Protein AF-0000000065919644 (afdb_homodimer)

pLDDT: mean 94.29, std 9.55, range [45.25, 98.94]

Structure (mmCIF, N/CA/C/O backbone):
data_AF-0000000065919644-model_v1
#
loop_
_entity.id
_entity.type
_entity.pdbx_description
1 polymer Glutaminase
#
loop_
_atom_site.group_PDB
_atom_site.id
_atom_site.type_symbol
_atom_site.label_atom_id
_atom_site.label_alt_id
_atom_site.label_comp_id
_atom_site.label_asym_id
_atom_site.label_entity_id
_atom_site.label_seq_id
_atom_site.pdbx_PDB_ins_code
_atom_site.Cartn_x
_atom_site.Cartn_y
_atom_site.Cartn_z
_atom_site.occupancy
_atom_site.B_iso_or_equiv
_atom_site.auth_seq_id
_atom_site.auth_comp_id
_atom_site.auth_asym_id
_atom_site.auth_atom_id
_atom_site.pdbx_PDB_model_num
ATOM 1 N N . MET A 1 1 ? -21.844 16.344 -11.102 1 92.25 1 MET A N 1
ATOM 2 C CA . MET A 1 1 ? -20.984 16.016 -9.961 1 92.25 1 MET A CA 1
ATOM 3 C C . MET A 1 1 ? -21.625 16.5 -8.656 1 92.25 1 MET A C 1
ATOM 5 O O . MET A 1 1 ? -21.734 15.734 -7.695 1 92.25 1 MET A O 1
ATOM 9 N N . GLN A 1 2 ? -22.219 17.734 -8.609 1 92.94 2 GLN A N 1
ATOM 10 C CA . GLN A 1 2 ? -22.812 18.312 -7.402 1 92.94 2 GLN A CA 1
ATOM 11 C C . GLN A 1 2 ? -23.984 17.469 -6.91 1 92.94 2 GLN A C 1
ATOM 13 O O . GLN A 1 2 ? -24.047 17.109 -5.734 1 92.94 2 GLN A O 1
ATOM 18 N N . ILE A 1 3 ? -24.875 17.141 -7.84 1 95.38 3 ILE A N 1
ATOM 19 C CA . ILE A 1 3 ? -26.047 16.344 -7.504 1 95.38 3 ILE A CA 1
ATOM 20 C C . ILE A 1 3 ? -25.641 14.953 -7.047 1 95.38 3 ILE A C 1
ATOM 22 O O . ILE A 1 3 ? -26.188 14.422 -6.082 1 95.38 3 ILE A O 1
ATOM 26 N N . GLU A 1 4 ? -24.656 14.414 -7.746 1 97.31 4 GLU A N 1
ATOM 27 C CA . GLU A 1 4 ? -24.156 13.078 -7.414 1 97.31 4 GLU A CA 1
ATOM 28 C C . GLU A 1 4 ? -23.531 13.055 -6.031 1 97.31 4 GLU A C 1
ATOM 30 O O . GLU A 1 4 ? -23.672 12.078 -5.289 1 97.31 4 GLU A O 1
ATOM 35 N N . LEU A 1 5 ? -22.812 14.086 -5.645 1 98.38 5 LEU A N 1
ATOM 36 C CA . LEU A 1 5 ? -22.172 14.156 -4.336 1 98.38 5 LEU A CA 1
ATOM 37 C C . LEU A 1 5 ? -23.219 14.195 -3.221 1 98.38 5 LEU A C 1
ATOM 39 O O . LEU A 1 5 ? -23.047 13.562 -2.18 1 98.38 5 LEU A O 1
ATOM 43 N N . GLU A 1 6 ? -24.266 14.969 -3.414 1 98.31 6 GLU A N 1
ATOM 44 C CA . GLU A 1 6 ? -25.344 15.023 -2.43 1 98.31 6 GLU A CA 1
ATOM 45 C C . GLU A 1 6 ? -25.984 13.656 -2.225 1 98.31 6 GLU A C 1
ATOM 47 O O . GLU A 1 6 ? -26.266 13.258 -1.092 1 98.31 6 GLU A O 1
ATOM 52 N N . LYS A 1 7 ? -26.234 12.992 -3.363 1 98.38 7 LYS A N 1
ATOM 53 C CA . LYS A 1 7 ? -26.797 11.648 -3.299 1 98.38 7 LYS A CA 1
ATOM 54 C C . LYS A 1 7 ? -25.891 10.695 -2.533 1 98.38 7 LYS A C 1
ATOM 56 O O . LYS A 1 7 ? -26.344 9.914 -1.703 1 98.38 7 LYS A O 1
ATOM 61 N N . ILE A 1 8 ? -24.594 10.773 -2.824 1 98.62 8 ILE A N 1
ATOM 62 C CA . ILE A 1 8 ? -23.609 9.922 -2.174 1 98.62 8 ILE A CA 1
ATOM 63 C C . ILE A 1 8 ? -23.609 10.18 -0.67 1 98.62 8 ILE A C 1
ATOM 65 O O . ILE A 1 8 ? -23.594 9.242 0.13 1 98.62 8 ILE A O 1
ATOM 69 N N . LEU A 1 9 ? -23.641 11.445 -0.233 1 98.75 9 LEU A N 1
ATOM 70 C CA . LEU A 1 9 ? -23.656 11.781 1.187 1 98.75 9 LEU A CA 1
ATOM 71 C C . LEU A 1 9 ? -24.906 11.227 1.859 1 98.75 9 LEU A C 1
ATOM 73 O O . LEU A 1 9 ? -24.828 10.641 2.939 1 98.75 9 LEU A O 1
ATOM 77 N N . ASN A 1 10 ? -26.031 11.414 1.214 1 98.38 10 ASN A N 1
ATOM 78 C CA . ASN A 1 10 ? -27.297 10.961 1.777 1 98.38 10 ASN A CA 1
ATOM 79 C C . ASN A 1 10 ? -27.328 9.453 1.973 1 98.38 10 ASN A C 1
ATOM 81 O O . ASN A 1 10 ? -27.828 8.953 2.98 1 98.38 10 ASN A O 1
ATOM 85 N N . GLN A 1 11 ? -26.75 8.75 1.082 1 98.44 11 GLN A N 1
ATOM 86 C CA . GLN A 1 11 ? -26.766 7.297 1.108 1 98.44 11 GLN A CA 1
ATOM 87 C C . GLN A 1 11 ? -25.812 6.758 2.176 1 98.44 11 GLN A C 1
ATOM 89 O O . GLN A 1 11 ? -25.922 5.602 2.586 1 98.44 11 GLN A O 1
ATOM 94 N N . ASN A 1 12 ? -24.875 7.566 2.629 1 98.69 12 ASN A N 1
ATOM 95 C CA . ASN A 1 12 ? -23.875 7.078 3.582 1 98.69 12 ASN A CA 1
ATOM 96 C C . ASN A 1 12 ? -24.109 7.648 4.977 1 98.69 12 ASN A C 1
ATOM 98 O O . ASN A 1 12 ? -23.438 7.266 5.93 1 98.69 12 ASN A O 1
ATOM 102 N N . ARG A 1 13 ? -25.094 8.508 5.188 1 98.38 13 ARG A N 1
ATOM 103 C CA . ARG A 1 13 ? -25.375 9.156 6.465 1 98.38 13 ARG A CA 1
ATOM 104 C C . ARG A 1 13 ? -25.766 8.141 7.527 1 98.38 13 ARG A C 1
ATOM 106 O O . ARG A 1 13 ? -25.469 8.32 8.711 1 98.38 13 ARG A O 1
ATOM 113 N N . GLU A 1 14 ? -26.438 7.078 7.109 1 98.06 14 GLU A N 1
ATOM 114 C CA . GLU A 1 14 ? -26.906 6.078 8.055 1 98.06 14 GLU A CA 1
ATOM 115 C C . GLU A 1 14 ? -25.75 5.414 8.789 1 98.06 14 GLU A C 1
ATOM 117 O O . GLU A 1 14 ? -25.906 4.949 9.922 1 98.06 14 GLU A O 1
ATOM 122 N N . LYS A 1 15 ? -24.578 5.383 8.172 1 98.5 15 LYS A N 1
ATOM 123 C CA . LYS A 1 15 ? -23.406 4.746 8.766 1 98.5 15 LYS A CA 1
ATOM 124 C C . LYS A 1 15 ? -22.953 5.488 10.023 1 98.5 15 LYS A C 1
ATOM 126 O O . LYS A 1 15 ? -22.281 4.914 10.883 1 98.5 15 LYS A O 1
ATOM 131 N N . ILE A 1 16 ? -23.328 6.793 10.125 1 98.56 16 ILE A N 1
ATOM 132 C CA . ILE A 1 16 ? -22.906 7.656 11.227 1 98.56 16 ILE A CA 1
ATOM 133 C C . ILE A 1 16 ? -23.344 7.043 12.555 1 98.56 16 ILE A C 1
ATOM 135 O O . ILE A 1 16 ? -22.609 7.121 13.555 1 98.56 16 ILE A O 1
ATOM 139 N N . ALA A 1 17 ? -24.469 6.367 12.57 1 98 17 ALA A N 1
ATOM 140 C CA . ALA A 1 17 ? -25.047 5.805 13.789 1 98 17 ALA A CA 1
ATOM 141 C C . ALA A 1 17 ? -24.156 4.711 14.359 1 98 17 ALA A C 1
ATOM 143 O O . ALA A 1 17 ? -24.219 4.422 15.562 1 98 17 ALA A O 1
ATOM 144 N N . PHE A 1 18 ? -23.281 4.156 13.57 1 98 18 PHE A N 1
ATOM 145 C CA . PHE A 1 18 ? -22.5 2.998 13.992 1 98 18 PHE A CA 1
ATOM 146 C C . PHE A 1 18 ? -21.109 3.418 14.469 1 98 18 PHE A C 1
ATOM 148 O O . PHE A 1 18 ? -20.328 2.584 14.922 1 98 18 PHE A O 1
ATOM 155 N N . GLY A 1 19 ? -20.781 4.684 14.375 1 97.94 19 GLY A N 1
ATOM 156 C CA . GLY A 1 19 ? -19.5 5.18 14.844 1 97.94 19 GLY A CA 1
ATOM 157 C C . GLY A 1 19 ? -19.609 5.969 16.141 1 97.94 19 GLY A C 1
ATOM 158 O O . GLY A 1 19 ? -20.672 6.062 16.734 1 97.94 19 GLY A O 1
ATOM 159 N N . ASN A 1 20 ? -18.422 6.43 16.625 1 97.06 20 ASN A N 1
ATOM 160 C CA . ASN A 1 20 ? -18.344 7.199 17.859 1 97.06 20 ASN A CA 1
ATOM 161 C C . ASN A 1 20 ? -17.312 8.32 17.75 1 97.06 20 ASN A C 1
ATOM 163 O O . ASN A 1 20 ? -16.391 8.25 16.938 1 97.06 20 ASN A O 1
ATOM 167 N N . LEU A 1 21 ? -17.531 9.352 18.5 1 96.56 21 LEU A N 1
ATOM 168 C CA . LEU A 1 21 ? -16.5 10.367 18.656 1 96.56 21 LEU A CA 1
ATOM 169 C C . LEU A 1 21 ? -15.328 9.836 19.484 1 96.56 21 LEU A C 1
ATOM 171 O O . LEU A 1 21 ? -15.531 9 20.375 1 96.56 21 LEU A O 1
ATOM 175 N N . PRO A 1 22 ? -14.07 10.25 19.109 1 92.44 22 PRO A N 1
ATOM 176 C CA . PRO A 1 22 ? -12.945 9.789 19.938 1 92.44 22 PRO A CA 1
ATOM 177 C C . PRO A 1 22 ? -12.969 10.367 21.344 1 92.44 22 PRO A C 1
ATOM 179 O O . PRO A 1 22 ? -13.273 11.555 21.516 1 92.44 22 PRO A O 1
ATOM 182 N N . THR A 1 23 ? -12.586 9.539 22.328 1 87.94 23 THR A N 1
ATOM 183 C CA . THR A 1 23 ? -12.719 9.961 23.719 1 87.94 23 THR A CA 1
ATOM 184 C C . THR A 1 23 ? -11.344 10.242 24.312 1 87.94 23 THR A C 1
ATOM 186 O O . THR A 1 23 ? -11.242 10.852 25.391 1 87.94 23 THR A O 1
ATOM 189 N N . TYR A 1 24 ? -10.32 9.844 23.672 1 81.69 24 TYR A N 1
ATOM 190 C CA . TYR A 1 24 ? -8.992 9.945 24.266 1 81.69 24 TYR A CA 1
ATOM 191 C C . TYR A 1 24 ? -8.461 11.375 24.172 1 81.69 24 TYR A C 1
ATOM 193 O O . TYR A 1 24 ? -7.508 11.734 24.859 1 81.69 24 TYR A O 1
ATOM 201 N N . ILE A 1 25 ? -9 12.234 23.344 1 86.5 25 ILE A N 1
ATOM 202 C CA . ILE A 1 25 ? -8.82 13.688 23.359 1 86.5 25 ILE A CA 1
ATOM 203 C C . ILE A 1 25 ? -10.141 14.367 23.719 1 86.5 25 ILE A C 1
ATOM 205 O O . ILE A 1 25 ? -11.008 14.547 22.875 1 86.5 25 ILE A O 1
ATOM 209 N N . PRO A 1 26 ? -10.258 14.805 24.875 1 87.5 26 PRO A N 1
ATOM 210 C CA . PRO A 1 26 ? -11.539 15.258 25.406 1 87.5 26 PRO A CA 1
ATOM 211 C C . PRO A 1 26 ? -12.211 16.328 24.547 1 87.5 26 PRO A C 1
ATOM 213 O O . PRO A 1 26 ? -13.422 16.281 24.344 1 87.5 26 PRO A O 1
ATOM 216 N N . GLU A 1 27 ? -11.461 17.25 24.016 1 87.12 27 GLU A N 1
ATOM 217 C CA . GLU A 1 27 ? -12.023 18.359 23.234 1 87.12 27 GLU A CA 1
ATOM 218 C C . GLU A 1 27 ? -12.672 17.844 21.953 1 87.12 27 GLU A C 1
ATOM 220 O O . GLU A 1 27 ? -13.57 18.484 21.406 1 87.12 27 GLU A O 1
ATOM 225 N N . LEU A 1 28 ? -12.266 16.703 21.391 1 91 28 LEU A N 1
ATOM 226 C CA . LEU A 1 28 ? -12.812 16.156 20.156 1 91 28 LEU A CA 1
ATOM 227 C C . LEU A 1 28 ? -14.188 15.54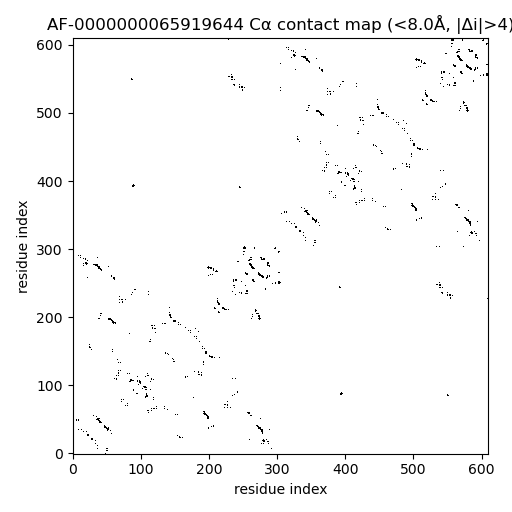7 20.406 1 91 28 LEU A C 1
ATOM 229 O O . LEU A 1 28 ? -14.945 15.297 19.453 1 91 28 LEU A O 1
ATOM 233 N N . THR A 1 29 ? -14.562 15.297 21.688 1 91.31 29 THR A N 1
ATOM 234 C CA . THR A 1 29 ? -15.867 14.758 22.031 1 91.31 29 THR A CA 1
ATOM 235 C C . THR A 1 29 ? -16.969 15.805 21.812 1 91.31 29 THR A C 1
ATOM 237 O O . THR A 1 29 ? -18.156 15.477 21.812 1 91.31 29 THR A O 1
ATOM 240 N N . ARG A 1 30 ? -16.578 17 21.641 1 92.44 30 ARG A N 1
ATOM 241 C CA . ARG A 1 30 ? -17.531 18.094 21.5 1 92.44 30 ARG A CA 1
ATOM 242 C C . ARG A 1 30 ? -17.922 18.297 20.031 1 92.44 30 ARG A C 1
ATOM 244 O O . ARG A 1 30 ? -18.797 19.109 19.719 1 92.44 30 ARG A O 1
ATOM 251 N N . ALA A 1 31 ? -17.312 17.562 19.156 1 95.44 31 ALA A N 1
ATOM 252 C CA . ALA A 1 31 ? -17.578 17.688 17.719 1 95.44 31 ALA A CA 1
ATOM 253 C C . ALA A 1 31 ? -19.016 17.297 17.391 1 95.44 31 ALA A C 1
ATOM 255 O O . ALA A 1 31 ? -19.656 16.562 18.156 1 95.44 31 ALA A O 1
ATOM 256 N N . ASN A 1 32 ? -19.641 17.859 16.359 1 97.5 32 ASN A N 1
ATOM 257 C CA . ASN A 1 32 ? -20.938 17.422 15.836 1 97.5 32 ASN A CA 1
ATOM 258 C C . ASN A 1 32 ? -20.828 16.047 15.18 1 97.5 32 ASN A C 1
ATOM 260 O O . ASN A 1 32 ? -20.422 15.938 14.023 1 97.5 32 ASN A O 1
ATOM 264 N N . LYS A 1 33 ? -21.281 15.062 15.852 1 97.62 33 LYS A N 1
ATOM 265 C CA . LYS A 1 33 ? -21.172 13.68 15.414 1 97.62 33 LYS A CA 1
ATOM 266 C C . LYS A 1 33 ? -21.859 13.477 14.062 1 97.62 33 LYS A C 1
ATOM 268 O O . LYS A 1 33 ? -21.453 12.617 13.273 1 97.62 33 LYS A O 1
ATOM 273 N N . ASP A 1 34 ? -22.875 14.25 13.727 1 98 34 ASP A N 1
ATOM 274 C CA . ASP A 1 34 ? -23.734 14.031 12.57 1 98 34 ASP A CA 1
ATOM 275 C C . ASP A 1 34 ? -23.203 14.758 11.336 1 98 34 ASP A C 1
ATOM 277 O O . ASP A 1 34 ? -23.734 14.594 10.234 1 98 34 ASP A O 1
ATOM 281 N N . ALA A 1 35 ? -22.172 15.578 11.523 1 98.62 35 ALA A N 1
ATOM 282 C CA . ALA A 1 35 ? -21.609 16.312 10.391 1 98.62 35 ALA A CA 1
ATOM 283 C C . ALA A 1 35 ? -21.094 15.344 9.32 1 98.62 35 ALA A C 1
ATOM 285 O O . ALA A 1 35 ? -20.547 14.289 9.641 1 98.62 35 ALA A O 1
ATOM 286 N N . LEU A 1 36 ? -21.359 15.586 8.055 1 98.88 36 LEU A N 1
ATOM 287 C CA . LEU A 1 36 ? -20.844 14.867 6.895 1 98.88 36 LEU A CA 1
ATOM 288 C C . LEU A 1 36 ? -20.719 15.797 5.695 1 98.88 36 LEU A C 1
ATOM 290 O O . LEU A 1 36 ? -21.688 16.453 5.305 1 98.88 36 LEU A O 1
ATOM 294 N N . GLY A 1 37 ? -19.547 15.961 5.215 1 98.88 37 GLY A N 1
ATOM 295 C CA . GLY A 1 37 ? -19.297 16.859 4.098 1 98.88 37 GLY A CA 1
ATOM 296 C C . GLY A 1 37 ? -18.156 16.391 3.199 1 98.88 37 GLY A C 1
ATOM 297 O O . GLY A 1 37 ? -17.359 15.547 3.592 1 98.88 37 GLY A O 1
ATOM 298 N N . ILE A 1 38 ? -18.141 16.891 1.959 1 98.94 38 ILE A N 1
ATOM 299 C CA . ILE A 1 38 ? -17.094 16.547 0.989 1 98.94 38 ILE A CA 1
ATOM 300 C C . ILE A 1 38 ? -16.766 17.766 0.131 1 98.94 38 ILE A C 1
ATOM 302 O O . ILE A 1 38 ? -17.641 18.594 -0.148 1 98.94 38 ILE A O 1
ATOM 306 N N . TYR A 1 39 ? -15.539 17.906 -0.189 1 98.94 39 TYR A N 1
ATOM 307 C CA . TYR A 1 39 ? -15.031 18.906 -1.121 1 98.94 39 TYR A CA 1
ATOM 308 C C . TYR A 1 39 ? -14.055 18.281 -2.111 1 98.94 39 TYR A C 1
ATOM 310 O O . TYR A 1 39 ? -13.211 17.469 -1.729 1 98.94 39 TYR A O 1
ATOM 318 N N . ILE A 1 40 ? -14.227 18.531 -3.418 1 98.88 40 ILE A N 1
ATOM 319 C CA . ILE A 1 40 ? -13.344 18.047 -4.48 1 98.88 40 ILE A CA 1
ATOM 320 C C . ILE A 1 40 ? -12.742 19.234 -5.223 1 98.88 40 ILE A C 1
ATOM 322 O O . ILE A 1 40 ? -13.469 20.141 -5.66 1 98.88 40 ILE A O 1
ATOM 326 N N . SER A 1 41 ? -11.5 19.297 -5.246 1 98.44 41 SER A N 1
ATOM 327 C CA . SER A 1 41 ? -10.781 20.281 -6.055 1 98.44 41 SER A CA 1
ATOM 328 C C . SER A 1 41 ? -10.039 19.609 -7.203 1 98.44 41 SER A C 1
ATOM 330 O O . SER A 1 41 ? -9.203 18.734 -6.98 1 98.44 41 SER A O 1
ATOM 332 N N . GLN A 1 42 ? -10.273 20 -8.414 1 98 42 GLN A N 1
ATOM 333 C CA . GLN A 1 42 ? -9.664 19.375 -9.578 1 98 42 GLN A CA 1
ATOM 334 C C . GLN A 1 42 ? -8.547 20.25 -10.141 1 98 42 GLN A C 1
ATOM 336 O O . GLN A 1 42 ? -8.523 21.453 -9.93 1 98 42 GLN A O 1
ATOM 341 N N . LEU A 1 43 ? -7.637 19.625 -10.898 1 97.12 43 LEU A N 1
ATOM 342 C CA . LEU A 1 43 ? -6.488 20.328 -11.477 1 97.12 43 LEU A CA 1
ATOM 343 C C . LEU A 1 43 ? -6.93 21.312 -12.555 1 97.12 43 LEU A C 1
ATOM 345 O O . LEU A 1 43 ? -6.223 22.281 -12.836 1 97.12 43 LEU A O 1
ATOM 349 N N . ASP A 1 44 ? -8.023 21.078 -13.109 1 95.44 44 ASP A N 1
ATOM 350 C CA . ASP A 1 44 ? -8.5 21.984 -14.148 1 95.44 44 ASP A CA 1
ATOM 351 C C . ASP A 1 44 ? -9.188 23.203 -13.539 1 95.44 44 ASP A C 1
ATOM 353 O O . ASP A 1 44 ? -9.695 24.062 -14.266 1 95.44 44 ASP A O 1
ATOM 357 N N . GLY A 1 45 ? -9.266 23.25 -12.203 1 94.94 45 GLY A N 1
ATOM 358 C CA . GLY A 1 45 ? -9.805 24.406 -11.523 1 94.94 45 GLY A CA 1
ATOM 359 C C . GLY A 1 45 ? -11.234 24.203 -11.039 1 94.94 45 GLY A C 1
ATOM 360 O O . GLY A 1 45 ? -11.734 24.984 -10.227 1 94.94 45 GLY A O 1
ATOM 361 N N . SER A 1 46 ? -11.891 23.109 -11.516 1 96.81 46 SER A N 1
ATOM 362 C CA . SER A 1 46 ? -13.258 22.828 -11.078 1 96.81 46 SER A CA 1
ATOM 363 C C . SER A 1 46 ? -13.297 22.422 -9.617 1 96.81 46 SER A C 1
ATOM 365 O O . SER A 1 46 ? -12.383 21.75 -9.133 1 96.81 46 SER A O 1
ATOM 367 N N . GLU A 1 47 ? -14.352 22.859 -8.969 1 97.62 47 GLU A N 1
ATOM 368 C CA . GLU A 1 47 ? -14.602 22.516 -7.566 1 97.62 47 GLU A CA 1
ATOM 369 C C . GLU A 1 47 ? -16.016 22.016 -7.359 1 97.62 47 GLU A C 1
ATOM 371 O O . GLU A 1 47 ? -16.953 22.5 -7.996 1 97.62 47 GLU A O 1
ATOM 376 N N . PHE A 1 48 ? -16.141 21 -6.574 1 98.56 48 PHE A N 1
ATOM 377 C CA . PHE A 1 48 ? -17.438 20.438 -6.191 1 98.56 48 PHE A CA 1
ATOM 378 C C . PHE A 1 48 ? -17.531 20.266 -4.68 1 98.56 48 PHE A C 1
ATOM 380 O O . PHE A 1 48 ? -16.516 20.016 -4.023 1 98.56 48 PHE A O 1
ATOM 387 N N . LYS A 1 49 ? -18.672 20.469 -4.109 1 98.56 49 LYS A N 1
ATOM 388 C CA . LYS A 1 49 ? -18.828 20.359 -2.66 1 98.56 49 LYS A CA 1
ATOM 389 C C . LYS A 1 49 ? -20.266 19.953 -2.299 1 98.56 49 LYS A C 1
ATOM 391 O O . LYS A 1 49 ? -21.203 20.188 -3.062 1 98.56 49 LYS A O 1
ATOM 396 N N . ALA A 1 50 ? -20.453 19.328 -1.219 1 98.75 50 ALA A N 1
ATOM 397 C CA . ALA A 1 50 ? -21.75 18.906 -0.719 1 98.75 50 ALA A CA 1
ATOM 398 C C . ALA A 1 50 ? -21.719 18.703 0.794 1 98.75 50 ALA A C 1
ATOM 400 O O . ALA A 1 50 ? -20.672 18.422 1.368 1 98.75 50 ALA A O 1
ATOM 401 N N . GLY A 1 51 ? -22.875 18.922 1.456 1 98.62 51 GLY A N 1
ATOM 402 C CA . GLY A 1 51 ? -23.031 18.672 2.881 1 98.62 51 GLY A CA 1
ATOM 403 C C . GLY A 1 51 ? -22.344 19.719 3.742 1 98.62 51 GLY A C 1
ATOM 404 O O . GLY A 1 51 ? -22.375 20.922 3.43 1 98.62 51 GLY A O 1
ATOM 405 N N . ASP A 1 52 ? -21.75 19.25 4.832 1 98.62 52 ASP A N 1
ATOM 406 C CA . ASP A 1 52 ? -21.156 20.125 5.84 1 98.62 52 ASP A CA 1
ATOM 407 C C . ASP A 1 52 ? -19.688 20.406 5.512 1 98.62 52 ASP A C 1
ATOM 409 O O . ASP A 1 52 ? -18.812 20.281 6.375 1 98.62 52 ASP A O 1
ATOM 413 N N . TYR A 1 53 ? -19.438 20.766 4.238 1 98.5 53 TYR A N 1
ATOM 414 C CA . TYR A 1 53 ? -18.062 20.922 3.754 1 98.5 53 TYR A CA 1
ATOM 415 C C . TYR A 1 53 ? -17.375 22.094 4.438 1 98.5 53 TYR A C 1
ATOM 417 O O . TYR A 1 53 ? -16.141 22.172 4.438 1 98.5 53 TYR A O 1
ATOM 425 N N . ASP A 1 54 ? -18.094 23.031 5.07 1 98.19 54 ASP A N 1
ATOM 426 C CA . ASP A 1 54 ? -17.531 24.203 5.719 1 98.19 54 ASP A CA 1
ATOM 427 C C . ASP A 1 54 ? -17.359 23.984 7.219 1 98.19 54 ASP A C 1
ATOM 429 O O . ASP A 1 54 ? -16.906 24.875 7.941 1 98.19 54 ASP A O 1
ATOM 433 N N . TYR A 1 55 ? -17.75 22.766 7.68 1 98.25 55 TYR A N 1
ATOM 434 C CA . TYR A 1 55 ? -17.562 22.391 9.078 1 98.25 55 TYR A CA 1
ATOM 435 C C . TYR A 1 55 ? -16.094 22.453 9.469 1 98.25 55 TYR A C 1
ATOM 437 O O . TYR A 1 55 ? -15.242 21.875 8.789 1 98.25 55 TYR A O 1
ATOM 445 N N . LYS A 1 56 ? -15.797 23.219 10.523 1 98.19 56 LYS A N 1
ATOM 446 C CA . LYS A 1 56 ? -14.414 23.328 10.992 1 98.19 56 LYS A CA 1
ATOM 447 C C . LYS A 1 56 ? -14.055 22.172 11.922 1 98.19 56 LYS A C 1
ATOM 449 O O . LYS A 1 56 ? -14.875 21.75 12.742 1 98.19 56 LYS A O 1
ATOM 454 N N . PHE A 1 57 ? -12.898 21.641 11.734 1 98.25 57 PHE A N 1
ATOM 455 C CA . PHE A 1 57 ? -12.344 20.562 12.555 1 98.25 57 PHE A CA 1
ATOM 456 C C . PHE A 1 57 ? -10.828 20.656 12.609 1 98.25 57 PHE A C 1
ATOM 458 O O . PHE A 1 57 ? -10.219 21.391 11.828 1 98.25 57 PHE A O 1
ATOM 465 N N . THR A 1 58 ? -10.195 20.016 13.562 1 98.38 58 THR A N 1
ATOM 466 C CA . THR A 1 58 ? -8.734 20 13.602 1 98.38 58 THR A CA 1
ATOM 467 C C . THR A 1 58 ? -8.18 18.891 12.711 1 98.38 58 THR A C 1
ATOM 469 O O . THR A 1 58 ? -8.727 17.797 12.656 1 98.38 58 THR A O 1
ATOM 472 N N . ILE A 1 59 ? -7.051 19.141 12.07 1 98.62 59 ILE A N 1
ATOM 473 C CA . ILE A 1 59 ? -6.5 18.328 10.992 1 98.62 59 ILE A CA 1
ATOM 474 C C . ILE A 1 59 ? -5.949 17.016 11.547 1 98.62 59 ILE A C 1
ATOM 476 O O . ILE A 1 59 ? -5.91 16 10.852 1 98.62 59 ILE A O 1
ATOM 480 N N . GLN A 1 60 ? -5.5 17.016 12.797 1 98.06 60 GLN A N 1
ATOM 481 C CA . GLN A 1 60 ? -4.98 15.836 13.477 1 98.06 60 GLN A CA 1
ATOM 482 C C . GLN A 1 60 ? -3.973 15.102 12.602 1 98.06 60 GLN A C 1
ATOM 484 O O . GLN A 1 60 ? -3.084 15.719 12.008 1 98.06 60 GLN A O 1
ATOM 489 N N . SER A 1 61 ? -4.062 13.828 12.43 1 98.19 61 SER A N 1
ATOM 490 C CA . SER A 1 61 ? -3.031 12.992 11.82 1 98.19 61 SER A CA 1
ATOM 491 C C . SER A 1 61 ? -2.826 13.352 10.352 1 98.19 61 SER A C 1
ATOM 493 O O . SER A 1 61 ? -1.809 12.992 9.75 1 98.19 61 SER A O 1
ATOM 495 N N . ILE A 1 62 ? -3.758 13.977 9.68 1 98.81 62 ILE A N 1
ATOM 496 C CA . ILE A 1 62 ? -3.566 14.375 8.289 1 98.81 62 ILE A CA 1
ATOM 497 C C . ILE A 1 62 ? -2.357 15.297 8.18 1 98.81 62 ILE A C 1
ATOM 499 O O . ILE A 1 62 ? -1.667 15.305 7.156 1 98.81 62 ILE A O 1
ATOM 503 N N . SER A 1 63 ? -2.027 16 9.25 1 98.81 63 SER A N 1
ATOM 504 C CA . SER A 1 63 ? -0.918 16.953 9.266 1 98.81 63 SER A CA 1
ATOM 505 C C . SER A 1 63 ? 0.417 16.25 9.047 1 98.81 63 SER A C 1
ATOM 507 O O . SER A 1 63 ? 1.393 16.859 8.625 1 98.81 63 SER A O 1
ATOM 509 N N . LYS A 1 64 ? 0.465 14.953 9.367 1 98.69 64 LYS A N 1
ATOM 510 C CA . LYS A 1 64 ? 1.701 14.18 9.289 1 98.69 64 LYS A CA 1
ATOM 511 C C . LYS A 1 64 ? 2.246 14.156 7.863 1 98.69 64 LYS A C 1
ATOM 513 O O . LYS A 1 64 ? 3.461 14.117 7.66 1 98.69 64 LYS A O 1
ATOM 518 N N . VAL A 1 65 ? 1.391 14.234 6.871 1 98.88 65 VAL A N 1
ATOM 519 C CA . VAL A 1 65 ? 1.793 14.227 5.469 1 98.88 65 VAL A CA 1
ATOM 520 C C . VAL A 1 65 ? 2.564 15.5 5.145 1 98.88 65 VAL A C 1
ATOM 522 O O . VAL A 1 65 ? 3.605 15.453 4.484 1 98.88 65 VAL A O 1
ATOM 525 N N . ILE A 1 66 ? 2.105 16.609 5.656 1 98.56 66 ILE A N 1
ATOM 526 C CA . ILE A 1 66 ? 2.689 17.906 5.359 1 98.56 66 ILE A CA 1
ATOM 527 C C . ILE A 1 66 ? 4.051 18.031 6.039 1 98.56 66 ILE A C 1
ATOM 529 O O . ILE A 1 66 ? 5.027 18.453 5.414 1 98.56 66 ILE A O 1
ATOM 533 N N . THR A 1 67 ? 4.098 17.656 7.312 1 98.69 67 THR A N 1
ATOM 534 C CA . THR A 1 67 ? 5.363 17.781 8.023 1 98.69 67 THR A CA 1
ATOM 535 C C . THR A 1 67 ? 6.395 16.812 7.449 1 98.69 67 THR A C 1
ATOM 537 O O . THR A 1 67 ? 7.59 17.109 7.426 1 98.69 67 THR A O 1
ATOM 540 N N . LEU A 1 68 ? 5.965 15.641 6.984 1 98.88 68 LEU A N 1
ATOM 541 C CA . LEU A 1 68 ? 6.883 14.742 6.297 1 98.88 68 LEU A CA 1
ATOM 542 C C . LEU A 1 68 ? 7.496 15.422 5.078 1 98.88 68 LEU A C 1
ATOM 544 O O . LEU A 1 68 ? 8.719 15.375 4.887 1 98.88 68 LEU A O 1
ATOM 548 N N . ILE A 1 69 ? 6.699 16.031 4.281 1 98.81 69 ILE A N 1
ATOM 549 C CA . ILE A 1 69 ? 7.164 16.703 3.068 1 98.81 69 ILE A CA 1
ATOM 550 C C . ILE A 1 69 ? 8.172 17.797 3.43 1 98.81 69 ILE A C 1
ATOM 552 O O . ILE A 1 69 ? 9.219 17.922 2.791 1 98.81 69 ILE A O 1
ATOM 556 N N . MET A 1 70 ? 7.84 18.547 4.473 1 98.81 70 MET A N 1
ATOM 557 C CA . MET A 1 70 ? 8.75 19.609 4.902 1 98.81 70 MET A CA 1
ATOM 558 C C . MET A 1 70 ? 10.094 19.047 5.32 1 98.81 70 MET A C 1
ATOM 560 O O . MET A 1 70 ? 11.141 19.578 4.957 1 98.81 70 MET A O 1
ATOM 564 N N . ALA A 1 71 ? 10.062 17.984 6.102 1 98.81 71 ALA A N 1
ATOM 565 C CA . ALA A 1 71 ? 11.297 17.359 6.562 1 98.81 71 ALA A CA 1
ATOM 566 C C . ALA A 1 71 ? 12.102 16.797 5.391 1 98.81 71 ALA A C 1
ATOM 568 O O . ALA A 1 71 ? 13.328 16.891 5.371 1 98.81 71 ALA A O 1
ATOM 569 N N . LEU A 1 72 ? 11.414 16.188 4.438 1 98.88 72 LEU A N 1
ATOM 570 C CA . LEU A 1 72 ? 12.07 15.68 3.24 1 98.88 72 LEU A CA 1
ATOM 571 C C . LEU A 1 72 ? 12.75 16.812 2.475 1 98.88 72 LEU A C 1
ATOM 573 O O . LEU A 1 72 ? 13.859 16.641 1.965 1 98.88 72 LEU A O 1
ATOM 577 N N . GLU A 1 73 ? 12.094 17.922 2.346 1 98.75 73 GLU A N 1
ATOM 578 C CA . GLU A 1 73 ? 12.68 19.094 1.681 1 98.75 73 GLU A CA 1
ATOM 579 C C . GLU A 1 73 ? 13.891 19.609 2.445 1 98.75 73 GLU A C 1
ATOM 581 O O . GLU A 1 73 ? 14.875 20.047 1.842 1 98.75 73 GLU A O 1
ATOM 586 N N . ASP A 1 74 ? 13.828 19.562 3.77 1 98.62 74 ASP A N 1
ATOM 587 C CA . ASP A 1 74 ? 14.883 20.094 4.625 1 98.62 74 ASP A CA 1
ATOM 588 C C . ASP A 1 74 ? 16.125 19.219 4.574 1 98.62 74 ASP A C 1
ATOM 590 O O . ASP A 1 74 ? 17.25 19.734 4.586 1 98.62 74 ASP A O 1
ATOM 594 N N . TRP A 1 75 ? 15.945 17.875 4.531 1 98.44 75 TRP A N 1
ATOM 595 C CA . TRP A 1 75 ? 17.078 17.016 4.848 1 98.44 75 TRP A CA 1
ATOM 596 C C . TRP A 1 75 ? 17.297 15.977 3.754 1 98.44 75 TRP A C 1
ATOM 598 O O . TRP A 1 75 ? 18.344 15.344 3.686 1 98.44 75 TRP A O 1
ATOM 608 N N . GLY A 1 76 ? 16.281 15.812 2.879 1 98.19 76 GLY A N 1
ATOM 609 C CA . GLY A 1 76 ? 16.344 14.75 1.893 1 98.19 76 GLY A CA 1
ATOM 610 C C . GLY A 1 76 ? 15.828 13.422 2.414 1 98.19 76 GLY A C 1
ATOM 611 O O . GLY A 1 76 ? 15.789 13.195 3.627 1 98.19 76 GLY A O 1
ATOM 612 N N . ALA A 1 77 ? 15.453 12.547 1.516 1 98.19 77 ALA A N 1
ATOM 613 C CA . ALA A 1 77 ? 14.836 11.266 1.846 1 98.19 77 ALA A CA 1
ATOM 614 C C . ALA A 1 77 ? 15.828 10.344 2.553 1 98.19 77 ALA A C 1
ATOM 616 O O . ALA A 1 77 ? 15.461 9.625 3.484 1 98.19 77 ALA A O 1
ATOM 617 N N . GLU A 1 78 ? 17.031 10.312 2.098 1 97.31 78 GLU A N 1
ATOM 618 C CA . GLU A 1 78 ? 18.047 9.43 2.676 1 97.31 78 GLU A CA 1
ATOM 619 C C . GLU A 1 78 ? 18.156 9.641 4.184 1 97.31 78 GLU A C 1
ATOM 621 O O . GLU A 1 78 ? 18.078 8.68 4.957 1 97.31 78 GLU A O 1
ATOM 626 N N . TYR A 1 79 ? 18.281 10.852 4.602 1 97.5 79 TYR A N 1
ATOM 627 C CA . TYR A 1 79 ? 18.438 11.156 6.02 1 97.5 79 TYR A CA 1
ATOM 628 C C . TYR A 1 79 ? 17.156 10.867 6.785 1 97.5 79 TYR A C 1
ATOM 630 O O . TYR A 1 79 ? 17.188 10.289 7.871 1 97.5 79 TYR A O 1
ATOM 638 N N . ILE A 1 80 ? 16.016 11.266 6.277 1 98.31 80 ILE A N 1
ATOM 639 C CA . ILE A 1 80 ? 14.742 11.117 6.977 1 98.31 80 ILE A CA 1
ATOM 640 C C . ILE A 1 80 ? 14.461 9.641 7.211 1 98.31 80 ILE A C 1
ATOM 642 O O . ILE A 1 80 ? 14.023 9.25 8.297 1 98.31 80 ILE A O 1
ATOM 646 N N . PHE A 1 81 ? 14.812 8.789 6.262 1 97.19 81 PHE A N 1
ATOM 647 C CA . PHE A 1 81 ? 14.477 7.379 6.406 1 97.19 81 PHE A CA 1
ATOM 648 C C . PHE A 1 81 ? 15.57 6.641 7.176 1 97.19 81 PHE A C 1
ATOM 650 O O . PHE A 1 81 ? 15.461 5.434 7.406 1 97.19 81 PHE A O 1
ATOM 657 N N . GLU A 1 82 ? 16.578 7.301 7.613 1 94.81 82 GLU A N 1
ATOM 658 C CA . GLU A 1 82 ? 17.453 6.809 8.672 1 94.81 82 GLU A CA 1
ATOM 659 C C . GLU A 1 82 ? 16.797 6.957 10.047 1 94.81 82 GLU A C 1
ATOM 661 O O . GLU A 1 82 ? 17.094 6.188 10.961 1 94.81 82 GLU A O 1
ATOM 666 N N . CYS A 1 83 ? 15.844 7.891 10.164 1 94.5 83 CYS A N 1
ATOM 667 C CA . CYS A 1 83 ? 15.258 8.242 11.453 1 94.5 83 CYS A CA 1
ATOM 668 C C . CYS A 1 83 ? 13.906 7.566 11.633 1 94.5 83 CYS A C 1
ATOM 670 O O . CYS A 1 83 ? 13.406 7.445 12.758 1 94.5 83 CYS A O 1
ATOM 672 N N . VAL A 1 84 ? 13.328 7.211 10.602 1 95.12 84 VAL A N 1
ATOM 673 C CA . VAL A 1 84 ? 12.008 6.598 10.633 1 95.12 84 VAL A CA 1
ATOM 674 C C . VAL A 1 84 ? 11.898 5.551 9.523 1 95.12 84 VAL A C 1
ATOM 676 O O . VAL A 1 84 ? 12.562 5.656 8.492 1 95.12 84 VAL A O 1
ATOM 679 N N . GLY A 1 85 ? 11.156 4.496 9.742 1 93.88 85 GLY A N 1
ATOM 680 C CA . GLY A 1 85 ? 11.016 3.43 8.766 1 93.88 85 GLY A CA 1
ATOM 681 C C . GLY A 1 85 ? 10.008 3.756 7.672 1 93.88 85 GLY A C 1
ATOM 682 O O . GLY A 1 85 ? 9.656 4.922 7.477 1 93.88 85 GLY A O 1
ATOM 683 N N . LYS A 1 86 ? 9.625 2.725 6.852 1 95.94 86 LYS A N 1
ATOM 684 C CA . LYS A 1 86 ? 8.758 2.896 5.691 1 95.94 86 LYS A CA 1
ATOM 685 C C . LYS A 1 86 ? 7.586 1.921 5.727 1 95.94 86 LYS A C 1
ATOM 687 O O . LYS A 1 86 ? 6.711 1.959 4.859 1 95.94 86 LYS A O 1
ATOM 692 N N . GLU A 1 87 ? 7.547 0.998 6.754 1 91.94 87 GLU A N 1
ATOM 693 C CA . GLU A 1 87 ? 6.652 -0.154 6.715 1 91.94 87 GLU A CA 1
ATOM 694 C C . GLU A 1 87 ? 5.449 0.051 7.633 1 91.94 87 GLU A C 1
ATOM 696 O O . GLU A 1 87 ? 5.559 0.7 8.672 1 91.94 87 GLU A O 1
ATOM 701 N N . PRO A 1 88 ? 4.305 -0.583 7.266 1 88.81 88 PRO A N 1
ATOM 702 C CA . PRO A 1 88 ? 3.148 -0.55 8.164 1 88.81 88 PRO A CA 1
ATOM 703 C C . PRO A 1 88 ? 3.383 -1.327 9.461 1 88.81 88 PRO A C 1
ATOM 705 O O . PRO A 1 88 ? 4.273 -2.18 9.516 1 88.81 88 PRO A O 1
ATOM 708 N N . THR A 1 89 ? 2.693 -1.037 10.516 1 77.69 89 THR A N 1
ATOM 709 C CA . THR A 1 89 ? 2.895 -1.635 11.836 1 77.69 89 THR A CA 1
ATOM 710 C C . THR A 1 89 ? 2.133 -2.951 11.953 1 77.69 89 THR A C 1
ATOM 712 O O . THR A 1 89 ? 2.482 -3.807 12.766 1 77.69 89 THR A O 1
ATOM 715 N N . GLY A 1 90 ? 1.262 -3.369 11.18 1 65.38 90 GLY A N 1
ATOM 716 C CA . GLY A 1 90 ? 0.425 -4.555 11.273 1 65.38 90 GLY A CA 1
ATOM 717 C C . GLY A 1 90 ? -0.485 -4.547 12.484 1 65.38 90 GLY A C 1
ATOM 718 O O . GLY A 1 90 ? -1.595 -5.082 12.438 1 65.38 90 GLY A O 1
ATOM 719 N N . ASP A 1 91 ? 0.102 -4.219 13.719 1 61.22 91 ASP A N 1
ATOM 720 C CA . ASP A 1 91 ? -0.715 -4.191 14.93 1 61.22 91 ASP A CA 1
ATOM 721 C C . ASP A 1 91 ? -0.385 -2.971 15.781 1 61.22 91 ASP A C 1
ATOM 723 O O . ASP A 1 91 ? 0.781 -2.59 15.906 1 61.22 91 ASP A O 1
ATOM 727 N N . ALA A 1 92 ? -1.401 -2.424 16.203 1 52.97 92 ALA A N 1
ATOM 728 C CA . ALA A 1 92 ? -1.294 -1.235 17.047 1 52.97 92 ALA A CA 1
ATOM 729 C C . ALA A 1 92 ? -0.414 -1.503 18.266 1 52.97 92 ALA A C 1
ATOM 731 O O . ALA A 1 92 ? 0.309 -0.615 18.719 1 52.97 92 ALA A O 1
ATOM 732 N N . PHE A 1 93 ? -0.603 -2.656 18.906 1 45.25 93 PHE A N 1
ATOM 733 C CA . PHE A 1 93 ? 0.116 -2.998 20.125 1 45.25 93 PHE A CA 1
ATOM 734 C C . PHE A 1 93 ? 1.621 -2.883 19.922 1 45.25 93 PHE A C 1
ATOM 736 O O . PHE A 1 93 ? 2.371 -2.686 20.875 1 45.25 93 PHE A O 1
ATOM 743 N N . ASN A 1 94 ? 2.066 -2.809 18.703 1 51.38 94 ASN A N 1
ATOM 744 C CA . ASN A 1 94 ? 3.428 -3.129 18.281 1 51.38 94 ASN A CA 1
ATOM 745 C C . ASN A 1 94 ? 4.293 -1.876 18.188 1 51.38 94 ASN A C 1
ATOM 747 O O . ASN A 1 94 ? 5.52 -1.968 18.109 1 51.38 94 ASN A O 1
ATOM 751 N N . SER A 1 95 ? 3.787 -0.673 18.344 1 53.94 95 SER A N 1
ATOM 752 C CA . SER A 1 95 ? 4.641 0.456 18 1 53.94 95 SER A CA 1
ATOM 753 C C . SER A 1 95 ? 5.777 0.627 19 1 53.94 95 SER A C 1
ATOM 755 O O . SER A 1 95 ? 6.93 0.821 18.609 1 53.94 95 SER A O 1
ATOM 757 N N . MET A 1 96 ? 5.445 0.542 20.25 1 53.16 96 MET A N 1
ATOM 758 C CA . MET A 1 96 ? 6.488 0.681 21.266 1 53.16 96 MET A CA 1
ATOM 759 C C . MET A 1 96 ? 7.422 -0.526 21.25 1 53.16 96 MET A C 1
ATOM 761 O O . MET A 1 96 ? 8.633 -0.381 21.422 1 53.16 96 MET A O 1
ATOM 765 N N . MET A 1 97 ? 6.738 -1.571 21.016 1 52 97 MET A N 1
ATOM 766 C CA . MET A 1 97 ? 7.504 -2.812 21.047 1 52 97 MET A CA 1
ATOM 767 C C . MET A 1 97 ? 8.555 -2.828 19.953 1 52 97 MET A C 1
ATOM 769 O O . MET A 1 97 ? 9.703 -3.217 20.172 1 52 97 MET A O 1
ATOM 773 N N . LYS A 1 98 ? 8.227 -2.41 18.828 1 59.59 98 LYS A N 1
ATOM 774 C CA . LYS A 1 98 ? 9.172 -2.367 17.719 1 59.59 98 LYS A CA 1
ATOM 775 C C . LYS A 1 98 ? 10.375 -1.487 18.062 1 59.59 98 LYS A C 1
ATOM 777 O O . LYS A 1 98 ? 11.516 -1.832 17.734 1 59.59 98 LYS A O 1
ATOM 782 N N . LEU A 1 99 ? 10.031 -0.409 18.688 1 56.97 99 LEU A N 1
ATOM 783 C CA . LEU A 1 99 ? 11.117 0.497 19.047 1 56.97 99 LEU A CA 1
ATOM 784 C C . LEU A 1 99 ? 12.109 -0.187 19.969 1 56.97 99 LEU A C 1
ATOM 786 O O . LEU A 1 99 ? 13.312 0.089 19.906 1 56.97 99 LEU A O 1
ATOM 790 N N . GLU A 1 100 ? 11.594 -0.995 20.625 1 47.56 100 GLU A N 1
ATOM 791 C CA . GLU A 1 100 ? 12.43 -1.615 21.656 1 47.56 100 GLU A CA 1
ATOM 792 C C . GLU A 1 100 ? 13.148 -2.848 21.109 1 47.56 100 GLU A C 1
ATOM 794 O O . GLU A 1 100 ? 14.305 -3.107 21.453 1 47.56 100 GLU A O 1
ATOM 799 N N . ILE A 1 101 ? 12.492 -3.502 20.203 1 49.81 101 ILE A N 1
ATOM 800 C CA . ILE A 1 101 ? 12.984 -4.855 19.969 1 49.81 101 ILE A CA 1
ATOM 801 C C . ILE A 1 101 ? 13.664 -4.918 18.594 1 49.81 101 ILE A C 1
ATOM 803 O O . ILE A 1 101 ? 14.625 -5.664 18.406 1 49.81 101 ILE A O 1
ATOM 807 N N . VAL A 1 102 ? 13.227 -4.18 17.828 1 58.91 102 VAL A N 1
ATOM 808 C CA . VAL A 1 102 ? 13.734 -4.344 16.469 1 58.91 102 VAL A CA 1
ATOM 809 C C . VAL A 1 102 ? 14.852 -3.336 16.203 1 58.91 102 VAL A C 1
ATOM 811 O O . VAL A 1 102 ? 14.672 -2.133 16.422 1 58.91 102 VAL A O 1
ATOM 814 N N . ARG A 1 103 ? 16.047 -3.869 15.945 1 61.03 103 ARG A N 1
ATOM 815 C CA . ARG A 1 103 ? 17.172 -3.008 15.602 1 61.03 103 ARG A CA 1
ATOM 816 C C . ARG A 1 103 ? 17.219 -2.734 14.102 1 61.03 103 ARG A C 1
ATOM 818 O O . ARG A 1 103 ? 16.984 -3.631 13.297 1 61.03 103 ARG A O 1
ATOM 825 N N . PRO A 1 104 ? 17.469 -1.433 13.766 1 65.38 104 PRO A N 1
ATOM 826 C CA . PRO A 1 104 ? 17.609 -0.2 14.539 1 65.38 104 PRO A CA 1
ATOM 827 C C . PRO A 1 104 ? 16.281 0.274 15.133 1 65.38 104 PRO A C 1
ATOM 829 O O . PRO A 1 104 ? 15.234 0.116 14.508 1 65.38 104 PRO A O 1
ATOM 832 N N . SER A 1 105 ? 16.438 0.856 16.25 1 81.69 105 SER A N 1
ATOM 833 C CA . SER A 1 105 ? 15.266 1.308 17 1 81.69 105 SER A CA 1
ATOM 834 C C . SER A 1 105 ? 14.688 2.584 16.391 1 81.69 105 SER A C 1
ATOM 836 O O . SER A 1 105 ? 15.102 3.689 16.75 1 81.69 105 SER A O 1
ATOM 838 N N . LYS A 1 106 ? 13.969 2.477 15.383 1 88.12 106 LYS A N 1
ATOM 839 C CA . LYS A 1 106 ? 13.25 3.613 14.805 1 88.12 106 LYS A CA 1
ATOM 840 C C . LYS A 1 106 ? 11.781 3.277 14.562 1 88.12 106 LYS A C 1
ATOM 842 O O . LYS A 1 106 ? 11.422 2.105 14.438 1 88.12 106 LYS A O 1
ATOM 847 N N . PRO A 1 107 ? 10.984 4.332 14.602 1 90.81 107 PRO A N 1
ATOM 848 C CA . PRO A 1 107 ? 9.562 4.074 14.367 1 90.81 107 PRO A CA 1
ATOM 849 C C . PRO A 1 107 ? 9.297 3.418 13.016 1 90.81 107 PRO A C 1
ATOM 851 O O . PRO A 1 107 ? 10.078 3.574 12.086 1 90.81 107 PRO A O 1
ATOM 854 N N . PHE A 1 108 ? 8.18 2.775 12.805 1 89.38 108 PHE A N 1
ATOM 855 C CA . PHE A 1 108 ? 7.832 1.979 11.633 1 89.38 108 PHE A CA 1
ATOM 856 C C . PHE A 1 108 ? 7.684 2.865 10.406 1 89.38 108 PHE A C 1
ATOM 858 O O . PHE A 1 108 ? 8.102 2.488 9.305 1 89.38 108 PHE A O 1
ATOM 865 N N . ASN A 1 109 ? 7.027 3.975 10.609 1 93.81 109 ASN A N 1
ATOM 866 C CA . ASN A 1 109 ? 6.746 4.852 9.477 1 93.81 109 ASN A CA 1
ATOM 867 C C . ASN A 1 109 ? 6.305 6.238 9.938 1 93.81 109 ASN A C 1
ATOM 869 O O . ASN A 1 109 ? 5.992 6.438 11.109 1 93.81 109 ASN A O 1
ATOM 873 N N . PRO A 1 110 ? 6.254 7.234 9.109 1 96.94 110 PRO A N 1
ATOM 874 C CA . PRO A 1 110 ? 5.98 8.617 9.5 1 96.94 110 PRO A CA 1
ATOM 875 C C . PRO A 1 110 ? 4.488 8.898 9.672 1 96.94 110 PRO A C 1
ATOM 877 O O . PRO A 1 110 ? 4.102 10.023 10 1 96.94 110 PRO A O 1
ATOM 880 N N . MET A 1 111 ? 3.609 7.891 9.492 1 96.56 111 MET A N 1
ATOM 881 C CA . MET A 1 111 ? 2.17 8.125 9.562 1 96.56 111 MET A CA 1
ATOM 882 C C . MET A 1 111 ? 1.618 7.684 10.914 1 96.56 111 MET A C 1
ATOM 884 O O . MET A 1 111 ? 0.434 7.871 11.203 1 96.56 111 MET A O 1
ATOM 888 N N . ILE A 1 112 ? 2.492 7.137 11.734 1 93.25 112 ILE A N 1
ATOM 889 C CA . ILE A 1 112 ? 2.107 6.844 13.109 1 93.25 112 ILE A CA 1
ATOM 890 C C . ILE A 1 112 ? 2.689 7.898 14.039 1 93.25 112 ILE A C 1
ATOM 892 O O . ILE A 1 112 ? 3.59 8.648 13.656 1 93.25 112 ILE A O 1
ATOM 896 N N . ASN A 1 113 ? 2.207 7.926 15.266 1 92.44 113 ASN A N 1
ATOM 897 C CA . ASN A 1 113 ? 2.578 8.992 16.188 1 92.44 113 ASN A CA 1
ATOM 898 C C . ASN A 1 113 ? 4.086 9.047 16.406 1 92.44 113 ASN A C 1
ATOM 900 O O . ASN A 1 113 ? 4.707 10.102 16.234 1 92.44 113 ASN A O 1
ATOM 904 N N . ALA A 1 114 ? 4.664 7.914 16.703 1 91.69 114 ALA A N 1
ATOM 905 C CA . ALA A 1 114 ? 6.098 7.875 16.984 1 91.69 114 ALA A CA 1
ATOM 906 C C . ALA A 1 114 ? 6.895 8.398 15.789 1 91.69 114 ALA A C 1
ATOM 908 O O . ALA A 1 114 ? 7.816 9.203 15.953 1 91.69 114 ALA A O 1
ATOM 909 N N . GLY A 1 115 ? 6.543 7.957 14.594 1 95.31 115 GLY A N 1
ATOM 910 C CA . GLY A 1 115 ? 7.227 8.398 13.391 1 95.31 115 GLY A CA 1
ATOM 911 C C . GLY A 1 115 ? 7.02 9.875 13.094 1 95.31 115 GLY A C 1
ATOM 912 O O . GLY A 1 115 ? 7.953 10.57 12.688 1 95.31 115 GLY A O 1
ATOM 913 N N . ALA A 1 116 ? 5.805 10.344 13.32 1 96.69 116 ALA A N 1
ATOM 914 C CA . ALA A 1 116 ? 5.48 11.742 13.062 1 96.69 116 ALA A CA 1
ATOM 915 C C . ALA A 1 116 ? 6.219 12.664 14.031 1 96.69 116 ALA A C 1
ATOM 917 O O . ALA A 1 116 ? 6.664 13.75 13.641 1 96.69 116 ALA A O 1
ATOM 918 N N . ILE A 1 117 ? 6.301 12.234 15.258 1 96.12 117 ILE A N 1
ATOM 919 C CA . ILE A 1 117 ? 7.043 13.008 16.25 1 96.12 117 ILE A CA 1
ATOM 920 C C . ILE A 1 117 ? 8.516 13.078 15.844 1 96.12 117 ILE A C 1
ATOM 922 O O . ILE A 1 117 ? 9.125 14.156 15.883 1 96.12 117 ILE A O 1
ATOM 926 N N . ALA A 1 118 ? 9.102 11.961 15.438 1 96.38 118 ALA A N 1
ATOM 927 C CA . ALA A 1 118 ? 10.484 11.922 14.969 1 96.38 118 ALA A CA 1
ATOM 928 C C . ALA A 1 118 ? 10.68 12.859 13.781 1 96.38 118 ALA A C 1
ATOM 930 O O . ALA A 1 118 ? 11.625 13.656 13.766 1 96.38 118 ALA A O 1
ATOM 931 N N . VAL A 1 119 ? 9.789 12.836 12.812 1 98.31 119 VAL A N 1
ATOM 932 C CA . VAL A 1 119 ? 9.875 13.633 11.594 1 98.31 119 VAL A CA 1
ATOM 933 C C . VAL A 1 119 ? 9.734 15.109 11.93 1 98.31 119 VAL A C 1
ATOM 935 O O . VAL A 1 119 ? 10.516 15.945 11.453 1 98.31 119 VAL A O 1
ATOM 938 N N . THR A 1 120 ? 8.734 15.414 12.75 1 98 120 THR A N 1
ATOM 939 C CA . THR A 1 120 ? 8.5 16.797 13.156 1 98 120 THR A CA 1
ATOM 940 C C . THR A 1 120 ? 9.719 17.375 13.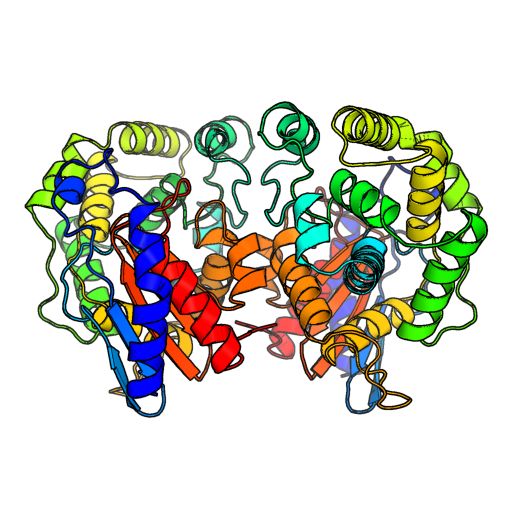867 1 98 120 THR A C 1
ATOM 942 O O . THR A 1 120 ? 10.039 18.547 13.711 1 98 120 THR A O 1
ATOM 945 N N . SER A 1 121 ? 10.398 16.562 14.633 1 97.5 121 SER A N 1
ATOM 946 C CA . SER A 1 121 ? 11.578 17 15.367 1 97.5 121 SER A CA 1
ATOM 947 C C . SER A 1 121 ? 12.703 17.406 14.422 1 97.5 121 SER A C 1
ATOM 949 O O . SER A 1 121 ? 13.664 18.062 14.836 1 97.5 121 SER A O 1
ATOM 951 N N . LYS A 1 122 ? 12.602 17.031 13.125 1 97.81 122 LYS A N 1
ATOM 952 C CA . LYS A 1 122 ? 13.664 17.297 12.164 1 97.81 122 LYS A CA 1
ATOM 953 C C . LYS A 1 122 ? 13.391 18.578 11.375 1 97.81 122 LYS A C 1
ATOM 955 O O . LYS A 1 122 ? 14.242 19.047 10.617 1 97.81 122 LYS A O 1
ATOM 960 N N . ILE A 1 123 ? 12.219 19.188 11.531 1 97.94 123 ILE A N 1
ATOM 961 C CA . ILE A 1 123 ? 11.906 20.406 10.805 1 97.94 123 ILE A CA 1
ATOM 962 C C . ILE A 1 123 ? 12.875 21.516 11.219 1 97.94 123 ILE A C 1
ATOM 964 O O . ILE A 1 123 ? 13.062 21.781 12.406 1 97.94 123 ILE A O 1
ATOM 968 N N . LYS A 1 124 ? 13.492 22.141 10.266 1 97.62 124 LYS A N 1
ATOM 969 C CA . LYS A 1 124 ? 14.516 23.141 10.523 1 97.62 124 LYS A CA 1
ATOM 970 C C . LYS A 1 124 ? 13.898 24.438 11.062 1 97.62 124 LYS A C 1
ATOM 972 O O . LYS A 1 124 ? 12.734 24.734 10.781 1 97.62 124 LYS A O 1
ATOM 977 N N . GLY A 1 125 ? 14.672 25.188 11.773 1 96.44 125 GLY A N 1
ATOM 978 C CA . GLY A 1 125 ? 14.344 26.469 12.367 1 96.44 125 GLY A CA 1
ATOM 979 C C . GLY A 1 125 ? 15.25 26.828 13.531 1 96.44 125 GLY A C 1
ATOM 980 O O . GLY A 1 125 ? 15.695 25.953 14.281 1 96.44 125 GLY A O 1
ATOM 981 N N . LYS A 1 126 ? 15.477 28.062 13.719 1 94.94 126 LYS A N 1
ATOM 982 C CA . LYS A 1 126 ? 16.438 28.547 14.711 1 94.94 126 LYS A CA 1
ATOM 983 C C . LYS A 1 126 ? 15.812 28.562 16.109 1 94.94 126 LYS A C 1
ATOM 985 O O . LYS A 1 126 ? 16.516 28.672 17.109 1 94.94 126 LYS A O 1
ATOM 990 N N . SER A 1 127 ? 14.5 28.484 16.203 1 94.75 127 SER A N 1
ATOM 991 C CA . SER A 1 127 ? 13.742 28.5 17.453 1 94.75 127 SER A CA 1
ATOM 992 C C . SER A 1 127 ? 12.414 27.781 17.312 1 94.75 127 SER A C 1
ATOM 994 O O . SER A 1 127 ? 11.961 27.516 16.188 1 94.75 127 SER A O 1
ATOM 996 N N . PRO A 1 128 ? 11.859 27.344 18.391 1 92.94 128 PRO A N 1
ATOM 997 C CA . PRO A 1 128 ? 10.523 26.734 18.328 1 92.94 128 PRO A CA 1
ATOM 998 C C . PRO A 1 128 ? 9.516 27.625 17.609 1 92.94 128 PRO A C 1
ATOM 1000 O O . PRO A 1 128 ? 8.672 27.109 16.859 1 92.94 128 PRO A O 1
ATOM 1003 N N . GLU A 1 129 ? 9.602 28.938 17.844 1 95.56 129 GLU A N 1
ATOM 1004 C CA . GLU A 1 129 ? 8.688 29.891 17.203 1 95.56 129 GLU A CA 1
ATOM 1005 C C . GLU A 1 129 ? 8.867 29.891 15.688 1 95.56 129 GLU A C 1
ATOM 1007 O O . GLU A 1 129 ? 7.879 29.906 14.945 1 95.56 129 GLU A O 1
ATOM 1012 N N . GLU A 1 130 ? 10.094 29.875 15.281 1 97.81 130 GLU A N 1
ATOM 1013 C CA . GLU A 1 130 ? 10.352 29.859 13.844 1 97.81 130 GLU A CA 1
ATOM 1014 C C . GLU A 1 130 ? 9.867 28.547 13.219 1 97.81 130 GLU A C 1
ATOM 1016 O O . GLU A 1 130 ? 9.359 28.547 12.094 1 97.81 130 GLU A O 1
ATOM 1021 N N . ARG A 1 131 ? 10.07 27.469 13.898 1 97.62 131 ARG A N 1
ATOM 1022 C CA . ARG A 1 131 ? 9.656 26.156 13.383 1 97.62 131 ARG A CA 1
ATOM 1023 C C . ARG A 1 131 ? 8.141 26.094 13.219 1 97.62 131 ARG A C 1
ATOM 1025 O O . ARG A 1 131 ? 7.641 25.641 12.188 1 97.62 131 ARG A O 1
ATOM 1032 N N . ILE A 1 132 ? 7.391 26.516 14.203 1 96.88 132 ILE A N 1
ATOM 1033 C CA . ILE A 1 132 ? 5.934 26.516 14.109 1 96.88 132 ILE A CA 1
ATOM 1034 C C . ILE A 1 132 ? 5.492 27.453 12.992 1 96.88 132 ILE A C 1
ATOM 1036 O O . ILE A 1 132 ? 4.539 27.172 12.266 1 96.88 132 ILE A O 1
ATOM 1040 N N . GLN A 1 133 ? 6.137 28.609 12.898 1 98.12 133 GLN A N 1
ATOM 1041 C CA . GLN A 1 133 ? 5.805 29.547 11.828 1 98.12 133 GLN A CA 1
ATOM 1042 C C . GLN A 1 133 ? 6.02 28.922 10.453 1 98.12 133 GLN A C 1
ATOM 1044 O O . GLN A 1 133 ? 5.207 29.109 9.547 1 98.12 133 GLN A O 1
ATOM 1049 N N . ARG A 1 134 ? 7.102 28.219 10.273 1 98.5 134 ARG A N 1
ATOM 1050 C CA . ARG A 1 134 ? 7.379 27.547 9.016 1 98.5 134 ARG A CA 1
ATOM 1051 C C . ARG A 1 134 ? 6.281 26.531 8.68 1 98.5 134 ARG A C 1
ATOM 1053 O O . ARG A 1 134 ? 5.84 26.453 7.531 1 98.5 134 ARG A O 1
ATOM 1060 N N . ILE A 1 135 ? 5.875 25.781 9.703 1 98.56 135 ILE A N 1
ATOM 1061 C CA . ILE A 1 135 ? 4.816 24.797 9.508 1 98.56 135 ILE A CA 1
ATOM 1062 C C . ILE A 1 135 ? 3.523 25.5 9.102 1 98.56 135 ILE A C 1
ATOM 1064 O O . ILE A 1 135 ? 2.898 25.141 8.102 1 98.56 135 ILE A O 1
ATOM 1068 N N . MET A 1 136 ? 3.16 26.531 9.82 1 98.69 136 MET A N 1
ATOM 1069 C CA . MET A 1 136 ? 1.932 27.266 9.539 1 98.69 136 MET A CA 1
ATOM 1070 C C . MET A 1 136 ? 1.985 27.906 8.148 1 98.69 136 MET A C 1
ATOM 1072 O O . MET A 1 136 ? 1 27.875 7.41 1 98.69 136 MET A O 1
ATOM 1076 N N . ASP A 1 137 ? 3.125 28.484 7.855 1 98.62 137 ASP A N 1
ATOM 1077 C CA . ASP A 1 137 ? 3.281 29.109 6.551 1 98.62 137 ASP A CA 1
ATOM 1078 C C . ASP A 1 137 ? 3.117 28.094 5.422 1 98.62 137 ASP A C 1
ATOM 1080 O O . ASP A 1 137 ? 2.51 28.406 4.391 1 98.62 137 ASP A O 1
ATOM 1084 N N . PHE A 1 138 ? 3.67 26.984 5.57 1 98.62 138 PHE A N 1
ATOM 1085 C CA . PHE A 1 138 ? 3.564 25.969 4.539 1 98.62 138 PHE A CA 1
ATOM 1086 C C . PHE A 1 138 ? 2.125 25.484 4.402 1 98.62 138 PHE A C 1
ATOM 1088 O O . PHE A 1 138 ? 1.63 25.297 3.289 1 98.62 138 PHE A O 1
ATOM 1095 N N . PHE A 1 139 ? 1.448 25.25 5.539 1 98.56 139 PHE A N 1
ATOM 1096 C CA . PHE A 1 139 ? 0.038 24.875 5.508 1 98.56 139 PHE A CA 1
ATOM 1097 C C . PHE A 1 139 ? -0.778 25.922 4.758 1 98.56 139 PHE A C 1
ATOM 1099 O O . PHE A 1 139 ? -1.601 25.578 3.904 1 98.56 139 PHE A O 1
ATOM 1106 N N . LYS A 1 140 ? -0.575 27.188 5.102 1 98.56 140 LYS A N 1
ATOM 1107 C CA . LYS A 1 140 ? -1.302 28.266 4.449 1 98.56 140 LYS A CA 1
ATOM 1108 C C . LYS A 1 140 ? -1.007 28.312 2.951 1 98.56 140 LYS A C 1
ATOM 1110 O O . LYS A 1 140 ? -1.905 28.547 2.141 1 98.56 140 LYS A O 1
ATOM 1115 N N . LEU A 1 141 ? 0.194 28.062 2.619 1 98.31 141 LEU A N 1
ATOM 1116 C CA . LEU A 1 141 ? 0.611 28.062 1.222 1 98.31 141 LEU A CA 1
ATOM 1117 C C . LEU A 1 141 ? -0.11 26.969 0.439 1 98.31 141 LEU A C 1
ATOM 1119 O O . LEU A 1 141 ? -0.712 27.25 -0.603 1 98.31 141 LEU A O 1
ATOM 1123 N N . VAL A 1 142 ? -0.118 25.719 0.917 1 97.88 142 VAL A N 1
ATOM 1124 C CA . VAL A 1 142 ? -0.587 24.578 0.136 1 97.88 142 VAL A CA 1
ATOM 1125 C C . VAL A 1 142 ? -2.113 24.547 0.139 1 97.88 142 VAL A C 1
ATOM 1127 O O . VAL A 1 142 ? -2.73 24.047 -0.807 1 97.88 142 VAL A O 1
ATOM 1130 N N . THR A 1 143 ? -2.73 25.109 1.143 1 98.06 143 THR A N 1
ATOM 1131 C CA . THR A 1 143 ? -4.188 25.141 1.207 1 98.06 143 THR A CA 1
ATOM 1132 C C . THR A 1 143 ? -4.734 26.359 0.474 1 98.06 143 THR A C 1
ATOM 1134 O O . THR A 1 143 ? -5.91 26.391 0.113 1 98.06 143 THR A O 1
ATOM 1137 N N . GLY A 1 144 ? -3.877 27.391 0.393 1 97.19 144 GLY A N 1
ATOM 1138 C CA . GLY A 1 144 ? -4.344 28.672 -0.122 1 97.19 144 GLY A CA 1
ATOM 1139 C C . GLY A 1 144 ? -5.215 29.422 0.862 1 97.19 144 GLY A C 1
ATOM 1140 O O . GLY A 1 144 ? -5.973 30.312 0.47 1 97.19 144 GLY A O 1
ATOM 1141 N N . ASN A 1 145 ? -5.223 29.062 2.115 1 98.06 145 ASN A N 1
ATOM 1142 C CA . ASN A 1 145 ? -6.027 29.688 3.164 1 98.06 145 ASN A CA 1
ATOM 1143 C C . ASN A 1 145 ? -5.16 30.453 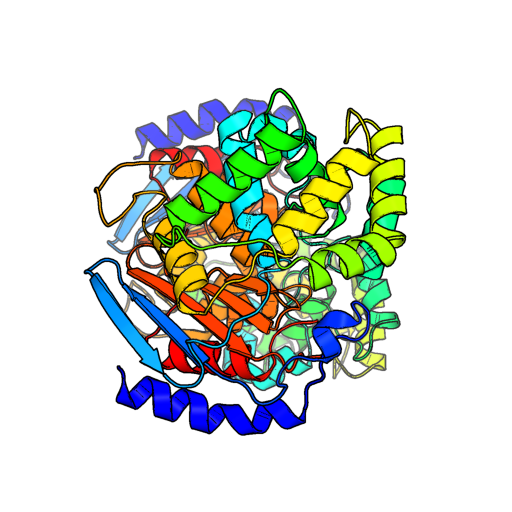4.16 1 98.06 145 ASN A C 1
ATOM 1145 O O . ASN A 1 145 ? -4.633 29.859 5.105 1 98.06 145 ASN A O 1
ATOM 1149 N N . PRO A 1 146 ? -5.043 31.766 4.062 1 97.75 146 PRO A N 1
ATOM 1150 C CA . PRO A 1 146 ? -4.172 32.562 4.941 1 97.75 146 PRO A CA 1
ATOM 1151 C C . PRO A 1 146 ? -4.703 32.656 6.371 1 97.75 146 PRO A C 1
ATOM 1153 O O . PRO A 1 146 ? -3.984 33.094 7.273 1 97.75 146 PRO A O 1
ATOM 1156 N N . ASP A 1 147 ? -5.895 32.156 6.602 1 98 147 ASP A N 1
ATOM 1157 C CA . ASP A 1 147 ? -6.539 32.375 7.898 1 98 147 ASP A CA 1
ATOM 1158 C C . ASP A 1 147 ? -6.418 31.125 8.773 1 98 147 ASP A C 1
ATOM 1160 O O . ASP A 1 147 ? -7.016 31.062 9.852 1 98 147 ASP A O 1
ATOM 1164 N N . LEU A 1 148 ? -5.691 30.109 8.336 1 98.5 148 LEU A N 1
ATOM 1165 C CA . LEU A 1 148 ? -5.512 28.922 9.156 1 98.5 148 LEU A CA 1
ATOM 1166 C C . LEU A 1 148 ? -4.941 29.281 10.523 1 98.5 148 LEU A C 1
ATOM 1168 O O . LEU A 1 148 ? -4.074 30.156 10.625 1 98.5 148 LEU A O 1
ATOM 1172 N N . LYS A 1 149 ? -5.41 28.641 11.562 1 98.31 149 LYS A N 1
ATOM 1173 C CA . LYS A 1 149 ? -4.934 28.875 12.922 1 98.31 149 LYS A CA 1
ATOM 1174 C C . LYS A 1 149 ? -4.945 27.578 13.734 1 98.31 149 LYS A C 1
ATOM 1176 O O . LYS A 1 149 ? -5.633 26.625 13.383 1 98.31 149 LYS A O 1
ATOM 1181 N N . VAL A 1 150 ? -4.172 27.578 14.742 1 98.25 150 VAL A N 1
ATOM 1182 C CA . VAL A 1 150 ? -4.176 26.5 15.711 1 98.25 150 VAL A CA 1
ATOM 1183 C C . VAL A 1 150 ? -5.359 26.656 16.656 1 98.25 150 VAL A C 1
ATOM 1185 O O . VAL A 1 150 ? -5.621 27.75 17.156 1 98.25 150 VAL A O 1
ATOM 1188 N N . ASN A 1 151 ? -6.148 25.656 16.766 1 97.81 151 ASN A N 1
ATOM 1189 C CA . ASN A 1 151 ? -7.16 25.625 17.812 1 97.81 151 ASN A CA 1
ATOM 1190 C C . ASN A 1 151 ? -6.531 25.484 19.203 1 97.81 151 ASN A C 1
ATOM 1192 O O . ASN A 1 151 ? -6.125 24.375 19.594 1 97.81 151 ASN A O 1
ATOM 1196 N N . GLU A 1 152 ? -6.527 26.531 19.953 1 97 152 GLU A N 1
ATOM 1197 C CA . GLU A 1 152 ? -5.805 26.578 21.219 1 97 152 GLU A CA 1
ATOM 1198 C C . GLU A 1 152 ? -6.391 25.594 22.234 1 97 152 GLU A C 1
ATOM 1200 O O . GLU A 1 152 ? -5.66 25 23.016 1 97 152 GLU A O 1
ATOM 1205 N N . SER A 1 153 ? -7.676 25.484 22.281 1 96 153 SER A N 1
ATOM 1206 C CA . SER A 1 153 ? -8.328 24.562 23.203 1 96 153 SER A CA 1
ATOM 1207 C C . SER A 1 153 ? -7.91 23.125 22.938 1 96 153 SER A C 1
ATOM 1209 O O . SER A 1 153 ? -7.562 22.391 23.875 1 96 153 SER A O 1
ATOM 1211 N N . ILE A 1 154 ? -7.914 22.75 21.688 1 95.75 154 ILE A N 1
ATOM 1212 C CA . ILE A 1 154 ? -7.539 21.391 21.312 1 95.75 154 ILE A CA 1
ATOM 1213 C C . ILE A 1 154 ? -6.047 21.188 21.562 1 95.75 154 ILE A C 1
ATOM 1215 O O . ILE A 1 154 ? -5.629 20.141 22.047 1 95.75 154 ILE A O 1
ATOM 1219 N N . TYR A 1 155 ? -5.25 22.203 21.25 1 96.88 155 TYR A N 1
ATOM 1220 C CA . TYR A 1 155 ? -3.814 22.125 21.484 1 96.88 155 TYR A CA 1
ATOM 1221 C C . TYR A 1 155 ? -3.525 21.859 22.953 1 96.88 155 TYR A C 1
ATOM 1223 O O . TYR A 1 155 ? -2.752 20.953 23.297 1 96.88 155 TYR A O 1
ATOM 1231 N N . MET A 1 156 ? -4.152 22.562 23.75 1 95.44 156 MET A N 1
ATOM 1232 C CA . MET A 1 156 ? -3.941 22.406 25.188 1 95.44 156 MET A CA 1
ATOM 1233 C C . MET A 1 156 ? -4.402 21.031 25.656 1 95.44 156 MET A C 1
ATOM 1235 O O . MET A 1 156 ? -3.775 20.422 26.531 1 95.44 156 MET A O 1
ATOM 1239 N N . SER A 1 157 ? -5.473 20.547 25.109 1 92.75 157 SER A N 1
ATOM 1240 C CA . SER A 1 157 ? -5.984 19.219 25.438 1 92.75 157 SER A CA 1
ATOM 1241 C C . SER A 1 157 ? -5.008 18.141 25.016 1 92.75 157 SER A C 1
ATOM 1243 O O . SER A 1 157 ? -4.73 17.203 25.781 1 92.75 157 SER A O 1
ATOM 1245 N N . GLU A 1 158 ? -4.488 18.25 23.75 1 92.56 158 GLU A N 1
ATOM 1246 C CA . GLU A 1 158 ? -3.48 17.328 23.25 1 92.56 158 GLU A CA 1
ATOM 1247 C C . GLU A 1 158 ? -2.248 17.312 24.156 1 92.56 158 GLU A C 1
ATOM 1249 O O . GLU A 1 158 ? -1.726 16.25 24.5 1 92.56 158 GLU A O 1
ATOM 1254 N N . LYS A 1 159 ? -1.832 18.438 24.516 1 93.12 159 LYS A N 1
ATOM 1255 C CA . LYS A 1 159 ? -0.635 18.609 25.328 1 93.12 159 LYS A CA 1
ATOM 1256 C C . LYS A 1 159 ? -0.825 17.984 26.719 1 93.12 159 LYS A C 1
ATOM 1258 O O . LYS A 1 159 ? 0.072 17.312 27.234 1 93.12 159 LYS A O 1
ATOM 1263 N N . SER A 1 160 ? -1.955 18.156 27.281 1 91.62 160 SER A N 1
ATOM 1264 C CA . SER A 1 160 ? -2.207 17.703 28.641 1 91.62 160 SER A CA 1
ATOM 1265 C C . SER A 1 160 ? -2.426 16.188 28.688 1 91.62 160 SER A C 1
ATOM 1267 O O . SER A 1 160 ? -2.18 15.555 29.719 1 91.62 160 SER A O 1
ATOM 1269 N N . THR A 1 161 ? -2.814 15.578 27.578 1 87.38 161 THR A N 1
ATOM 1270 C CA . THR A 1 161 ? -3.121 14.148 27.562 1 87.38 161 THR A CA 1
ATOM 1271 C C . THR A 1 161 ? -2.076 13.383 26.75 1 87.38 161 THR A C 1
ATOM 1273 O O . THR A 1 161 ? -2.287 12.219 26.406 1 87.38 161 THR A O 1
ATOM 1276 N N . GLY A 1 162 ? -1.004 14.008 26.484 1 90.56 162 GLY A N 1
ATOM 1277 C CA . GLY A 1 162 ? -0.04 13.438 25.547 1 90.56 162 GLY A CA 1
ATOM 1278 C C . GLY A 1 162 ? 1.01 12.578 26.234 1 90.56 162 GLY A C 1
ATOM 1279 O O . GLY A 1 162 ? 2.174 12.578 25.828 1 90.56 162 GLY A O 1
ATOM 1280 N N . ASP A 1 163 ? 0.638 11.773 27.312 1 87.19 163 ASP A N 1
ATOM 1281 C CA . ASP A 1 163 ? 1.618 11.008 28.078 1 87.19 163 ASP A CA 1
ATOM 1282 C C . ASP A 1 163 ? 2.24 9.898 27.234 1 87.19 163 ASP A C 1
ATOM 1284 O O . ASP A 1 163 ? 3.436 9.625 27.344 1 87.19 163 ASP A O 1
ATOM 1288 N N . ARG A 1 164 ? 1.457 9.195 26.453 1 85.19 164 ARG A N 1
ATOM 1289 C CA . ARG A 1 164 ? 1.997 8.156 25.578 1 85.19 164 ARG A CA 1
ATOM 1290 C C . ARG A 1 164 ? 2.988 8.742 24.578 1 85.19 164 ARG A C 1
ATOM 1292 O O . ARG A 1 164 ? 4.047 8.164 24.328 1 85.19 164 ARG A O 1
ATOM 1299 N N . ASN A 1 165 ? 2.6 9.867 24.016 1 90.31 165 ASN A N 1
ATOM 1300 C CA . ASN A 1 165 ? 3.496 10.562 23.094 1 90.31 165 ASN A CA 1
ATOM 1301 C C . ASN A 1 165 ? 4.797 10.969 23.781 1 90.31 165 ASN A C 1
ATOM 1303 O O . ASN A 1 165 ? 5.875 10.867 23.188 1 90.31 165 ASN A O 1
ATOM 1307 N N . ARG A 1 166 ? 4.688 11.43 25.016 1 90.62 166 ARG A N 1
ATOM 1308 C CA . ARG A 1 166 ? 5.871 11.781 25.781 1 90.62 166 ARG A CA 1
ATOM 1309 C C . ARG A 1 166 ? 6.77 10.57 26 1 90.62 166 ARG A C 1
ATOM 1311 O O . ARG A 1 166 ? 7.984 10.648 25.828 1 90.62 166 ARG A O 1
ATOM 1318 N N . ALA A 1 167 ? 6.156 9.469 26.422 1 87.12 167 ALA A N 1
ATOM 1319 C CA . ALA A 1 167 ? 6.918 8.242 26.625 1 87.12 167 ALA A CA 1
ATOM 1320 C C . ALA A 1 167 ? 7.695 7.863 25.359 1 87.12 167 ALA A C 1
ATOM 1322 O O . ALA A 1 167 ? 8.891 7.555 25.438 1 87.12 167 ALA A O 1
ATOM 1323 N N . MET A 1 168 ? 7.086 7.895 24.219 1 87.69 168 MET A N 1
ATOM 1324 C CA . MET A 1 168 ? 7.719 7.539 22.953 1 87.69 168 MET A CA 1
ATOM 1325 C C . MET A 1 168 ? 8.836 8.523 22.609 1 87.69 168 MET A C 1
ATOM 1327 O O . MET A 1 168 ? 9.898 8.117 22.141 1 87.69 168 MET A O 1
ATOM 1331 N N . ALA A 1 169 ? 8.547 9.805 22.844 1 91.81 169 ALA A N 1
ATOM 1332 C CA . ALA A 1 169 ? 9.516 10.844 22.5 1 91.81 169 ALA A CA 1
ATOM 1333 C C . ALA A 1 169 ? 10.781 10.711 23.344 1 91.81 169 ALA A C 1
ATOM 1335 O O . ALA A 1 169 ? 11.891 10.844 22.828 1 91.81 169 ALA A O 1
ATOM 1336 N N . TYR A 1 170 ? 10.648 10.461 24.625 1 89.06 170 TYR A N 1
ATOM 1337 C CA . TYR A 1 170 ? 11.812 10.305 25.5 1 89.06 170 TYR A CA 1
ATOM 1338 C C . TYR A 1 170 ? 12.594 9.047 25.125 1 89.06 170 TYR A C 1
ATOM 1340 O O . TYR A 1 170 ? 13.828 9.047 25.172 1 89.06 170 TYR A O 1
ATOM 1348 N N . PHE A 1 171 ? 11.875 7.996 24.859 1 85.38 171 PHE A N 1
ATOM 1349 C CA . PHE A 1 171 ? 12.555 6.789 24.391 1 85.38 171 PHE A CA 1
ATOM 1350 C C . PHE A 1 171 ? 13.367 7.078 23.125 1 85.38 171 PHE A C 1
ATOM 1352 O O . PHE A 1 171 ? 14.523 6.664 23.031 1 85.38 171 PHE A O 1
ATOM 1359 N N . MET A 1 172 ? 12.789 7.727 22.141 1 91.25 172 MET A N 1
ATOM 1360 C CA . MET A 1 172 ? 13.438 8.031 20.875 1 91.25 172 MET A CA 1
ATOM 1361 C C . MET A 1 172 ? 14.641 8.953 21.094 1 91.25 172 MET A C 1
ATOM 1363 O O . MET A 1 172 ? 15.617 8.891 20.344 1 91.25 172 MET A O 1
ATOM 1367 N N . LYS A 1 173 ? 14.539 9.836 22.094 1 90.5 173 LYS A N 1
ATOM 1368 C CA . LYS A 1 173 ? 15.711 10.633 22.453 1 90.5 173 LYS A CA 1
ATOM 1369 C C . LYS A 1 173 ? 16.844 9.742 22.969 1 90.5 173 LYS A C 1
ATOM 1371 O O . LYS A 1 173 ? 18 9.938 22.594 1 90.5 173 LYS A O 1
ATOM 1376 N N . ASP A 1 174 ? 16.484 8.805 23.797 1 85.81 174 ASP A N 1
ATOM 1377 C CA . ASP A 1 174 ? 17.453 7.887 24.391 1 85.81 174 ASP A CA 1
ATOM 1378 C C . ASP A 1 174 ? 18.203 7.121 23.312 1 85.81 174 ASP A C 1
ATOM 1380 O O . ASP A 1 174 ? 19.422 6.91 23.422 1 85.81 174 ASP A O 1
ATOM 1384 N N . VAL A 1 175 ? 17.484 6.734 22.312 1 86.69 175 VAL A N 1
ATOM 1385 C CA . VAL A 1 175 ? 18.109 5.898 21.297 1 86.69 175 VAL A CA 1
ATOM 1386 C C . VAL A 1 175 ? 18.688 6.773 20.188 1 86.69 175 VAL A C 1
ATOM 1388 O O . VAL A 1 175 ? 19.172 6.266 19.172 1 86.69 175 VAL A O 1
ATOM 1391 N N . GLY A 1 176 ? 18.484 8.07 20.188 1 90.12 176 GLY A N 1
ATOM 1392 C CA . GLY A 1 176 ? 19.203 8.977 19.312 1 90.12 176 GLY A CA 1
ATOM 1393 C C . GLY A 1 176 ? 18.391 9.383 18.094 1 90.12 176 GLY A C 1
ATOM 1394 O O . GLY A 1 176 ? 18.891 10.078 17.203 1 90.12 176 GLY A O 1
ATOM 1395 N N . VAL A 1 177 ? 17.156 8.992 18 1 92.19 177 VAL A N 1
ATOM 1396 C CA . VAL A 1 177 ? 16.281 9.32 16.875 1 92.19 177 VAL A CA 1
ATOM 1397 C C . VAL A 1 177 ? 15.867 10.789 16.953 1 92.19 177 VAL A C 1
ATOM 1399 O O . VAL A 1 177 ? 15.797 11.477 15.938 1 92.19 177 VAL A O 1
ATOM 1402 N N . ILE A 1 178 ? 15.57 11.273 18.141 1 92.94 178 ILE A N 1
ATOM 1403 C CA . ILE A 1 178 ? 15.211 12.664 18.391 1 92.94 178 ILE A CA 1
ATOM 1404 C C . ILE A 1 178 ? 16.359 13.375 19.109 1 92.94 178 ILE A C 1
ATOM 1406 O O . ILE A 1 178 ? 16.969 12.812 20.016 1 92.94 178 ILE A O 1
ATOM 1410 N N . THR A 1 179 ? 16.609 14.523 18.562 1 90.5 179 THR A N 1
ATOM 1411 C CA . THR A 1 179 ? 17.609 15.359 19.203 1 90.5 179 THR A CA 1
ATOM 1412 C C . THR A 1 179 ? 16.984 16.641 19.75 1 90.5 179 THR A C 1
ATOM 1414 O O . THR A 1 179 ? 15.867 17.016 19.359 1 90.5 179 THR A O 1
ATOM 1417 N N . GLY A 1 180 ? 17.578 17.281 20.672 1 90.5 180 GLY A N 1
ATOM 1418 C CA . GLY A 1 180 ? 17.062 18.531 21.234 1 90.5 180 GLY A CA 1
ATOM 1419 C C . GLY A 1 180 ? 16.062 18.312 22.359 1 90.5 180 GLY A C 1
ATOM 1420 O O . GLY A 1 180 ? 16.031 17.25 22.969 1 90.5 180 GLY A O 1
ATOM 1421 N N . ASP A 1 181 ? 15.266 19.328 22.656 1 94.44 181 ASP A N 1
ATOM 1422 C CA . ASP A 1 181 ? 14.32 19.312 23.766 1 94.44 181 ASP A CA 1
ATOM 1423 C C . ASP A 1 181 ? 13.055 18.547 23.391 1 94.44 181 ASP A C 1
ATOM 1425 O O . ASP A 1 181 ? 12.367 18.891 22.438 1 94.44 181 ASP A O 1
ATOM 1429 N N . VAL A 1 182 ? 12.727 17.531 24.156 1 94.81 182 VAL A N 1
ATOM 1430 C CA . VAL A 1 182 ? 11.609 16.625 23.891 1 94.81 182 VAL A CA 1
ATOM 1431 C C . VAL A 1 182 ? 10.297 17.406 23.969 1 94.81 182 VAL A C 1
ATOM 1433 O O . VAL A 1 182 ? 9.438 17.266 23.094 1 94.81 182 VAL A O 1
ATOM 1436 N N . GLU A 1 183 ? 10.156 18.219 24.984 1 94.88 183 GLU A N 1
ATOM 1437 C CA . GLU A 1 183 ? 8.906 18.938 25.188 1 94.88 183 GLU A CA 1
ATOM 1438 C C . GLU A 1 183 ? 8.672 19.953 24.062 1 94.88 183 GLU A C 1
ATOM 1440 O O . GLU A 1 183 ? 7.531 20.156 23.641 1 94.88 183 GLU A O 1
ATOM 1445 N N . GLU A 1 184 ? 9.734 20.594 23.641 1 95.62 184 GLU A N 1
ATOM 1446 C CA . GLU A 1 184 ? 9.625 21.531 22.531 1 95.62 184 GLU A CA 1
ATOM 1447 C C . GLU A 1 184 ? 9.156 20.828 21.266 1 95.62 184 GLU A C 1
ATOM 1449 O O . GLU A 1 184 ? 8.281 21.328 20.547 1 95.62 184 GLU A O 1
ATOM 1454 N N . ASN A 1 185 ? 9.75 19.719 20.953 1 96.25 185 ASN A N 1
ATOM 1455 C CA . ASN A 1 185 ? 9.367 18.938 19.781 1 96.25 185 ASN A CA 1
ATOM 1456 C C . ASN A 1 185 ? 7.918 18.453 19.875 1 96.25 185 ASN A C 1
ATOM 1458 O O . ASN A 1 185 ? 7.188 18.469 18.891 1 96.25 185 ASN A O 1
ATOM 1462 N N . LEU A 1 186 ? 7.535 18 21.047 1 96.81 186 LEU A N 1
ATOM 1463 C CA . LEU A 1 186 ? 6.164 17.547 21.266 1 96.81 186 LEU A CA 1
ATOM 1464 C C . LEU A 1 186 ? 5.18 18.688 21.094 1 96.81 186 LEU A C 1
ATOM 1466 O O . LEU A 1 186 ? 4.09 18.516 20.547 1 96.81 186 LEU A O 1
ATOM 1470 N N . ASP A 1 187 ? 5.562 19.828 21.609 1 96.94 187 ASP A N 1
ATOM 1471 C CA . ASP A 1 187 ? 4.715 21.016 21.469 1 96.94 187 ASP A CA 1
ATOM 1472 C C . ASP A 1 187 ? 4.453 21.328 20 1 96.94 187 ASP A C 1
ATOM 1474 O O . ASP A 1 187 ? 3.324 21.641 19.625 1 96.94 187 ASP A O 1
ATOM 1478 N N . LEU A 1 188 ? 5.492 21.297 19.25 1 97.38 188 LEU A N 1
ATOM 1479 C CA . LEU A 1 188 ? 5.379 21.516 17.812 1 97.38 188 LEU A CA 1
ATOM 1480 C C . LEU A 1 188 ? 4.418 20.516 17.188 1 97.38 188 LEU A C 1
ATOM 1482 O O . LEU A 1 188 ? 3.555 20.891 16.391 1 97.38 188 LEU A O 1
ATOM 1486 N N . TYR A 1 189 ? 4.559 19.25 17.562 1 97.81 189 TYR A N 1
ATOM 1487 C CA . TYR A 1 189 ? 3.715 18.172 17.062 1 97.81 189 TYR A CA 1
ATOM 1488 C C . TYR A 1 189 ? 2.258 18.375 17.453 1 97.81 189 TYR A C 1
ATOM 1490 O O . TYR A 1 189 ? 1.359 18.25 16.625 1 97.81 189 TYR A O 1
ATOM 1498 N N . PHE A 1 190 ? 2.012 18.75 18.703 1 97.75 190 PHE A N 1
ATOM 1499 C CA . PHE A 1 190 ? 0.648 18.969 19.172 1 97.75 190 PHE A CA 1
ATOM 1500 C C . PHE A 1 190 ? 0.01 20.141 18.453 1 97.75 190 PHE A C 1
ATOM 1502 O O . PHE A 1 190 ? -1.182 20.109 18.125 1 97.75 190 PHE A O 1
ATOM 1509 N N . LYS A 1 191 ? 0.76 21.141 18.188 1 98.06 191 LYS A N 1
ATOM 1510 C CA . LYS A 1 191 ? 0.249 22.328 17.5 1 98.06 191 LYS A CA 1
ATOM 1511 C C . LYS A 1 191 ? -0.124 22 16.047 1 98.06 191 LYS A C 1
ATOM 1513 O O . LYS A 1 191 ? -1.19 22.391 15.57 1 98.06 191 LYS A O 1
ATOM 1518 N N . GLN A 1 192 ? 0.774 21.281 15.352 1 97.94 192 GLN A N 1
ATOM 1519 C CA . GLN A 1 192 ? 0.447 20.969 13.969 1 97.94 192 GLN A CA 1
ATOM 1520 C C . GLN A 1 192 ? -0.831 20.141 13.883 1 97.94 192 GLN A C 1
ATOM 1522 O O . GLN A 1 192 ? -1.613 20.281 12.938 1 97.94 192 GLN A O 1
ATOM 1527 N N . CYS A 1 193 ? -1.049 19.234 14.836 1 97.88 193 CYS A N 1
ATOM 1528 C CA . CYS A 1 193 ? -2.24 18.391 14.859 1 97.88 193 CYS A CA 1
ATOM 1529 C C . CYS A 1 193 ? -3.49 19.219 15.133 1 97.88 193 CYS A C 1
ATOM 1531 O O . CYS A 1 193 ? -4.594 18.844 14.742 1 97.88 193 CYS A O 1
ATOM 1533 N N . SER A 1 194 ? -3.328 20.375 15.734 1 98.25 194 SER A N 1
ATOM 1534 C CA . SER A 1 194 ? -4.445 21.172 16.25 1 98.25 194 SER A CA 1
ATOM 1535 C C . SER A 1 194 ? -4.828 22.281 15.273 1 98.25 194 SER A C 1
ATOM 1537 O O . SER A 1 194 ? -5.648 23.141 15.594 1 98.25 194 SER A O 1
ATOM 1539 N N . ILE A 1 195 ? -4.262 22.297 14.102 1 98.62 195 ILE A N 1
ATOM 1540 C CA . ILE A 1 195 ? -4.617 23.297 13.094 1 98.62 195 ILE A CA 1
ATOM 1541 C C . ILE A 1 195 ? -6.059 23.062 12.641 1 98.62 195 ILE A C 1
ATOM 1543 O O . ILE A 1 195 ? -6.449 21.938 12.32 1 98.62 195 ILE A O 1
ATOM 1547 N N . GLU A 1 196 ? -6.875 24.109 12.617 1 98.62 196 GLU A N 1
ATOM 1548 C CA . GLU A 1 196 ? -8.273 24.031 12.203 1 98.62 196 GLU A CA 1
ATOM 1549 C C . GLU A 1 196 ? -8.414 24.156 10.688 1 98.62 196 GLU A C 1
ATOM 1551 O O . GLU A 1 196 ? -7.871 25.078 10.086 1 98.62 196 GLU A O 1
ATOM 1556 N N . VAL A 1 197 ? -9.133 23.219 10.102 1 98.81 197 VAL A N 1
ATOM 1557 C CA . VAL A 1 197 ? -9.273 23.156 8.648 1 98.81 197 VAL A CA 1
ATOM 1558 C C . VAL A 1 197 ? -10.727 22.875 8.289 1 98.81 197 VAL A C 1
ATOM 1560 O O . VAL A 1 197 ? -11.57 22.672 9.172 1 98.81 197 VAL A O 1
ATOM 1563 N N . THR A 1 198 ? -11.055 22.969 7.043 1 98.81 198 THR A N 1
ATOM 1564 C CA . THR A 1 198 ? -12.297 22.5 6.434 1 98.81 198 THR A CA 1
ATOM 1565 C C . THR A 1 198 ? -12.008 21.438 5.367 1 98.81 198 THR A C 1
ATOM 1567 O O . THR A 1 198 ? -10.852 21.156 5.074 1 98.81 198 THR A O 1
ATOM 1570 N N . CYS A 1 199 ? -13.086 20.906 4.812 1 98.81 199 CYS A N 1
ATOM 1571 C CA . CYS A 1 199 ? -12.93 19.969 3.707 1 98.81 199 CYS A CA 1
ATOM 1572 C C . CYS A 1 199 ? -12.141 20.594 2.564 1 98.81 199 CYS A C 1
ATOM 1574 O O . CYS A 1 199 ? -11.32 19.938 1.934 1 98.81 199 CYS A O 1
ATOM 1576 N N . LYS A 1 200 ? -12.438 21.844 2.361 1 98.75 200 LYS A N 1
ATOM 1577 C CA . LYS A 1 200 ? -11.742 22.531 1.279 1 98.75 200 LYS A CA 1
ATOM 1578 C C . LYS A 1 200 ? -10.242 22.578 1.532 1 98.75 200 LYS A C 1
ATOM 1580 O O . LYS A 1 200 ? -9.445 22.312 0.625 1 98.75 200 LYS A O 1
ATOM 1585 N N . ASP A 1 201 ? -9.867 22.938 2.717 1 98.81 201 ASP A N 1
ATOM 1586 C CA . ASP A 1 201 ? -8.453 23.031 3.055 1 98.81 201 ASP A CA 1
ATOM 1587 C C . ASP A 1 201 ? -7.73 21.703 2.795 1 98.81 201 ASP A C 1
ATOM 1589 O O . ASP A 1 201 ? -6.664 21.688 2.174 1 98.81 201 ASP A O 1
ATOM 1593 N N . ILE A 1 202 ? -8.289 20.531 3.242 1 98.69 202 ILE A N 1
ATOM 1594 C CA . ILE A 1 202 ? -7.574 19.266 3.088 1 98.69 202 ILE A CA 1
ATOM 1595 C C . ILE A 1 202 ? -7.668 18.797 1.64 1 98.69 202 ILE A C 1
ATOM 1597 O O . ILE A 1 202 ? -6.742 18.156 1.129 1 98.69 202 ILE A O 1
ATOM 1601 N N . ALA A 1 203 ? -8.789 19.172 0.935 1 98.88 203 ALA A N 1
ATOM 1602 C CA . ALA A 1 203 ? -8.852 18.891 -0.497 1 98.88 203 ALA A CA 1
ATOM 1603 C C . ALA A 1 203 ? -7.73 19.609 -1.249 1 98.88 203 ALA A C 1
ATOM 1605 O O . ALA A 1 203 ? -7.156 19.047 -2.189 1 98.88 203 ALA A O 1
ATOM 1606 N N . ARG A 1 204 ? -7.434 20.781 -0.833 1 98.75 204 ARG A N 1
ATOM 1607 C CA . ARG A 1 204 ? -6.387 21.562 -1.474 1 98.75 204 ARG A CA 1
ATOM 1608 C C . ARG A 1 204 ? -5.012 20.969 -1.215 1 98.75 204 ARG A C 1
ATOM 1610 O O . ARG A 1 204 ? -4.145 20.984 -2.092 1 98.75 204 ARG A O 1
ATOM 1617 N N . ILE A 1 205 ? -4.805 20.5 -0.018 1 98.81 205 ILE A N 1
ATOM 1618 C CA . ILE A 1 205 ? -3.57 19.781 0.242 1 98.81 205 ILE A CA 1
ATOM 1619 C C . ILE A 1 205 ? -3.473 18.578 -0.698 1 98.81 205 ILE A C 1
ATOM 1621 O O . ILE A 1 205 ? -2.43 18.344 -1.312 1 98.81 205 ILE A O 1
ATOM 1625 N N . GLY A 1 206 ? -4.578 17.797 -0.81 1 98.88 206 GLY A N 1
ATOM 1626 C CA . GLY A 1 206 ? -4.613 16.672 -1.744 1 98.88 206 GLY A CA 1
ATOM 1627 C C . GLY A 1 206 ? -4.312 17.094 -3.174 1 98.88 206 GLY A C 1
ATOM 1628 O O . GLY A 1 206 ? -3.594 16.391 -3.889 1 98.88 206 GLY A O 1
ATOM 1629 N N . LEU A 1 207 ? -4.883 18.234 -3.566 1 98.81 207 LEU A N 1
ATOM 1630 C CA . LEU A 1 207 ? -4.664 18.734 -4.914 1 98.81 207 LEU A CA 1
ATOM 1631 C C . LEU A 1 207 ? -3.195 19.078 -5.137 1 98.81 207 LEU A C 1
ATOM 1633 O O . LEU A 1 207 ? -2.646 18.812 -6.211 1 98.81 207 LEU A O 1
ATOM 1637 N N . PHE A 1 208 ? -2.598 19.703 -4.141 1 98.69 208 PHE A N 1
ATOM 1638 C CA . PHE A 1 208 ? -1.178 20.031 -4.176 1 98.69 208 PHE A CA 1
ATOM 1639 C C . PHE A 1 208 ? -0.337 18.781 -4.414 1 98.69 208 PHE A C 1
ATOM 1641 O O . PHE A 1 208 ? 0.583 18.797 -5.234 1 98.69 208 PHE A O 1
ATOM 1648 N N . LEU A 1 209 ? -0.671 17.656 -3.764 1 98.75 209 LEU A N 1
ATOM 1649 C CA . LEU A 1 209 ? 0.017 16.391 -3.953 1 98.75 209 LEU A CA 1
ATOM 1650 C C . LEU A 1 209 ? -0.32 15.781 -5.312 1 98.75 209 LEU A C 1
ATOM 1652 O O . LEU A 1 209 ? 0.529 15.148 -5.945 1 98.75 209 LEU A O 1
ATOM 1656 N N . SER A 1 210 ? -1.558 15.969 -5.742 1 98.5 210 SER A N 1
ATOM 1657 C CA . SER A 1 210 ? -1.999 15.461 -7.039 1 98.5 210 SER A CA 1
ATOM 1658 C C . SER A 1 210 ? -1.178 16.062 -8.18 1 98.5 210 SER A C 1
ATOM 1660 O O . SER A 1 210 ? -0.95 15.406 -9.195 1 98.5 210 SER A O 1
ATOM 1662 N N . SER A 1 211 ? -0.693 17.266 -7.992 1 98.19 211 SER A N 1
ATOM 1663 C CA . SER A 1 211 ? 0.088 17.969 -9 1 98.19 211 SER A CA 1
ATOM 1664 C C . SER A 1 211 ? 1.584 17.781 -8.781 1 98.19 211 SER A C 1
ATOM 1666 O O . SER A 1 211 ? 2.402 18.5 -9.359 1 98.19 211 SER A O 1
ATOM 1668 N N . ASP A 1 212 ? 1.955 16.922 -7.883 1 97.75 212 ASP A N 1
ATOM 1669 C CA . ASP A 1 212 ? 3.344 16.625 -7.547 1 97.75 212 ASP A CA 1
ATOM 1670 C C . ASP A 1 212 ? 4.055 17.875 -7.008 1 97.75 212 ASP A C 1
ATOM 1672 O O . ASP A 1 212 ? 5.223 18.109 -7.316 1 97.75 212 ASP A O 1
ATOM 1676 N N . GLY A 1 213 ? 3.332 18.703 -6.277 1 98.25 213 GLY A N 1
ATOM 1677 C CA . GLY A 1 213 ? 3.945 19.797 -5.543 1 98.25 213 GLY A CA 1
ATOM 1678 C C . GLY A 1 213 ? 3.914 21.109 -6.301 1 98.25 213 GLY A C 1
ATOM 1679 O O . GLY A 1 213 ? 4.621 22.062 -5.941 1 98.25 213 GLY A O 1
ATOM 1680 N N . VAL A 1 214 ? 3.143 21.141 -7.387 1 97.88 214 VAL A N 1
ATOM 1681 C CA . VAL A 1 214 ? 2.953 22.391 -8.117 1 97.88 214 VAL A CA 1
ATOM 1682 C C . VAL A 1 214 ? 1.744 23.141 -7.559 1 97.88 214 VAL A C 1
ATOM 1684 O O . VAL A 1 214 ? 0.679 22.547 -7.367 1 97.88 214 VAL A O 1
ATOM 1687 N N . LEU A 1 215 ? 1.941 24.375 -7.238 1 96.44 215 LEU A N 1
ATOM 1688 C CA . LEU A 1 215 ? 0.811 25.203 -6.84 1 96.44 215 LEU A CA 1
ATOM 1689 C C . LEU A 1 215 ? -0.012 25.625 -8.055 1 96.44 215 LEU A C 1
ATOM 1691 O O . LEU A 1 215 ? 0.502 26.281 -8.961 1 96.44 215 LEU A O 1
ATOM 1695 N N . LEU A 1 216 ? -1.201 25.25 -8.078 1 91.5 216 LEU A N 1
ATOM 1696 C CA . LEU A 1 216 ? -2.051 25.453 -9.242 1 91.5 216 LEU A CA 1
ATOM 1697 C C . LEU A 1 216 ? -2.209 26.938 -9.547 1 91.5 216 LEU A C 1
ATOM 1699 O O . LEU A 1 216 ? -2.254 27.344 -10.711 1 91.5 216 LEU A O 1
ATOM 1703 N N . GLU A 1 217 ? -2.338 27.781 -8.539 1 91.81 217 GLU A N 1
ATOM 1704 C CA . GLU A 1 217 ? -2.59 29.203 -8.688 1 91.81 217 GLU A CA 1
ATOM 1705 C C . GLU A 1 217 ? -1.429 29.906 -9.398 1 91.81 217 GLU A C 1
ATOM 1707 O O . GLU A 1 217 ? -1.637 30.828 -10.18 1 91.81 217 GLU A O 1
ATOM 1712 N N . THR A 1 218 ? -0.232 29.422 -9.195 1 94.5 218 THR A N 1
ATOM 1713 C CA . THR A 1 218 ? 0.94 30.141 -9.688 1 94.5 218 THR A CA 1
ATOM 1714 C C . THR A 1 218 ? 1.68 29.297 -10.727 1 94.5 218 THR A C 1
ATOM 1716 O O . THR A 1 218 ? 2.508 29.812 -11.477 1 94.5 218 THR A O 1
ATOM 1719 N N . GLY A 1 219 ? 1.417 27.984 -10.688 1 95.56 219 GLY A N 1
ATOM 1720 C CA . GLY A 1 219 ? 2.146 27.062 -11.555 1 95.56 219 GLY A CA 1
ATOM 1721 C C . GLY A 1 219 ? 3.555 26.781 -11.07 1 95.56 219 GLY A C 1
ATOM 1722 O O . GLY A 1 219 ? 4.32 26.094 -11.742 1 95.56 219 GLY A O 1
ATOM 1723 N N . LYS A 1 220 ? 3.869 27.234 -9.898 1 97.56 220 LYS A N 1
ATOM 1724 C CA . LYS A 1 220 ? 5.227 27.094 -9.391 1 97.56 220 LYS A CA 1
ATOM 1725 C C . LYS A 1 220 ? 5.43 25.719 -8.734 1 97.56 220 LYS A C 1
ATOM 1727 O O . LYS A 1 220 ? 4.555 25.234 -8.023 1 97.56 220 LYS A O 1
ATOM 1732 N N . GLN A 1 221 ? 6.598 25.125 -9.016 1 98.25 221 GLN A N 1
ATOM 1733 C CA . GLN A 1 221 ? 7.027 23.906 -8.344 1 98.25 221 GLN A CA 1
ATOM 1734 C C . GLN A 1 221 ? 7.547 24.203 -6.938 1 98.25 221 GLN A C 1
ATOM 1736 O O . GLN A 1 221 ? 8.633 24.766 -6.777 1 98.25 221 GLN A O 1
ATOM 1741 N N . ILE A 1 222 ? 6.848 23.828 -5.926 1 98.31 222 ILE A N 1
ATOM 1742 C CA . ILE A 1 222 ? 7.129 24.219 -4.551 1 98.31 222 ILE A CA 1
ATOM 1743 C C . ILE A 1 222 ? 8.008 23.172 -3.879 1 98.31 222 ILE A C 1
ATOM 1745 O O . ILE A 1 222 ? 8.836 23.484 -3.027 1 98.31 222 ILE A O 1
ATOM 1749 N N . ILE A 1 223 ? 7.766 21.875 -4.223 1 98.62 223 ILE A N 1
ATOM 1750 C CA . ILE A 1 223 ? 8.531 20.797 -3.613 1 98.62 223 ILE A CA 1
ATOM 1751 C C . ILE A 1 223 ? 9.07 19.875 -4.699 1 98.62 223 ILE A C 1
ATOM 1753 O O . ILE A 1 223 ? 8.594 19.891 -5.836 1 98.62 223 ILE A O 1
ATOM 1757 N N . ASN A 1 224 ? 10.141 19.109 -4.336 1 98.31 224 ASN A N 1
ATOM 1758 C CA . ASN A 1 224 ? 10.609 18.031 -5.203 1 98.31 224 ASN A CA 1
ATOM 1759 C C . ASN A 1 224 ? 9.508 17.016 -5.492 1 98.31 224 ASN A C 1
ATOM 1761 O O . ASN A 1 224 ? 8.906 16.469 -4.57 1 98.31 224 ASN A O 1
ATOM 1765 N N . PRO A 1 225 ? 9.203 16.828 -6.781 1 97.69 225 PRO A N 1
ATOM 1766 C CA . PRO A 1 225 ? 8.141 15.867 -7.121 1 97.69 225 PRO A CA 1
ATOM 1767 C C . PRO A 1 225 ? 8.344 14.5 -6.469 1 97.69 225 PRO A C 1
ATOM 1769 O O . PRO A 1 225 ? 7.371 13.82 -6.148 1 97.69 225 PRO A O 1
ATOM 1772 N N . LYS A 1 226 ? 9.586 14.125 -6.242 1 97.38 226 LYS A N 1
ATOM 1773 C CA . LYS A 1 226 ? 9.883 12.844 -5.605 1 97.38 226 LYS A CA 1
ATOM 1774 C C . LYS A 1 226 ? 9.32 12.797 -4.188 1 97.38 226 LYS A C 1
ATOM 1776 O O . LYS A 1 226 ? 8.914 11.734 -3.707 1 97.38 226 LYS A O 1
ATOM 1781 N N . HIS A 1 227 ? 9.32 13.93 -3.506 1 98.69 227 HIS A N 1
ATOM 1782 C CA . HIS A 1 227 ? 8.797 13.977 -2.145 1 98.69 227 HIS A CA 1
ATOM 1783 C C . HIS A 1 227 ? 7.281 13.805 -2.127 1 98.69 227 HIS A C 1
ATOM 1785 O O . HIS A 1 227 ? 6.734 13.203 -1.2 1 98.69 227 HIS A O 1
ATOM 1791 N N . SER A 1 228 ? 6.602 14.352 -3.184 1 98.44 228 SER A N 1
ATOM 1792 C CA . SER A 1 228 ? 5.172 14.109 -3.334 1 98.44 228 SER A CA 1
ATOM 1793 C C . SER A 1 228 ? 4.883 12.633 -3.57 1 98.44 228 SER A C 1
ATOM 1795 O O . SER A 1 228 ? 3.938 12.078 -3.002 1 98.44 228 SER A O 1
ATOM 1797 N N . LYS A 1 229 ? 5.688 12.008 -4.375 1 98.12 229 LYS A N 1
ATOM 1798 C CA . LYS A 1 229 ? 5.52 10.586 -4.664 1 98.12 229 LYS A CA 1
ATOM 1799 C C . LYS A 1 229 ? 5.707 9.742 -3.404 1 98.12 229 LYS A C 1
ATOM 1801 O O . LYS A 1 229 ? 4.945 8.805 -3.162 1 98.12 229 LYS A O 1
ATOM 1806 N N . ILE A 1 230 ? 6.742 10.094 -2.615 1 98.69 230 ILE A N 1
ATOM 1807 C CA . ILE A 1 230 ? 6.996 9.414 -1.354 1 98.69 230 ILE A CA 1
ATOM 1808 C C . ILE A 1 230 ? 5.777 9.539 -0.443 1 98.69 230 ILE A C 1
ATOM 1810 O O . ILE A 1 230 ? 5.316 8.547 0.13 1 98.69 230 ILE A O 1
ATOM 1814 N N . ALA A 1 231 ? 5.246 10.727 -0.324 1 98.81 231 ALA A N 1
ATOM 1815 C CA . ALA A 1 231 ? 4.09 10.977 0.533 1 98.81 231 ALA A CA 1
ATOM 1816 C C . ALA A 1 231 ? 2.887 10.148 0.085 1 98.81 231 ALA A C 1
ATOM 1818 O O . ALA A 1 231 ? 2.221 9.516 0.908 1 98.81 231 ALA A O 1
ATOM 1819 N N . LYS A 1 232 ? 2.611 10.102 -1.211 1 98.81 232 LYS A N 1
ATOM 1820 C CA . LYS A 1 232 ? 1.466 9.367 -1.732 1 98.81 232 LYS A CA 1
ATOM 1821 C C . LYS A 1 232 ? 1.636 7.863 -1.518 1 98.81 232 LYS A C 1
ATOM 1823 O O . LYS A 1 232 ? 0.67 7.16 -1.207 1 98.81 232 LYS A O 1
ATOM 1828 N N . ALA A 1 233 ? 2.859 7.367 -1.703 1 98.69 233 ALA A N 1
ATOM 1829 C CA . ALA A 1 233 ? 3.125 5.957 -1.435 1 98.69 233 ALA A CA 1
ATOM 1830 C C . ALA A 1 233 ? 2.824 5.609 0.021 1 98.69 233 ALA A C 1
ATOM 1832 O O . ALA A 1 233 ? 2.166 4.605 0.304 1 98.69 233 ALA A O 1
ATOM 1833 N N . LEU A 1 234 ? 3.248 6.48 0.937 1 98.69 234 LEU A N 1
ATOM 1834 C CA . LEU A 1 234 ? 3.035 6.25 2.361 1 98.69 234 LEU A CA 1
ATOM 1835 C C . LEU A 1 234 ? 1.56 6.398 2.721 1 98.69 234 LEU A C 1
ATOM 1837 O O . LEU A 1 234 ? 1.05 5.672 3.576 1 98.69 234 LEU A O 1
ATOM 1841 N N . MET A 1 235 ? 0.888 7.367 2.07 1 98.75 235 MET A N 1
ATOM 1842 C CA . MET A 1 235 ? -0.55 7.516 2.271 1 98.75 235 MET A CA 1
ATOM 1843 C C . MET A 1 235 ? -1.291 6.246 1.86 1 98.75 235 MET A C 1
ATOM 1845 O O . MET A 1 235 ? -2.303 5.891 2.467 1 98.75 235 MET A O 1
ATOM 1849 N N . THR A 1 236 ? -0.832 5.543 0.888 1 98.5 236 THR A N 1
ATOM 1850 C CA . THR A 1 236 ? -1.459 4.332 0.368 1 98.5 236 THR A CA 1
ATOM 1851 C C . THR A 1 236 ? -1.21 3.152 1.301 1 98.5 236 THR A C 1
ATOM 1853 O O . THR A 1 236 ? -2.115 2.355 1.559 1 98.5 236 THR A O 1
ATOM 1856 N N . THR A 1 237 ? -0.021 3.051 1.839 1 97 237 THR A N 1
ATOM 1857 C CA . THR A 1 237 ? 0.374 1.852 2.57 1 97 237 THR A CA 1
ATOM 1858 C C . THR A 1 237 ? 0.142 2.031 4.066 1 97 237 THR A C 1
ATOM 1860 O O . THR A 1 237 ? 0.004 1.051 4.801 1 97 237 THR A O 1
ATOM 1863 N N . CYS A 1 238 ? 0.078 3.314 4.512 1 96.25 238 CYS A N 1
ATOM 1864 C CA . CYS A 1 238 ? 0.095 3.555 5.949 1 96.25 238 CYS A CA 1
ATOM 1865 C C . CYS A 1 238 ? -0.892 4.648 6.332 1 96.25 238 CYS A C 1
ATOM 1867 O O . CYS A 1 238 ? -0.915 5.098 7.48 1 96.25 238 CYS A O 1
ATOM 1869 N N . GLY A 1 239 ? -1.754 5.105 5.5 1 97.44 239 GLY A N 1
ATOM 1870 C CA . GLY A 1 239 ? -2.441 6.367 5.719 1 97.44 239 GLY A CA 1
ATOM 1871 C C . GLY A 1 239 ? -3.77 6.211 6.434 1 97.44 239 GLY A C 1
ATOM 1872 O O . GLY A 1 239 ? -4.355 7.191 6.891 1 97.44 239 GLY A O 1
ATOM 1873 N N . MET A 1 240 ? -4.281 4.977 6.508 1 96.81 240 MET A N 1
ATOM 1874 C CA . MET A 1 240 ? -5.629 4.77 7.031 1 96.81 240 MET A CA 1
ATOM 1875 C C . MET A 1 240 ? -5.602 3.871 8.266 1 96.81 240 MET A C 1
ATOM 1877 O O . MET A 1 240 ? -6.371 2.916 8.359 1 96.81 240 MET A O 1
ATOM 1881 N N . TYR A 1 241 ? -4.703 4.156 9.133 1 90.06 241 TYR A N 1
ATOM 1882 C CA . TYR A 1 241 ? -4.531 3.373 10.352 1 90.06 241 TYR A CA 1
ATOM 1883 C C . TYR A 1 241 ? -4.516 1.882 10.047 1 90.06 241 TYR A C 1
ATOM 1885 O O . TYR A 1 241 ? -3.76 1.428 9.18 1 90.06 241 TYR A O 1
ATOM 1893 N N . ASN A 1 242 ? -5.117 1.036 10.734 1 86.31 242 ASN A N 1
ATOM 1894 C CA . ASN A 1 242 ? -5.121 -0.404 10.5 1 86.31 242 ASN A CA 1
ATOM 1895 C C . ASN A 1 242 ? -6.125 -0.796 9.422 1 86.31 242 ASN A C 1
ATOM 1897 O O . ASN A 1 242 ? -6.75 -1.855 9.5 1 86.31 242 ASN A O 1
ATOM 1901 N N . ALA A 1 243 ? -6.305 0.126 8.43 1 93.06 243 ALA A N 1
ATOM 1902 C CA . ALA A 1 243 ? -7.262 -0.154 7.359 1 93.06 243 ALA A CA 1
ATOM 1903 C C . ALA A 1 243 ? -6.707 0.27 6.004 1 93.06 243 ALA A C 1
ATOM 1905 O O . ALA A 1 243 ? -7.465 0.455 5.047 1 93.06 243 ALA A O 1
ATOM 1906 N N . SER A 1 244 ? -5.402 0.469 5.91 1 95.31 244 SER A N 1
ATOM 1907 C CA . SER A 1 244 ? -4.832 0.947 4.656 1 95.31 244 SER A CA 1
ATOM 1908 C C . SER A 1 244 ? -4.988 -0.088 3.545 1 95.31 244 SER A C 1
ATOM 1910 O O . SER A 1 244 ? -5.273 0.262 2.398 1 95.31 244 SER A O 1
ATOM 1912 N N . GLY A 1 245 ? -4.746 -1.377 3.869 1 95.31 245 GLY A N 1
ATOM 1913 C CA . GLY A 1 245 ? -4.965 -2.422 2.881 1 95.31 245 GLY A CA 1
ATOM 1914 C C . GLY A 1 245 ? -6.391 -2.469 2.365 1 95.31 245 GLY A C 1
ATOM 1915 O O . GLY A 1 245 ? -6.617 -2.529 1.155 1 95.31 245 GLY A O 1
ATOM 1916 N N . GLU A 1 246 ? -7.328 -2.461 3.314 1 96.38 246 GLU A N 1
ATOM 1917 C CA . GLU A 1 246 ? -8.742 -2.459 2.961 1 96.38 246 GLU A CA 1
ATOM 1918 C C . GLU A 1 246 ? -9.102 -1.243 2.113 1 96.38 246 GLU A C 1
ATOM 1920 O O . GLU A 1 246 ? -9.836 -1.358 1.133 1 96.38 246 GLU A O 1
ATOM 1925 N N . PHE A 1 247 ? -8.633 -0.078 2.48 1 98.12 247 PHE A N 1
ATOM 1926 C CA . PHE A 1 247 ? -8.898 1.152 1.747 1 98.12 247 PHE A CA 1
ATOM 1927 C C . PHE A 1 247 ? -8.305 1.089 0.345 1 98.12 247 PHE A C 1
ATOM 1929 O O . PHE A 1 247 ? -8.93 1.541 -0.619 1 98.12 247 PHE A O 1
ATOM 1936 N N . ALA A 1 248 ? -7.062 0.543 0.227 1 98 248 ALA A N 1
ATOM 1937 C CA . ALA A 1 248 ? -6.414 0.39 -1.073 1 98 248 ALA A CA 1
ATOM 1938 C C . ALA A 1 248 ? -7.246 -0.49 -2.002 1 98 248 ALA A C 1
ATOM 1940 O O . ALA A 1 248 ? -7.316 -0.24 -3.207 1 98 248 ALA A O 1
ATOM 1941 N N . ILE A 1 249 ? -7.875 -1.488 -1.485 1 97.88 249 ILE A N 1
ATOM 1942 C CA . ILE A 1 249 ? -8.672 -2.43 -2.268 1 97.88 249 ILE A CA 1
ATOM 1943 C C . ILE A 1 249 ? -10.016 -1.804 -2.619 1 97.88 249 ILE A C 1
ATOM 1945 O O . ILE A 1 249 ? -10.43 -1.825 -3.781 1 97.88 249 ILE A O 1
ATOM 1949 N N . ASN A 1 250 ? -10.688 -1.184 -1.67 1 97.5 250 ASN A N 1
ATOM 1950 C CA . ASN A 1 250 ? -12.07 -0.755 -1.821 1 97.5 250 ASN A CA 1
ATOM 1951 C C . ASN A 1 250 ? -12.164 0.595 -2.525 1 97.5 250 ASN A C 1
ATOM 1953 O O . ASN A 1 250 ? -13.141 0.864 -3.232 1 97.5 250 ASN A O 1
ATOM 1957 N N . VAL A 1 251 ? -11.203 1.519 -2.227 1 98.19 251 VAL A N 1
ATOM 1958 C CA . VAL A 1 251 ? -11.25 2.863 -2.793 1 98.19 251 VAL A CA 1
ATOM 1959 C C . VAL A 1 251 ? -10.188 3 -3.881 1 98.19 251 VAL A C 1
ATOM 1961 O O . VAL A 1 251 ? -10.484 3.428 -5 1 98.19 251 VAL A O 1
ATOM 1964 N N . GLY A 1 252 ? -8.914 2.631 -3.568 1 98.25 252 GLY A N 1
ATOM 1965 C CA . GLY A 1 252 ? -7.91 2.48 -4.609 1 98.25 252 GLY A CA 1
ATOM 1966 C C . GLY A 1 252 ? -7.137 3.756 -4.879 1 98.25 252 GLY A C 1
ATOM 1967 O O . GLY A 1 252 ? -6.57 3.928 -5.961 1 98.25 252 GLY A O 1
ATOM 1968 N N . ILE A 1 253 ? -7.141 4.746 -3.916 1 98.62 253 ILE A N 1
ATOM 1969 C CA . ILE A 1 253 ? -6.352 5.965 -4.074 1 98.62 253 ILE A CA 1
ATOM 1970 C C . ILE A 1 253 ? -5.633 6.285 -2.768 1 98.62 253 ILE A C 1
ATOM 1972 O O . ILE A 1 253 ? -6.078 5.883 -1.689 1 98.62 253 ILE A O 1
ATOM 1976 N N . PRO A 1 254 ? -4.449 7.027 -2.809 1 98.88 254 PRO A N 1
ATOM 1977 C CA . PRO A 1 254 ? -3.771 7.453 -1.583 1 98.88 254 PRO A CA 1
ATOM 1978 C C . PRO A 1 254 ? -4.664 8.312 -0.686 1 98.88 254 PRO A C 1
ATOM 1980 O O . PRO A 1 254 ? -5.387 9.18 -1.178 1 98.88 254 PRO A O 1
ATOM 1983 N N . ALA A 1 255 ? -4.605 8.039 0.617 1 98.88 255 ALA A N 1
ATOM 1984 C CA . ALA A 1 255 ? -5.395 8.828 1.557 1 98.88 255 ALA A CA 1
ATOM 1985 C C . ALA A 1 255 ? -4.75 8.844 2.939 1 98.88 255 ALA A C 1
ATOM 1987 O O . ALA A 1 255 ? -3.928 7.98 3.256 1 98.88 255 ALA A O 1
ATOM 1988 N N . LYS A 1 256 ? -4.984 9.812 3.662 1 98.88 256 LYS A N 1
ATOM 1989 C CA . LYS A 1 256 ? -4.633 9.938 5.074 1 98.88 256 LYS A CA 1
ATOM 1990 C C . LYS A 1 256 ? -5.828 10.406 5.898 1 98.88 256 LYS A C 1
ATOM 1992 O O . LYS A 1 256 ? -6.48 11.391 5.555 1 98.88 256 LYS A O 1
ATOM 1997 N N . SER A 1 257 ? -6.148 9.664 6.969 1 98.62 257 SER A N 1
ATOM 1998 C CA . SER A 1 257 ? -7.254 10.016 7.848 1 98.62 257 SER A CA 1
ATOM 1999 C C . SER A 1 257 ? -6.75 10.602 9.164 1 98.62 257 SER A C 1
ATOM 2001 O O . SER A 1 257 ? -5.566 10.484 9.484 1 98.62 257 SER A O 1
ATOM 2003 N N . GLY A 1 258 ? -7.574 11.367 9.844 1 97.69 258 GLY A N 1
ATOM 2004 C CA . GLY A 1 258 ? -7.348 11.875 11.188 1 97.69 258 GLY A CA 1
ATOM 2005 C C . GLY A 1 258 ? -8.523 11.648 12.125 1 97.69 258 GLY A C 1
ATOM 2006 O O . GLY A 1 258 ? -9.672 11.625 11.68 1 97.69 258 GLY A O 1
ATOM 2007 N N . VAL A 1 259 ? -8.211 11.562 13.367 1 97.06 259 VAL A N 1
ATOM 2008 C CA . VAL A 1 259 ? -9.219 11.219 14.367 1 97.06 259 VAL A CA 1
ATOM 2009 C C . VAL A 1 259 ? -10.18 12.383 14.562 1 97.06 259 VAL A C 1
ATOM 2011 O O . VAL A 1 259 ? -11.195 12.25 15.25 1 97.06 259 VAL A O 1
ATOM 2014 N N . GLY A 1 260 ? -9.875 13.531 13.945 1 97.19 260 GLY A N 1
ATOM 2015 C CA . GLY A 1 260 ? -10.82 14.633 13.914 1 97.19 260 GLY A CA 1
ATOM 2016 C C . GLY A 1 260 ? -11.977 14.398 12.961 1 97.19 260 GLY A C 1
ATOM 2017 O O . GLY A 1 260 ? -12.914 15.195 12.906 1 97.19 260 GLY A O 1
ATOM 2018 N N . GLY A 1 261 ? -11.898 13.336 12.195 1 98.38 261 GLY A N 1
ATOM 2019 C CA . GLY A 1 261 ? -12.977 12.945 11.297 1 98.38 261 GLY A CA 1
ATOM 2020 C C . GLY A 1 261 ? -12.68 13.258 9.844 1 98.38 261 GLY A C 1
ATOM 2021 O O . GLY A 1 261 ? -13.492 12.953 8.961 1 98.38 261 GLY A O 1
ATOM 2022 N N . GLY A 1 262 ? -11.578 13.859 9.594 1 98.81 262 GLY A N 1
ATOM 2023 C CA . GLY A 1 262 ? -11.211 14.195 8.227 1 98.81 262 GLY A CA 1
ATOM 2024 C C . GLY A 1 262 ? -10.555 13.047 7.484 1 98.81 262 GLY A C 1
ATOM 2025 O O . GLY A 1 262 ? -9.859 12.227 8.086 1 98.81 262 GLY A O 1
ATOM 2026 N N . ILE A 1 263 ? -10.781 12.961 6.172 1 98.94 263 ILE A N 1
ATOM 2027 C CA . ILE A 1 263 ? -10.023 12.117 5.258 1 98.94 263 ILE A CA 1
ATOM 2028 C C . ILE A 1 263 ? -9.555 12.938 4.059 1 98.94 263 ILE A C 1
ATOM 2030 O O . ILE A 1 263 ? -10.367 13.547 3.357 1 98.94 263 ILE A O 1
ATOM 2034 N N . MET A 1 264 ? -8.258 13.047 3.918 1 98.94 264 MET A N 1
ATOM 2035 C CA . MET A 1 264 ? -7.641 13.656 2.742 1 98.94 264 MET A CA 1
ATOM 2036 C C . MET A 1 264 ? -7.273 12.602 1.709 1 98.94 264 MET A C 1
ATOM 2038 O O . MET A 1 264 ? -6.559 11.648 2.018 1 98.94 264 MET A O 1
ATOM 2042 N N . ALA A 1 265 ? -7.754 12.727 0.481 1 98.94 265 ALA A N 1
ATOM 2043 C CA . ALA A 1 265 ? -7.469 11.758 -0.578 1 98.94 265 ALA A CA 1
ATOM 2044 C C . ALA A 1 265 ? -6.887 12.453 -1.808 1 98.94 265 ALA A C 1
ATOM 2046 O O . ALA A 1 265 ? -7.141 13.633 -2.041 1 98.94 265 ALA A O 1
ATOM 2047 N N . VAL A 1 266 ? -6.09 11.703 -2.525 1 98.88 266 VAL A N 1
ATOM 2048 C CA . VAL A 1 266 ? -5.379 12.234 -3.686 1 98.88 266 VAL A CA 1
ATOM 2049 C C . VAL A 1 266 ? -5.625 11.336 -4.895 1 98.88 266 VAL A C 1
ATOM 2051 O O . VAL A 1 266 ? -5.434 10.117 -4.82 1 98.88 266 VAL A O 1
ATOM 2054 N N . VAL A 1 267 ? -6.145 11.859 -5.945 1 98.69 267 VAL A N 1
ATOM 2055 C CA . VAL A 1 267 ? -6.121 11.211 -7.254 1 98.69 267 VAL A CA 1
ATOM 2056 C C . VAL A 1 267 ? -5.012 11.82 -8.109 1 98.69 267 VAL A C 1
ATOM 2058 O O . VAL A 1 267 ? -5.184 12.906 -8.68 1 98.69 267 VAL A O 1
ATOM 2061 N N . PRO A 1 268 ? -3.848 11.141 -8.203 1 98.12 268 PRO A N 1
ATOM 2062 C CA . PRO A 1 268 ? -2.689 11.727 -8.875 1 98.12 268 PRO A CA 1
ATOM 2063 C C . PRO A 1 2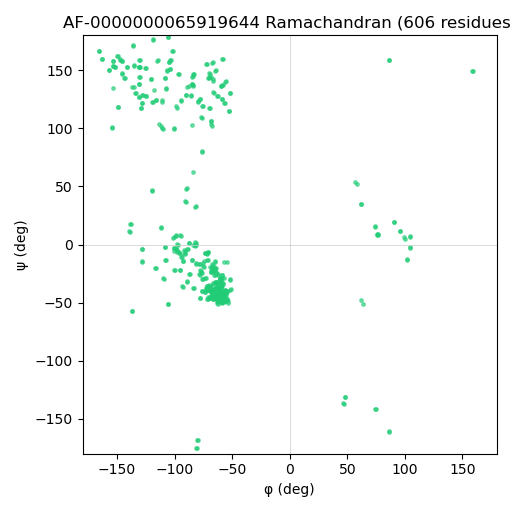68 ? -3.02 12.234 -10.281 1 98.12 268 PRO A C 1
ATOM 2065 O O . PRO A 1 268 ? -3.639 11.516 -11.07 1 98.12 268 PRO A O 1
ATOM 2068 N N . GLY A 1 269 ? -2.623 13.484 -10.555 1 97.44 269 GLY A N 1
ATOM 2069 C CA . GLY A 1 269 ? -2.789 14.086 -11.867 1 97.44 269 GLY A CA 1
ATOM 2070 C C . GLY A 1 269 ? -4.219 14.516 -12.148 1 97.44 269 GLY A C 1
ATOM 2071 O O . GLY A 1 269 ? -4.547 14.883 -13.273 1 97.44 269 GLY A O 1
ATOM 2072 N N . LYS A 1 270 ? -5.09 14.453 -11.094 1 97.94 270 LYS A N 1
ATOM 2073 C CA . LYS A 1 270 ? -6.488 14.734 -11.414 1 97.94 270 LYS A CA 1
ATOM 2074 C C . LYS A 1 270 ? -7.117 15.641 -10.352 1 97.94 270 LYS A C 1
ATOM 2076 O O . LYS A 1 270 ? -7.637 16.703 -10.672 1 97.94 270 LYS A O 1
ATOM 2081 N N . MET A 1 271 ? -7.102 15.234 -9.062 1 98.56 271 MET A N 1
ATOM 2082 C CA . MET A 1 271 ? -7.879 16.016 -8.102 1 98.56 271 MET A CA 1
ATOM 2083 C C . MET A 1 271 ? -7.445 15.695 -6.672 1 98.56 271 MET A C 1
ATOM 2085 O O . MET A 1 271 ? -6.75 14.711 -6.43 1 98.56 271 MET A O 1
ATOM 2089 N N . GLY A 1 272 ? -7.746 16.578 -5.77 1 98.81 272 GLY A N 1
ATOM 2090 C CA . GLY A 1 272 ? -7.75 16.375 -4.328 1 98.81 272 GLY A CA 1
ATOM 2091 C C . GLY A 1 272 ? -9.148 16.328 -3.738 1 98.81 272 GLY A C 1
ATOM 2092 O O . GLY A 1 272 ? -10.047 17.031 -4.195 1 98.81 272 GLY A O 1
ATOM 2093 N N . ILE A 1 273 ? -9.32 15.453 -2.711 1 98.94 273 ILE A N 1
ATOM 2094 C CA . ILE A 1 273 ? -10.633 15.258 -2.092 1 98.94 273 ILE A CA 1
ATOM 2095 C C . ILE A 1 273 ? -10.508 15.414 -0.577 1 98.94 273 ILE A C 1
ATOM 2097 O O . ILE A 1 273 ? -9.602 14.859 0.043 1 98.94 273 ILE A O 1
ATOM 2101 N N . GLY A 1 274 ? -11.32 16.219 0.038 1 98.94 274 GLY A N 1
ATOM 2102 C CA . GLY A 1 274 ? -11.469 16.344 1.479 1 98.94 274 GLY A CA 1
ATOM 2103 C C . GLY A 1 274 ? -12.844 15.938 1.973 1 98.94 274 GLY A C 1
ATOM 2104 O O . GLY A 1 274 ? -13.859 16.438 1.479 1 98.94 274 GLY A O 1
ATOM 2105 N N . VAL A 1 275 ? -12.914 14.984 2.91 1 98.94 275 VAL A N 1
ATOM 2106 C CA . VAL A 1 275 ? -14.164 14.531 3.516 1 98.94 275 VAL A CA 1
ATOM 2107 C C . VAL A 1 275 ? -14.117 14.758 5.023 1 98.94 275 VAL A C 1
ATOM 2109 O O . VAL A 1 275 ? -13.055 14.641 5.645 1 98.94 275 VAL A O 1
ATOM 2112 N N . ILE A 1 276 ? -15.266 15.156 5.586 1 98.94 276 ILE A N 1
ATOM 2113 C CA . ILE A 1 276 ? -15.367 15.266 7.035 1 98.94 276 ILE A CA 1
ATOM 2114 C C . ILE A 1 276 ? -16.547 14.422 7.535 1 98.94 276 ILE A C 1
ATOM 2116 O O . ILE A 1 276 ? -17.625 14.43 6.941 1 98.94 276 ILE A O 1
ATOM 2120 N N . GLY A 1 277 ? -16.344 13.609 8.438 1 98.88 277 GLY A N 1
ATOM 2121 C CA . GLY A 1 277 ? -17.297 12.844 9.234 1 98.88 277 GLY A CA 1
ATOM 2122 C C . GLY A 1 277 ? -16.75 12.445 10.594 1 98.88 277 GLY A C 1
ATOM 2123 O O . GLY A 1 277 ? -16.047 11.438 10.719 1 98.88 277 GLY A O 1
ATOM 2124 N N . PRO A 1 278 ? -17.141 13.172 11.648 1 98.56 278 PRO A N 1
ATOM 2125 C CA . PRO A 1 278 ? -16.5 13.008 12.961 1 98.56 278 PRO A CA 1
ATOM 2126 C C . PRO A 1 278 ? -16.828 11.656 13.602 1 98.56 278 PRO A C 1
ATOM 2128 O O . PRO A 1 278 ? -16.141 11.227 14.531 1 98.56 278 PRO A O 1
ATOM 2131 N N . SER A 1 279 ? -17.922 10.977 13.148 1 98.5 279 SER A N 1
ATOM 2132 C CA . SER A 1 279 ? -18.219 9.641 13.648 1 98.5 279 SER A CA 1
ATOM 2133 C C . SER A 1 279 ? -17.203 8.617 13.156 1 98.5 279 SER A C 1
ATOM 2135 O O . SER A 1 279 ? -17.078 8.391 11.953 1 98.5 279 SER A O 1
ATOM 2137 N N . LEU A 1 280 ? -16.484 8.008 14.109 1 98.31 280 LEU A N 1
ATOM 2138 C CA . LEU A 1 280 ? -15.344 7.172 13.75 1 98.31 280 LEU A CA 1
ATOM 2139 C C . LEU A 1 280 ? -15.672 5.695 13.945 1 98.31 280 LEU A C 1
ATOM 2141 O O . LEU A 1 280 ? -16.453 5.34 14.836 1 98.31 280 LEU A O 1
ATOM 2145 N N . ASP A 1 281 ? -15.055 4.836 13.141 1 97.12 281 ASP A N 1
ATOM 2146 C CA . ASP A 1 281 ? -15.102 3.393 13.359 1 97.12 281 ASP A CA 1
ATOM 2147 C C . ASP A 1 281 ? -14.086 2.965 14.422 1 97.12 281 ASP A C 1
ATOM 2149 O O . ASP A 1 281 ? -13.461 3.809 15.062 1 97.12 281 ASP A O 1
ATOM 2153 N N . GLU A 1 282 ? -13.977 1.662 14.625 1 92.31 282 GLU A N 1
ATOM 2154 C CA . GLU A 1 282 ? -13.141 1.127 15.695 1 92.31 282 GLU A CA 1
ATOM 2155 C C . GLU A 1 282 ? -11.656 1.389 15.414 1 92.31 282 GLU A C 1
ATOM 2157 O O . GLU A 1 282 ? -10.836 1.382 16.328 1 92.31 282 GLU A O 1
ATOM 2162 N N . LYS A 1 283 ? -11.328 1.648 14.164 1 92.19 283 LYS A N 1
ATOM 2163 C CA . LYS A 1 283 ? -9.938 1.859 13.789 1 92.19 283 LYS A CA 1
ATOM 2164 C C . LYS A 1 283 ? -9.578 3.344 13.805 1 92.19 283 LYS A C 1
ATOM 2166 O O . LYS A 1 283 ? -8.422 3.711 13.602 1 92.19 283 LYS A O 1
ATOM 2171 N N . GLY A 1 284 ? -10.57 4.227 13.93 1 95.12 284 GLY A N 1
ATOM 2172 C CA . GLY A 1 284 ? -10.312 5.652 14.07 1 95.12 284 GLY A CA 1
ATOM 2173 C C . GLY A 1 284 ? -10.594 6.434 12.797 1 95.12 284 GLY A C 1
ATOM 2174 O O . GLY A 1 284 ? -10.281 7.621 12.711 1 95.12 284 GLY A O 1
ATOM 2175 N N . ASN A 1 285 ? -11.172 5.73 11.805 1 98 285 ASN A N 1
ATOM 2176 C CA . ASN A 1 285 ? -11.5 6.41 10.555 1 98 285 ASN A CA 1
ATOM 2177 C C . ASN A 1 285 ? -12.961 6.852 10.531 1 98 285 ASN A C 1
ATOM 2179 O O . ASN A 1 285 ? -13.82 6.203 11.125 1 98 285 ASN A O 1
ATOM 2183 N N . SER A 1 286 ? -13.227 7.992 9.883 1 98.69 286 SER A N 1
ATOM 2184 C CA . SER A 1 286 ? -14.609 8.406 9.656 1 98.69 286 SER A CA 1
ATOM 2185 C C . SER A 1 286 ? -15.422 7.301 9 1 98.69 286 SER A C 1
ATOM 2187 O O . SER A 1 286 ? -15.164 6.941 7.844 1 98.69 286 SER A O 1
ATOM 2189 N N . ILE A 1 287 ? -16.406 6.77 9.672 1 98.56 287 ILE A N 1
ATOM 2190 C CA . ILE A 1 287 ? -17.141 5.602 9.188 1 98.56 287 ILE A CA 1
ATOM 2191 C C . ILE A 1 287 ? -17.969 5.984 7.965 1 98.56 287 ILE A C 1
ATOM 2193 O O . ILE A 1 287 ? -17.953 5.273 6.957 1 98.56 287 ILE A O 1
ATOM 2197 N N . ALA A 1 288 ? -18.672 7.09 8.008 1 98.88 288 ALA A N 1
ATOM 2198 C CA . ALA A 1 288 ? -19.438 7.535 6.852 1 98.88 288 ALA A CA 1
ATOM 2199 C C . ALA A 1 288 ? -18.516 8.07 5.758 1 98.88 288 ALA A C 1
ATOM 2201 O O . ALA A 1 288 ? -18.781 7.895 4.57 1 98.88 288 ALA A O 1
ATOM 2202 N N . GLY A 1 289 ? -17.453 8.781 6.152 1 98.88 289 GLY A N 1
ATOM 2203 C CA . GLY A 1 289 ? -16.5 9.312 5.195 1 98.88 289 GLY A CA 1
ATOM 2204 C C . GLY A 1 289 ? -15.883 8.25 4.305 1 98.88 289 GLY A C 1
ATOM 2205 O O . GLY A 1 289 ? -15.742 8.453 3.096 1 98.88 289 GLY A O 1
ATOM 2206 N N . VAL A 1 290 ? -15.5 7.098 4.887 1 98.81 290 VAL A N 1
ATOM 2207 C CA . VAL A 1 290 ? -14.953 5.988 4.113 1 98.81 290 VAL A CA 1
ATOM 2208 C C . VAL A 1 290 ? -15.992 5.5 3.104 1 98.81 290 VAL A C 1
ATOM 2210 O O . VAL A 1 290 ? -15.664 5.25 1.94 1 98.81 290 VAL A O 1
ATOM 2213 N N . GLY A 1 291 ? -17.234 5.359 3.547 1 98.81 291 GLY A N 1
ATOM 2214 C CA . GLY A 1 291 ? -18.312 4.973 2.641 1 98.81 291 GLY A CA 1
ATOM 2215 C C . GLY A 1 291 ? -18.484 5.922 1.473 1 98.81 291 GLY A C 1
ATOM 2216 O O . GLY A 1 291 ? -18.688 5.492 0.336 1 98.81 291 GLY A O 1
ATOM 2217 N N . VAL A 1 292 ? -18.391 7.203 1.741 1 98.88 292 VAL A N 1
ATOM 2218 C CA . VAL A 1 292 ? -18.516 8.242 0.72 1 98.88 292 VAL A CA 1
ATOM 2219 C C . VAL A 1 292 ? -17.422 8.062 -0.33 1 98.88 292 VAL A C 1
ATOM 2221 O O . VAL A 1 292 ? -17.703 8.078 -1.532 1 98.88 292 VAL A O 1
ATOM 2224 N N . LEU A 1 293 ? -16.219 7.852 0.108 1 98.88 293 LEU A N 1
ATOM 2225 C CA . LEU A 1 293 ? -15.086 7.723 -0.809 1 98.88 293 LEU A CA 1
ATOM 2226 C C . LEU A 1 293 ? -15.172 6.426 -1.602 1 98.88 293 LEU A C 1
ATOM 2228 O O . LEU A 1 293 ? -14.789 6.379 -2.771 1 98.88 293 LEU A O 1
ATOM 2232 N N . GLU A 1 294 ? -15.648 5.336 -0.983 1 98.69 294 GLU A N 1
ATOM 2233 C CA . GLU A 1 294 ? -15.852 4.078 -1.696 1 98.69 294 GLU A CA 1
ATOM 2234 C C . GLU A 1 294 ? -16.844 4.246 -2.842 1 98.69 294 GLU A C 1
ATOM 2236 O O . GLU A 1 294 ? -16.578 3.812 -3.967 1 98.69 294 GLU A O 1
ATOM 2241 N N . GLN A 1 295 ? -17.953 4.84 -2.557 1 98.56 295 GLN A N 1
ATOM 2242 C CA . GLN A 1 295 ? -18.984 5.039 -3.566 1 98.56 295 GLN A CA 1
ATOM 2243 C C . GLN A 1 295 ? -18.516 5.996 -4.66 1 98.56 295 GLN A C 1
ATOM 2245 O O . GLN A 1 295 ? -18.781 5.777 -5.84 1 98.56 295 GLN A O 1
ATOM 2250 N N . LEU A 1 296 ? -17.875 7.062 -4.258 1 98.56 296 LEU A N 1
ATOM 2251 C CA . LEU A 1 296 ? -17.344 8.023 -5.223 1 98.56 296 LEU A CA 1
ATOM 2252 C C . LEU A 1 296 ? -16.344 7.355 -6.156 1 98.56 296 LEU A C 1
ATOM 2254 O O . LEU A 1 296 ? -16.359 7.598 -7.367 1 98.56 296 LEU A O 1
ATOM 2258 N N . SER A 1 297 ? -15.414 6.594 -5.566 1 98.25 297 SER A N 1
ATOM 2259 C CA . SER A 1 297 ? -14.406 5.895 -6.352 1 98.25 297 SER A CA 1
ATOM 2260 C C . SER A 1 297 ? -15.039 4.973 -7.383 1 98.25 297 SER A C 1
ATOM 2262 O O . SER A 1 297 ? -14.586 4.902 -8.531 1 98.25 297 SER A O 1
ATOM 2264 N N . LYS A 1 298 ? -16.047 4.242 -6.965 1 96.69 298 LYS A N 1
ATOM 2265 C CA . LYS A 1 298 ? -16.766 3.363 -7.887 1 96.69 298 LYS A CA 1
ATOM 2266 C C . LYS A 1 298 ? -17.422 4.164 -9.008 1 96.69 298 LYS A C 1
ATOM 2268 O O . LYS A 1 298 ? -17.312 3.793 -10.18 1 96.69 298 LYS A O 1
ATOM 2273 N N . MET A 1 299 ? -18.047 5.254 -8.656 1 96.75 299 MET A N 1
ATOM 2274 C CA . MET A 1 299 ? -18.766 6.07 -9.625 1 96.75 299 MET A CA 1
ATOM 2275 C C . MET A 1 299 ? -17.812 6.695 -10.641 1 96.75 299 MET A C 1
ATOM 2277 O O . MET A 1 299 ? -18.109 6.711 -11.836 1 96.75 299 MET A O 1
ATOM 2281 N N . LEU A 1 300 ? -16.656 7.168 -10.109 1 96.62 300 LEU A N 1
ATOM 2282 C CA . LEU A 1 300 ? -15.734 7.91 -10.969 1 96.62 300 LEU A CA 1
ATOM 2283 C C . LEU A 1 300 ? -14.602 7.012 -11.453 1 96.62 300 LEU A C 1
ATOM 2285 O O . LEU A 1 300 ? -13.711 7.465 -12.18 1 96.62 300 LEU A O 1
ATOM 2289 N N . GLU A 1 301 ? -14.555 5.695 -10.969 1 94.81 301 GLU A N 1
ATOM 2290 C CA . GLU A 1 301 ? -13.508 4.738 -11.32 1 94.81 301 GLU A CA 1
ATOM 2291 C C . GLU A 1 301 ? -12.125 5.281 -10.969 1 94.81 301 GLU A C 1
ATOM 2293 O O . GLU A 1 301 ? -11.234 5.32 -11.812 1 94.81 301 GLU A O 1
ATOM 2298 N N . LEU A 1 302 ? -12.172 5.648 -9.625 1 94.19 302 LEU A N 1
ATOM 2299 C CA . LEU A 1 302 ? -10.93 6.219 -9.125 1 94.19 302 LEU A CA 1
ATOM 2300 C C . LEU A 1 302 ? -9.969 5.121 -8.68 1 94.19 302 LEU A C 1
ATOM 2302 O O . LEU A 1 302 ? -10.375 4.168 -8.008 1 94.19 302 LEU A O 1
ATOM 2306 N N . SER A 1 303 ? -8.875 4.719 -9.438 1 95.38 303 SER A N 1
ATOM 2307 C CA . SER A 1 303 ? -7.906 3.746 -8.938 1 95.38 303 SER A CA 1
ATOM 2308 C C . SER A 1 303 ? -6.543 3.939 -9.586 1 95.38 303 SER A C 1
ATOM 2310 O O . SER A 1 303 ? -6.453 4.168 -10.797 1 95.38 303 SER A O 1
ATOM 2312 N N . ILE A 1 304 ? -5.637 3.893 -8.672 1 96.6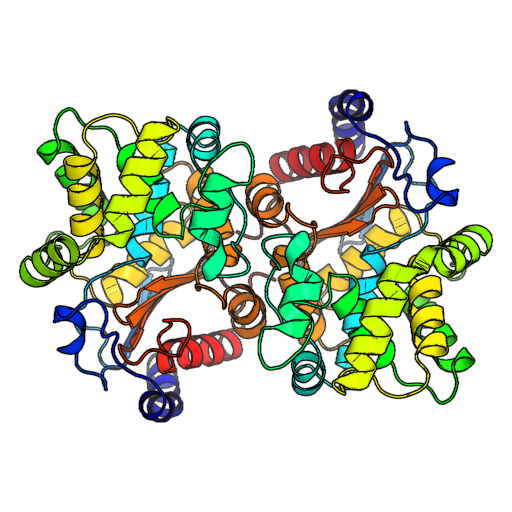2 304 ILE A N 1
ATOM 2313 C CA . ILE A 1 304 ? -4.285 3.959 -9.211 1 96.62 304 ILE A CA 1
ATOM 2314 C C . ILE A 1 304 ? -3.836 2.566 -9.648 1 96.62 304 ILE A C 1
ATOM 2316 O O . ILE A 1 304 ? -2.752 2.404 -10.219 1 96.62 304 ILE A O 1
ATOM 2320 N N . PHE A 1 305 ? -4.723 1.616 -9.453 1 97 305 PHE A N 1
ATOM 2321 C CA . PHE A 1 305 ? -4.379 0.232 -9.758 1 97 305 PHE A CA 1
ATOM 2322 C C . PHE A 1 305 ? -5.043 -0.218 -11.055 1 97 305 PHE A C 1
ATOM 2324 O O . PHE A 1 305 ? -4.434 -0.936 -11.852 1 97 305 PHE A O 1
ATOM 2331 N N . MET B 1 1 ? 15.852 0.43 -25.234 1 92.25 1 MET B N 1
ATOM 2332 C CA . MET B 1 1 ? 15.414 -0.325 -24.062 1 92.25 1 MET B CA 1
ATOM 2333 C C . MET B 1 1 ? 16.328 -1.521 -23.812 1 92.25 1 MET B C 1
ATOM 2335 O O . MET B 1 1 ? 16.812 -1.723 -22.703 1 92.25 1 MET B O 1
ATOM 2339 N N . GLN B 1 2 ? 16.75 -2.289 -24.891 1 92.88 2 GLN B N 1
ATOM 2340 C CA . GLN B 1 2 ? 17.578 -3.48 -24.75 1 92.88 2 GLN B CA 1
ATOM 2341 C C . GLN B 1 2 ? 18.953 -3.139 -24.156 1 92.88 2 GLN B C 1
ATOM 2343 O O . GLN B 1 2 ? 19.391 -3.766 -23.203 1 92.88 2 GLN B O 1
ATOM 2348 N N . ILE B 1 3 ? 19.562 -2.115 -24.734 1 95.31 3 ILE B N 1
ATOM 2349 C CA . ILE B 1 3 ? 20.891 -1.693 -24.281 1 95.31 3 ILE B CA 1
ATOM 2350 C C . ILE B 1 3 ? 20.812 -1.177 -22.844 1 95.31 3 ILE B C 1
ATOM 2352 O O . ILE B 1 3 ? 21.688 -1.475 -22.016 1 95.31 3 ILE B O 1
ATOM 2356 N N . GLU B 1 4 ? 19.75 -0.431 -22.594 1 97.25 4 GLU B N 1
ATOM 2357 C CA . GLU B 1 4 ? 19.547 0.13 -21.25 1 97.25 4 GLU B CA 1
ATOM 2358 C C . GLU B 1 4 ? 19.344 -0.971 -20.219 1 97.25 4 GLU B C 1
ATOM 2360 O O . GLU B 1 4 ? 19.844 -0.867 -19.094 1 97.25 4 GLU B O 1
ATOM 2365 N N . LEU B 1 5 ? 18.672 -2.023 -20.547 1 98.31 5 LEU B N 1
ATOM 2366 C CA . LEU B 1 5 ? 18.422 -3.127 -19.625 1 98.31 5 LEU B CA 1
ATOM 2367 C C . LEU B 1 5 ? 19.734 -3.842 -19.281 1 98.31 5 LEU B C 1
ATOM 2369 O O . LEU B 1 5 ? 19.953 -4.223 -18.141 1 98.31 5 LEU B O 1
ATOM 2373 N N . GLU B 1 6 ? 20.562 -4.07 -20.281 1 98.31 6 GLU B N 1
ATOM 2374 C CA . GLU B 1 6 ? 21.859 -4.695 -20.047 1 98.31 6 GLU B CA 1
ATOM 2375 C C . GLU B 1 6 ? 22.703 -3.865 -19.078 1 98.31 6 GLU B C 1
ATOM 2377 O O . GLU B 1 6 ? 23.359 -4.414 -18.188 1 98.31 6 GLU B O 1
ATOM 2382 N N . LYS B 1 7 ? 22.703 -2.551 -19.344 1 98.38 7 LYS B N 1
ATOM 2383 C CA . LYS B 1 7 ? 23.438 -1.644 -18.469 1 98.38 7 LYS B CA 1
ATOM 2384 C C . LYS B 1 7 ? 22.922 -1.713 -17.047 1 98.38 7 LYS B C 1
ATOM 2386 O O . LYS B 1 7 ? 23.703 -1.756 -16.094 1 98.38 7 LYS B O 1
ATOM 2391 N N . ILE B 1 8 ? 21.609 -1.72 -16.906 1 98.62 8 ILE B N 1
ATOM 2392 C CA . ILE B 1 8 ? 20.984 -1.774 -15.586 1 98.62 8 ILE B CA 1
ATOM 2393 C C . ILE B 1 8 ? 21.375 -3.066 -14.875 1 98.62 8 ILE B C 1
ATOM 2395 O O . ILE B 1 8 ? 21.719 -3.051 -13.688 1 98.62 8 ILE B O 1
ATOM 2399 N N . LEU B 1 9 ? 21.359 -4.211 -15.555 1 98.75 9 LEU B N 1
ATOM 2400 C CA . LEU B 1 9 ? 21.734 -5.484 -14.961 1 98.75 9 LEU B CA 1
ATOM 2401 C C . LEU B 1 9 ? 23.188 -5.457 -14.5 1 98.75 9 LEU B C 1
ATOM 2403 O O . LEU B 1 9 ? 23.5 -5.887 -13.391 1 98.75 9 LEU B O 1
ATOM 2407 N N . ASN B 1 10 ? 24.047 -4.953 -15.359 1 98.38 10 ASN B N 1
ATOM 2408 C CA . ASN B 1 10 ? 25.469 -4.91 -15.055 1 98.38 10 ASN B CA 1
ATOM 2409 C C . ASN B 1 10 ? 25.75 -4.062 -13.812 1 98.38 10 ASN B C 1
ATOM 2411 O O . ASN B 1 10 ? 26.594 -4.418 -12.992 1 98.38 10 ASN B O 1
ATOM 2415 N N . GLN B 1 11 ? 25.047 -3.018 -13.664 1 98.44 11 GLN B N 1
ATOM 2416 C CA . GLN B 1 11 ? 25.266 -2.08 -12.57 1 98.44 11 GLN B CA 1
ATOM 2417 C C . GLN B 1 11 ? 24.75 -2.646 -11.25 1 98.44 11 GLN B C 1
ATOM 2419 O O . GLN B 1 11 ? 25.125 -2.174 -10.18 1 98.44 11 GLN B O 1
ATOM 2424 N N . ASN B 1 12 ? 23.875 -3.641 -11.305 1 98.69 12 ASN B N 1
ATOM 2425 C CA . ASN B 1 12 ? 23.266 -4.16 -10.086 1 98.69 12 ASN B CA 1
ATOM 2426 C C . ASN B 1 12 ? 23.812 -5.543 -9.734 1 98.69 12 ASN B C 1
ATOM 2428 O O . ASN B 1 12 ? 23.5 -6.09 -8.672 1 98.69 12 ASN B O 1
ATOM 2432 N N . ARG B 1 13 ? 24.703 -6.129 -10.531 1 98.38 13 ARG B N 1
ATOM 2433 C CA . ARG B 1 13 ? 25.234 -7.469 -10.32 1 98.38 13 ARG B CA 1
ATOM 2434 C C . ARG B 1 13 ? 26.047 -7.539 -9.039 1 98.38 13 ARG B C 1
ATOM 2436 O O . ARG B 1 13 ? 26.078 -8.578 -8.375 1 98.38 13 ARG B O 1
ATOM 2443 N N . GLU B 1 14 ? 26.703 -6.445 -8.688 1 98.06 14 GLU B N 1
ATOM 2444 C CA . GLU B 1 14 ? 27.562 -6.434 -7.512 1 98.06 14 GLU B CA 1
ATOM 2445 C C . GLU B 1 14 ? 26.766 -6.699 -6.242 1 98.06 14 GLU B C 1
ATOM 2447 O O . GLU B 1 14 ? 27.297 -7.215 -5.258 1 98.06 14 GLU B O 1
ATOM 2452 N N . LYS B 1 15 ? 25.484 -6.387 -6.254 1 98.5 15 LYS B N 1
ATOM 2453 C CA . LYS B 1 15 ? 24.625 -6.566 -5.086 1 98.5 15 LYS B CA 1
ATOM 2454 C C . LYS B 1 15 ? 24.453 -8.047 -4.75 1 98.5 15 LYS B C 1
ATOM 2456 O O . LYS B 1 15 ? 24.156 -8.398 -3.611 1 98.5 15 LYS B O 1
ATOM 2461 N N . ILE B 1 16 ? 24.672 -8.922 -5.766 1 98.56 16 ILE B N 1
ATOM 2462 C CA . ILE B 1 16 ? 24.469 -10.359 -5.621 1 98.56 16 ILE B CA 1
ATOM 2463 C C . ILE B 1 16 ? 25.344 -10.883 -4.488 1 98.56 16 ILE B C 1
ATOM 2465 O O . ILE B 1 16 ? 24.938 -11.773 -3.734 1 98.56 16 ILE B O 1
ATOM 2469 N N . ALA B 1 17 ? 26.516 -10.312 -4.316 1 98 17 ALA B N 1
ATOM 2470 C CA . ALA B 1 17 ? 27.5 -10.773 -3.328 1 98 17 ALA B CA 1
ATOM 2471 C C . ALA B 1 17 ? 26.953 -10.602 -1.909 1 98 17 ALA B C 1
ATOM 2473 O O . ALA B 1 17 ? 27.391 -11.297 -0.987 1 98 17 ALA B O 1
ATOM 2474 N N . PHE B 1 18 ? 25.969 -9.766 -1.714 1 98 18 PHE B N 1
ATOM 2475 C CA . PHE B 1 18 ? 25.5 -9.422 -0.376 1 98 18 PHE B CA 1
ATOM 2476 C C . PHE B 1 18 ? 24.281 -10.242 -0.003 1 98 18 PHE B C 1
ATOM 2478 O O . PHE B 1 18 ? 23.766 -10.133 1.117 1 98 18 PHE B O 1
ATOM 2485 N N . GLY B 1 19 ? 23.766 -11.039 -0.908 1 97.94 19 GLY B N 1
ATOM 2486 C CA . GLY B 1 19 ? 22.625 -11.883 -0.629 1 97.94 19 GLY B CA 1
ATOM 2487 C C . GLY B 1 19 ? 22.984 -13.344 -0.461 1 97.94 19 GLY B C 1
ATOM 2488 O O . GLY B 1 19 ? 24.156 -13.711 -0.483 1 97.94 19 GLY B O 1
ATOM 2489 N N . ASN B 1 20 ? 21.938 -14.18 -0.166 1 97.06 20 ASN B N 1
ATOM 2490 C CA . ASN B 1 20 ? 22.109 -15.609 0.033 1 97.06 20 ASN B CA 1
ATOM 2491 C C . ASN B 1 20 ? 20.953 -16.406 -0.571 1 97.06 20 ASN B C 1
ATOM 2493 O O . ASN B 1 20 ? 19.859 -15.875 -0.757 1 97.06 20 ASN B O 1
ATOM 2497 N N . LEU B 1 21 ? 21.25 -17.609 -0.939 1 96.56 21 LEU B N 1
ATOM 2498 C CA . LEU B 1 21 ? 20.172 -18.531 -1.3 1 96.56 21 LEU 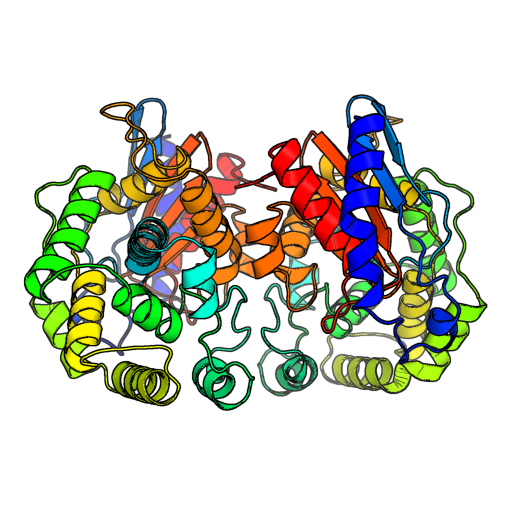B CA 1
ATOM 2499 C C . LEU B 1 21 ? 19.375 -18.953 -0.065 1 96.56 21 LEU B C 1
ATOM 2501 O O . LEU B 1 21 ? 19.938 -19.031 1.033 1 96.56 21 LEU B O 1
ATOM 2505 N N . PRO B 1 22 ? 18.016 -19.109 -0.255 1 92.38 22 PRO B N 1
ATOM 2506 C CA . PRO B 1 22 ? 17.25 -19.578 0.906 1 92.38 22 PRO B CA 1
ATOM 2507 C C . PRO B 1 22 ? 17.594 -21 1.322 1 92.38 22 PRO B C 1
ATOM 2509 O O . PRO B 1 22 ? 17.781 -21.875 0.466 1 92.38 22 PRO B O 1
ATOM 2512 N N . THR B 1 23 ? 17.641 -21.234 2.648 1 87.81 23 THR B N 1
ATOM 2513 C CA . THR B 1 23 ? 18.094 -22.531 3.141 1 87.81 23 THR B CA 1
ATOM 2514 C C . THR B 1 23 ? 16.922 -23.344 3.691 1 87.81 23 THR B C 1
ATOM 2516 O O . THR B 1 23 ? 17.062 -24.547 3.92 1 87.81 23 THR B O 1
ATOM 2519 N N . TYR B 1 24 ? 15.82 -22.734 3.891 1 81.81 24 TYR B N 1
ATOM 2520 C CA . TYR B 1 24 ? 14.719 -23.422 4.555 1 81.81 24 TYR B CA 1
ATOM 2521 C C . TYR B 1 24 ? 13.992 -24.359 3.586 1 81.81 24 TYR B C 1
ATOM 2523 O O . TYR B 1 24 ? 13.227 -25.219 4.008 1 81.81 24 TYR B O 1
ATOM 2531 N N . ILE B 1 25 ? 14.148 -24.234 2.297 1 86.44 25 ILE B N 1
ATOM 2532 C CA . ILE B 1 25 ? 13.781 -25.203 1.271 1 86.44 25 ILE B CA 1
ATOM 2533 C C . ILE B 1 25 ? 15.047 -25.766 0.611 1 86.44 25 ILE B C 1
ATOM 2535 O O . ILE B 1 25 ? 15.609 -25.125 -0.285 1 86.44 25 ILE B O 1
ATOM 2539 N N . PRO B 1 26 ? 15.43 -26.875 0.941 1 87.38 26 PRO B N 1
ATOM 2540 C CA . PRO B 1 26 ? 16.75 -27.406 0.565 1 87.38 26 PRO B CA 1
ATOM 2541 C C . PRO B 1 26 ? 16.984 -27.359 -0.942 1 87.38 26 PRO B C 1
ATOM 2543 O O . PRO B 1 26 ? 18.094 -27.031 -1.384 1 87.38 26 PRO B O 1
ATOM 2546 N N . GLU B 1 27 ? 16 -27.672 -1.732 1 87 27 GLU B N 1
ATOM 2547 C CA . GLU B 1 27 ? 16.172 -27.75 -3.182 1 87 27 GLU B CA 1
ATOM 2548 C C . GLU B 1 27 ? 16.484 -26.375 -3.77 1 87 27 GLU B C 1
ATOM 2550 O O . GLU B 1 27 ? 17.094 -26.281 -4.832 1 87 27 GLU B O 1
ATOM 2555 N N . LEU B 1 28 ? 16.078 -25.266 -3.143 1 91.12 28 LEU B N 1
ATOM 2556 C CA . LEU B 1 28 ? 16.328 -23.922 -3.641 1 91.12 28 LEU B CA 1
ATOM 2557 C C . LEU B 1 28 ? 17.781 -23.516 -3.434 1 91.12 28 LEU B C 1
ATOM 2559 O O . LEU B 1 28 ? 18.266 -22.547 -4.039 1 91.12 28 LEU B O 1
ATOM 2563 N N . THR B 1 29 ? 18.547 -24.266 -2.582 1 91.12 29 THR B N 1
ATOM 2564 C CA . THR B 1 29 ? 19.953 -23.984 -2.35 1 91.12 29 THR B CA 1
ATOM 2565 C C . THR B 1 29 ? 20.781 -24.359 -3.57 1 91.12 29 THR B C 1
ATOM 2567 O O . THR B 1 29 ? 21.953 -23.984 -3.676 1 91.12 29 THR B O 1
ATOM 2570 N N . ARG B 1 30 ? 20.219 -25.078 -4.465 1 92.44 30 ARG B N 1
ATOM 2571 C CA . ARG B 1 30 ? 20.938 -25.547 -5.641 1 92.44 30 ARG B CA 1
ATOM 2572 C C . ARG B 1 30 ? 20.859 -24.547 -6.781 1 92.44 30 ARG B C 1
ATOM 2574 O O . ARG B 1 30 ? 21.5 -24.719 -7.824 1 92.44 30 ARG B O 1
ATOM 2581 N N . ALA B 1 31 ? 20.125 -23.484 -6.594 1 95.38 31 ALA B N 1
ATOM 2582 C CA . ALA B 1 31 ? 19.953 -22.469 -7.625 1 95.38 31 ALA B CA 1
ATOM 2583 C C . ALA B 1 31 ? 21.266 -21.766 -7.941 1 95.38 31 ALA B C 1
ATOM 2585 O O . ALA B 1 31 ? 22.188 -21.781 -7.125 1 95.38 31 ALA B O 1
ATOM 2586 N N . ASN B 1 32 ? 21.484 -21.297 -9.172 1 97.5 32 ASN B N 1
ATOM 2587 C CA . ASN B 1 32 ? 22.609 -20.438 -9.539 1 97.5 32 ASN B CA 1
ATOM 2588 C C . ASN B 1 32 ? 22.516 -19.062 -8.891 1 97.5 32 ASN B C 1
ATOM 2590 O O . ASN B 1 32 ? 21.797 -18.188 -9.383 1 97.5 32 ASN B O 1
ATOM 2594 N N . LYS B 1 33 ? 23.25 -18.875 -7.879 1 97.62 33 LYS B N 1
ATOM 2595 C CA . LYS B 1 33 ? 23.219 -17.656 -7.082 1 97.62 33 LYS B CA 1
ATOM 2596 C C . LYS B 1 33 ? 23.5 -16.422 -7.941 1 97.62 33 LYS B C 1
ATOM 2598 O O . LYS B 1 33 ? 23 -15.328 -7.66 1 97.62 33 LYS B O 1
ATOM 2603 N N . ASP B 1 34 ? 24.266 -16.547 -9.016 1 98 34 ASP B N 1
ATOM 2604 C CA . ASP B 1 34 ? 24.781 -15.422 -9.797 1 98 34 ASP B CA 1
ATOM 2605 C C . ASP B 1 34 ? 23.828 -15.055 -10.922 1 98 34 ASP B C 1
ATOM 2607 O O . ASP B 1 34 ? 24.031 -14.062 -11.625 1 98 34 ASP B O 1
ATOM 2611 N N . ALA B 1 35 ? 22.797 -15.875 -11.133 1 98.62 35 ALA B N 1
ATOM 2612 C CA . ALA B 1 35 ? 21.844 -15.578 -12.195 1 98.62 35 ALA B CA 1
ATOM 2613 C C . ALA B 1 35 ? 21.172 -14.219 -11.977 1 98.62 35 ALA B C 1
ATOM 2615 O O . ALA B 1 35 ? 20.891 -13.836 -10.844 1 98.62 35 ALA B O 1
ATOM 2616 N N . LEU B 1 36 ? 21.016 -13.406 -12.992 1 98.88 36 LEU B N 1
ATOM 2617 C CA . LEU B 1 36 ? 20.297 -12.133 -13.016 1 98.88 36 LEU B CA 1
ATOM 2618 C C . LEU B 1 36 ? 19.703 -11.875 -14.398 1 98.88 36 LEU B C 1
ATOM 2620 O O . LEU B 1 36 ? 20.422 -11.883 -15.398 1 98.88 36 LEU B O 1
ATOM 2624 N N . GLY B 1 37 ? 18.422 -11.781 -14.461 1 98.88 37 GLY B N 1
ATOM 2625 C CA . GLY B 1 37 ? 17.75 -11.57 -15.727 1 98.88 37 GLY B CA 1
ATOM 2626 C C . GLY B 1 37 ? 16.469 -10.742 -15.602 1 98.88 37 GLY B C 1
ATOM 2627 O O . GLY B 1 37 ? 15.938 -10.594 -14.5 1 98.88 37 GLY B O 1
ATOM 2628 N N . ILE B 1 38 ? 16.031 -10.148 -16.703 1 98.94 38 ILE B N 1
ATOM 2629 C CA . ILE B 1 38 ? 14.82 -9.336 -16.734 1 98.94 38 ILE B CA 1
ATOM 2630 C C . ILE B 1 38 ? 14.094 -9.547 -18.062 1 98.94 38 ILE B C 1
ATOM 2632 O O . ILE B 1 38 ? 14.734 -9.758 -19.094 1 98.94 38 ILE B O 1
ATOM 2636 N N . TYR B 1 39 ? 12.82 -9.555 -18.016 1 98.94 39 TYR B N 1
ATOM 2637 C CA . TYR B 1 39 ? 11.938 -9.586 -19.172 1 98.94 39 TYR B CA 1
ATOM 2638 C C . TYR B 1 39 ? 10.812 -8.578 -19.031 1 98.94 39 TYR B C 1
ATOM 2640 O O . TYR B 1 39 ? 10.219 -8.445 -17.953 1 98.94 39 TYR B O 1
ATOM 2648 N N . ILE B 1 40 ? 10.562 -7.738 -20.047 1 98.88 40 ILE B N 1
ATOM 2649 C CA . ILE B 1 40 ? 9.484 -6.754 -20.078 1 98.88 40 ILE B CA 1
ATOM 2650 C C . ILE B 1 40 ? 8.547 -7.059 -21.234 1 98.88 40 ILE B C 1
ATOM 2652 O O . ILE B 1 40 ? 8.984 -7.227 -22.375 1 98.88 40 ILE B O 1
ATOM 2656 N N . SER B 1 41 ? 7.352 -7.25 -20.953 1 98.44 41 SER B N 1
ATOM 2657 C CA . SER B 1 41 ? 6.305 -7.387 -21.953 1 98.44 41 SER B CA 1
ATOM 2658 C C . SER B 1 41 ? 5.355 -6.191 -21.938 1 98.44 41 SER B C 1
ATOM 2660 O O . SER B 1 41 ? 4.738 -5.902 -20.906 1 98.44 41 SER B O 1
ATOM 2662 N N . GLN B 1 42 ? 5.188 -5.512 -23.016 1 97.94 42 GLN B N 1
ATOM 2663 C CA . GLN B 1 42 ? 4.352 -4.316 -23.078 1 97.94 42 GLN B CA 1
ATOM 2664 C C . GLN B 1 42 ? 3.014 -4.617 -23.75 1 97.94 42 GLN B C 1
ATOM 2666 O O . GLN B 1 42 ? 2.902 -5.574 -24.516 1 97.94 42 GLN B O 1
ATOM 2671 N N . LEU B 1 43 ? 2.012 -3.779 -23.484 1 97.12 43 LEU B N 1
ATOM 2672 C CA . LEU B 1 43 ? 0.668 -3.969 -24.016 1 97.12 43 LEU B CA 1
ATOM 2673 C C . LEU B 1 43 ? 0.646 -3.748 -25.531 1 97.12 43 LEU B C 1
ATOM 2675 O O . LEU B 1 43 ? -0.236 -4.262 -26.219 1 97.12 43 LEU B O 1
ATOM 2679 N N . ASP B 1 44 ? 1.562 -3.029 -26 1 95.44 44 ASP B N 1
ATOM 2680 C CA . ASP B 1 44 ? 1.593 -2.781 -27.438 1 95.44 44 ASP B CA 1
ATOM 2681 C C . ASP B 1 44 ? 2.256 -3.939 -28.172 1 95.44 44 ASP B C 1
ATOM 2683 O O . ASP B 1 44 ? 2.41 -3.893 -29.406 1 95.44 44 ASP B O 1
ATOM 2687 N N . GLY B 1 45 ? 2.701 -4.957 -27.422 1 94.88 45 GLY B N 1
ATOM 2688 C CA . GLY B 1 45 ? 3.264 -6.148 -28.047 1 94.88 45 GLY B CA 1
ATOM 2689 C C . GLY B 1 45 ? 4.781 -6.18 -28 1 94.88 45 GLY B C 1
ATOM 2690 O O . GLY B 1 45 ? 5.391 -7.227 -28.234 1 94.88 45 GLY B O 1
ATOM 2691 N N . SER B 1 46 ? 5.422 -5.012 -27.656 1 96.81 46 SER B N 1
ATOM 2692 C CA . SER B 1 46 ? 6.879 -4.977 -27.594 1 96.81 46 SER B CA 1
ATOM 2693 C C . SER B 1 46 ? 7.395 -5.789 -26.406 1 96.81 46 SER B C 1
ATOM 2695 O O . SER B 1 46 ? 6.754 -5.836 -25.344 1 96.81 46 SER B O 1
ATOM 2697 N N . GLU B 1 47 ? 8.516 -6.418 -26.641 1 97.62 47 GLU B N 1
ATOM 2698 C CA . GLU B 1 47 ? 9.188 -7.207 -25.609 1 97.62 47 GLU B CA 1
ATOM 2699 C C . GLU B 1 47 ? 10.672 -6.844 -25.516 1 97.62 47 GLU B C 1
ATOM 2701 O O . GLU B 1 47 ? 11.312 -6.57 -26.547 1 97.62 47 GLU B O 1
ATOM 2706 N N . PHE B 1 48 ? 11.156 -6.742 -24.328 1 98.56 48 PHE B N 1
ATOM 2707 C CA . PHE B 1 48 ? 12.562 -6.492 -24.062 1 98.56 48 PHE B CA 1
ATOM 2708 C C . PHE B 1 48 ? 13.102 -7.484 -23.031 1 98.56 48 PHE B C 1
ATOM 2710 O O . PHE B 1 48 ? 12.367 -7.953 -22.172 1 98.56 48 PHE B O 1
ATOM 2717 N N . LYS B 1 49 ? 14.328 -7.898 -23.172 1 98.56 49 LYS B N 1
ATOM 2718 C CA . LYS B 1 49 ? 14.914 -8.883 -22.266 1 98.56 49 LYS B CA 1
ATOM 2719 C C . LYS B 1 49 ? 16.422 -8.703 -22.156 1 98.56 49 LYS B C 1
ATOM 2721 O O . LYS B 1 49 ? 17.062 -8.172 -23.062 1 98.56 49 LYS B O 1
ATOM 2726 N N . ALA B 1 50 ? 17 -9.07 -21.109 1 98.75 50 ALA B N 1
ATOM 2727 C CA . ALA B 1 50 ? 18.438 -8.992 -20.859 1 98.75 50 ALA B CA 1
ATOM 2728 C C . ALA B 1 50 ? 18.859 -9.984 -19.797 1 98.75 50 ALA B C 1
ATOM 2730 O O . ALA B 1 50 ? 18.078 -10.367 -18.922 1 98.75 50 ALA B O 1
ATOM 2731 N N . GLY B 1 51 ? 20.109 -10.477 -19.891 1 98.62 51 GLY B N 1
ATOM 2732 C CA . GLY B 1 51 ? 20.703 -11.359 -18.891 1 98.62 51 GLY B CA 1
ATOM 2733 C C . GLY B 1 51 ? 20.156 -12.773 -18.953 1 98.62 51 GLY B C 1
ATOM 2734 O O . GLY B 1 51 ? 19.938 -13.312 -20.031 1 98.62 51 GLY B O 1
ATOM 2735 N N . ASP B 1 52 ? 19.984 -13.352 -17.766 1 98.62 52 ASP B N 1
ATOM 2736 C CA . ASP B 1 52 ? 19.578 -14.75 -17.641 1 98.62 52 ASP B CA 1
ATOM 2737 C C . ASP B 1 52 ? 18.062 -14.891 -17.625 1 98.62 52 ASP B C 1
ATOM 2739 O O . ASP B 1 52 ? 17.5 -15.562 -16.75 1 98.62 52 ASP B O 1
ATOM 2743 N N . TYR B 1 53 ? 17.406 -14.227 -18.594 1 98.5 53 TYR B N 1
ATOM 2744 C CA . TYR B 1 53 ? 15.945 -14.148 -18.609 1 98.5 53 TYR B CA 1
ATOM 2745 C C . TYR B 1 53 ? 15.328 -15.516 -18.875 1 98.5 53 TYR B C 1
ATOM 2747 O O . TYR B 1 53 ? 14.148 -15.742 -18.594 1 98.5 53 TYR B O 1
ATOM 2755 N N . ASP B 1 54 ? 16.078 -16.5 -19.391 1 98.12 54 ASP B N 1
ATOM 2756 C CA . ASP B 1 54 ? 15.562 -17.828 -19.703 1 98.12 54 ASP B CA 1
ATOM 2757 C C . ASP B 1 54 ? 15.867 -18.812 -18.578 1 98.12 54 ASP B C 1
ATOM 2759 O O . ASP B 1 54 ? 15.523 -20 -18.672 1 98.12 54 ASP B O 1
ATOM 2763 N N . TYR B 1 55 ? 16.531 -18.312 -17.516 1 98.25 55 TYR B N 1
ATOM 2764 C CA . TYR B 1 55 ? 16.797 -19.141 -16.344 1 98.25 55 TYR B CA 1
ATOM 2765 C C . TYR B 1 55 ? 15.516 -19.656 -15.727 1 98.25 55 TYR B C 1
ATOM 2767 O O . TYR B 1 55 ? 14.586 -18.891 -15.461 1 98.25 55 TYR B O 1
ATOM 2775 N N . LYS B 1 56 ? 15.43 -20.984 -15.578 1 98.25 56 LYS B N 1
ATOM 2776 C CA . LYS B 1 56 ? 14.242 -21.594 -14.977 1 98.25 56 LYS B CA 1
ATOM 2777 C C . LYS B 1 56 ? 14.328 -21.578 -13.453 1 98.25 56 LYS B C 1
ATOM 2779 O O . LYS B 1 56 ? 15.391 -21.812 -12.883 1 98.25 56 LYS B O 1
ATOM 2784 N N . PHE B 1 57 ? 13.25 -21.234 -12.828 1 98.25 57 PHE B N 1
ATOM 2785 C CA . PHE B 1 57 ? 13.102 -21.219 -11.375 1 98.25 57 PHE B CA 1
ATOM 2786 C C . PHE B 1 57 ? 11.664 -21.516 -10.969 1 98.25 57 PHE B C 1
ATOM 2788 O O . PHE B 1 57 ? 10.758 -21.5 -11.812 1 98.25 57 PHE B O 1
ATOM 2795 N N . THR B 1 58 ? 11.422 -21.891 -9.75 1 98.38 58 THR B N 1
ATOM 2796 C CA . THR B 1 58 ? 10.055 -22.094 -9.297 1 98.38 58 THR B CA 1
ATOM 2797 C C . THR B 1 58 ? 9.414 -20.781 -8.852 1 98.38 58 THR B C 1
ATOM 2799 O O . THR B 1 58 ? 10.07 -19.953 -8.227 1 98.38 58 THR B O 1
ATOM 2802 N N . ILE B 1 59 ? 8.133 -20.625 -9.086 1 98.62 59 ILE B N 1
ATOM 2803 C CA . ILE B 1 59 ? 7.414 -19.359 -8.977 1 98.62 59 ILE B CA 1
ATOM 2804 C C . ILE B 1 59 ? 7.227 -19 -7.512 1 98.62 59 ILE B C 1
ATOM 2806 O O . ILE B 1 59 ? 7.129 -17.812 -7.164 1 98.62 59 ILE B O 1
ATOM 2810 N N . GLN B 1 60 ? 7.156 -19.984 -6.629 1 98.06 60 GLN B N 1
ATOM 2811 C CA . GLN B 1 60 ? 7.016 -19.797 -5.188 1 98.06 60 GLN B CA 1
ATOM 2812 C C . GLN B 1 60 ? 5.906 -18.781 -4.879 1 98.06 60 GLN B C 1
ATOM 2814 O O . GLN B 1 60 ? 4.812 -18.875 -5.434 1 98.06 60 GLN B O 1
ATOM 2819 N N . SER B 1 61 ? 6.109 -17.812 -4.062 1 98.19 61 SER B N 1
ATOM 2820 C CA . SER B 1 61 ? 5.07 -16.938 -3.508 1 98.19 61 SER B CA 1
ATOM 2821 C C . SER B 1 61 ? 4.406 -16.109 -4.598 1 98.19 61 SER B C 1
ATOM 2823 O O . SER B 1 61 ? 3.316 -15.57 -4.398 1 98.19 61 SER B O 1
ATOM 2825 N N . ILE B 1 62 ? 5.012 -15.898 -5.742 1 98.81 62 ILE B N 1
ATOM 2826 C CA . ILE B 1 62 ? 4.375 -15.148 -6.816 1 98.81 62 ILE B CA 1
ATOM 2827 C C . ILE B 1 62 ? 3.072 -15.828 -7.223 1 98.81 62 ILE B C 1
ATOM 2829 O O . ILE B 1 62 ? 2.121 -15.164 -7.645 1 98.81 62 ILE B O 1
ATOM 2833 N N . SER B 1 63 ? 2.982 -17.141 -7.004 1 98.75 63 SER B N 1
ATOM 2834 C CA . SER B 1 63 ? 1.809 -17.922 -7.383 1 98.75 63 SER B CA 1
ATOM 2835 C C . SER B 1 63 ? 0.574 -17.469 -6.605 1 98.75 63 SER B C 1
ATOM 2837 O O . SER B 1 63 ? -0.556 -17.703 -7.043 1 98.75 63 SER B O 1
ATOM 2839 N N . LYS B 1 64 ? 0.792 -16.875 -5.438 1 98.69 64 LYS B N 1
ATOM 2840 C CA . LYS B 1 64 ? -0.3 -16.469 -4.555 1 98.69 64 LYS B CA 1
ATOM 2841 C C . LYS B 1 64 ? -1.225 -15.469 -5.242 1 98.69 64 LYS B C 1
ATOM 2843 O O . LYS B 1 64 ? -2.43 -15.445 -4.98 1 98.69 64 LYS B O 1
ATOM 2848 N N . VAL B 1 65 ? -0.707 -14.664 -6.148 1 98.88 65 VAL B N 1
ATOM 2849 C CA . VAL B 1 65 ? -1.491 -13.672 -6.875 1 98.88 65 VAL B CA 1
ATOM 2850 C C . VAL B 1 65 ? -2.486 -14.375 -7.797 1 98.88 65 VAL B C 1
ATOM 2852 O O . VAL B 1 65 ? -3.658 -13.992 -7.859 1 98.88 65 VAL B O 1
ATOM 2855 N N . ILE B 1 66 ? -2.053 -15.414 -8.438 1 98.56 66 ILE B N 1
ATOM 2856 C CA . ILE B 1 66 ? -2.867 -16.125 -9.422 1 98.56 66 ILE B CA 1
ATOM 2857 C C . ILE B 1 66 ? -3.98 -16.891 -8.703 1 98.56 66 ILE B C 1
ATOM 2859 O O . ILE B 1 66 ? -5.141 -16.828 -9.117 1 98.56 66 ILE B O 1
ATOM 2863 N N . THR B 1 67 ? -3.609 -17.594 -7.648 1 98.69 67 THR B N 1
ATOM 2864 C CA . THR B 1 67 ? -4.625 -18.375 -6.938 1 98.69 67 THR B CA 1
ATOM 2865 C C . THR B 1 67 ? -5.637 -17.438 -6.27 1 98.69 67 THR B C 1
ATOM 2867 O O . THR B 1 67 ? -6.816 -17.781 -6.16 1 98.69 67 THR B O 1
ATOM 2870 N N . LEU B 1 68 ? -5.199 -16.281 -5.805 1 98.88 68 LEU B N 1
ATOM 2871 C CA . LEU B 1 68 ? -6.148 -15.305 -5.285 1 98.88 68 LEU B CA 1
ATOM 2872 C C . LEU B 1 68 ? -7.172 -14.922 -6.352 1 98.88 68 LEU B C 1
ATOM 2874 O O . LEU B 1 68 ? -8.375 -14.914 -6.082 1 98.88 68 LEU B O 1
ATOM 2878 N N . ILE B 1 69 ? -6.738 -14.625 -7.527 1 98.81 69 ILE B N 1
ATOM 2879 C CA . ILE B 1 69 ? -7.613 -14.219 -8.617 1 98.81 69 ILE B CA 1
ATOM 2880 C C . ILE B 1 69 ? -8.609 -15.336 -8.922 1 98.81 69 ILE B C 1
ATOM 2882 O O . ILE B 1 69 ? -9.805 -15.086 -9.094 1 98.81 69 ILE B O 1
ATOM 2886 N N . MET B 1 70 ? -8.094 -16.562 -8.953 1 98.81 70 MET B N 1
ATOM 2887 C CA . MET B 1 70 ? -8.969 -17.703 -9.227 1 98.81 70 MET B CA 1
ATOM 2888 C C . MET B 1 70 ? -10.055 -17.812 -8.156 1 98.81 70 MET B C 1
ATOM 2890 O O . MET B 1 70 ? -11.227 -18.031 -8.477 1 98.81 70 MET B O 1
ATOM 2894 N N . ALA B 1 71 ? -9.656 -17.703 -6.906 1 98.81 71 ALA B N 1
ATOM 2895 C CA . ALA B 1 71 ? -10.617 -17.797 -5.809 1 98.81 71 ALA B CA 1
ATOM 2896 C C . ALA B 1 71 ? -11.633 -16.672 -5.871 1 98.81 71 ALA B C 1
ATOM 2898 O O . ALA B 1 71 ? -12.82 -16.875 -5.594 1 98.81 71 ALA B O 1
ATOM 2899 N N . LEU B 1 72 ? -11.164 -15.461 -6.184 1 98.88 72 LEU B N 1
ATOM 2900 C CA . LEU B 1 72 ? -12.07 -14.32 -6.34 1 98.88 72 LEU B CA 1
ATOM 2901 C C . LEU B 1 72 ? -13.086 -14.586 -7.445 1 98.88 72 LEU B C 1
ATOM 2903 O O . LEU B 1 72 ? -14.258 -14.242 -7.309 1 98.88 72 LEU B O 1
ATOM 2907 N N . GLU B 1 73 ? -12.648 -15.133 -8.547 1 98.75 73 GLU B N 1
ATOM 2908 C CA . GLU B 1 73 ? -13.547 -15.477 -9.648 1 98.75 73 GLU B CA 1
ATOM 2909 C C . GLU B 1 73 ? -14.547 -16.547 -9.227 1 98.75 73 GLU B C 1
ATOM 2911 O O . GLU B 1 73 ? -15.711 -16.516 -9.625 1 98.75 73 GLU B O 1
ATOM 2916 N N . ASP B 1 74 ? -14.109 -17.5 -8.406 1 98.62 74 ASP B N 1
ATOM 2917 C CA . ASP B 1 74 ? -14.938 -18.625 -7.988 1 98.62 74 ASP B CA 1
ATOM 2918 C C . ASP B 1 74 ? -16.016 -18.172 -7.012 1 98.62 74 ASP B C 1
ATOM 2920 O O . ASP B 1 74 ? -17.156 -18.672 -7.059 1 98.62 74 ASP B O 1
ATOM 2924 N N . TRP B 1 75 ? -15.672 -17.234 -6.086 1 98.44 75 TRP B N 1
ATOM 2925 C CA . TRP B 1 75 ? -16.547 -17.062 -4.93 1 98.44 75 TRP B CA 1
ATOM 2926 C C . TRP B 1 75 ? -16.922 -15.586 -4.754 1 98.44 75 TRP B C 1
ATOM 2928 O O . TRP B 1 75 ? -17.844 -15.266 -4.016 1 98.44 75 TRP B O 1
ATOM 2938 N N . GLY B 1 76 ? -16.188 -14.703 -5.449 1 98.25 76 GLY B N 1
ATOM 2939 C CA . GLY B 1 76 ? -16.391 -13.281 -5.238 1 98.25 76 GLY B CA 1
ATOM 2940 C C . GLY B 1 76 ? -15.57 -12.727 -4.082 1 98.25 76 GLY B C 1
ATOM 2941 O O . GLY B 1 76 ? -15.148 -13.477 -3.199 1 98.25 76 GLY B O 1
ATOM 2942 N N . ALA B 1 77 ? -15.352 -11.438 -4.086 1 98.25 77 ALA B N 1
ATOM 2943 C CA . ALA B 1 77 ? -14.5 -10.766 -3.107 1 98.25 77 ALA B CA 1
ATOM 2944 C C . ALA B 1 77 ? -15.117 -10.82 -1.712 1 98.25 77 ALA B C 1
ATOM 2946 O O . ALA B 1 77 ? -14.398 -10.992 -0.72 1 98.25 77 ALA B O 1
ATOM 2947 N N . GLU B 1 78 ? -16.391 -10.609 -1.604 1 97.31 78 GLU B N 1
ATOM 2948 C CA . GLU B 1 78 ? -17.062 -10.594 -0.307 1 97.31 78 GLU B CA 1
ATOM 2949 C C . GLU B 1 78 ? -16.766 -11.867 0.479 1 97.31 78 GLU B C 1
ATOM 2951 O O . GLU B 1 78 ? -16.328 -11.805 1.632 1 97.31 78 GLU B O 1
ATOM 2956 N N . TYR B 1 79 ? -16.922 -13 -0.153 1 97.5 79 TYR B N 1
ATOM 2957 C CA . TYR B 1 79 ? -16.703 -14.273 0.522 1 97.5 79 TYR B CA 1
ATOM 2958 C C . TYR B 1 79 ? -15.227 -14.477 0.833 1 97.5 79 TYR B C 1
ATOM 2960 O O . TYR B 1 79 ? -14.875 -14.906 1.932 1 97.5 79 TYR B O 1
ATOM 2968 N N . ILE B 1 80 ? -14.344 -14.219 -0.096 1 98.31 80 ILE B N 1
ATOM 2969 C CA . ILE B 1 80 ? -12.922 -14.469 0.074 1 98.31 80 ILE B CA 1
ATOM 2970 C C . ILE B 1 80 ? -12.383 -13.641 1.235 1 98.31 80 ILE B C 1
ATOM 2972 O O . ILE B 1 80 ? -11.609 -14.133 2.057 1 98.31 80 ILE B O 1
ATOM 2976 N N . PHE B 1 81 ? -12.883 -12.422 1.393 1 97.25 81 PHE B N 1
ATOM 2977 C CA . PHE B 1 81 ? -12.344 -11.562 2.434 1 97.25 81 PHE B CA 1
ATOM 2978 C C . PHE B 1 81 ? -13.055 -11.797 3.76 1 97.25 81 PHE B C 1
ATOM 2980 O O . PHE B 1 81 ? -12.727 -11.164 4.77 1 97.25 81 PHE B O 1
ATOM 2987 N N . GLU B 1 82 ? -13.977 -12.68 3.826 1 94.88 82 GLU B N 1
ATOM 2988 C CA . GLU B 1 82 ? -14.438 -13.266 5.082 1 94.88 82 GLU B CA 1
ATOM 2989 C C . GLU B 1 82 ? -13.445 -14.289 5.609 1 94.88 82 GLU B C 1
ATOM 2991 O O . GLU B 1 82 ? -13.352 -14.508 6.82 1 94.88 82 GLU B O 1
ATOM 2996 N N . CYS B 1 83 ? -12.633 -14.875 4.715 1 94.56 83 CYS B N 1
ATOM 2997 C CA . CYS B 1 83 ? -11.758 -15.984 5.059 1 94.56 83 CYS B CA 1
ATOM 2998 C C . CYS B 1 83 ? -10.328 -15.5 5.285 1 94.56 83 CYS B C 1
ATOM 3000 O O . CYS B 1 83 ? -9.523 -16.188 5.914 1 94.56 83 CYS B O 1
ATOM 3002 N N . VAL B 1 84 ? -10.031 -14.414 4.762 1 95.19 84 VAL B N 1
ATOM 3003 C CA . VAL B 1 84 ? -8.688 -13.859 4.859 1 95.19 84 VAL B CA 1
ATOM 3004 C C . VAL B 1 84 ? -8.758 -12.336 4.938 1 95.19 84 VAL B C 1
ATOM 3006 O O . VAL B 1 84 ? -9.703 -11.727 4.426 1 95.19 84 VAL B O 1
ATOM 3009 N N . GLY B 1 85 ? -7.863 -11.703 5.645 1 93.94 85 GLY B N 1
ATOM 3010 C CA . GLY B 1 85 ? -7.859 -10.258 5.805 1 93.94 85 GLY B CA 1
ATOM 3011 C C . GLY B 1 85 ? -7.266 -9.531 4.613 1 93.94 85 GLY B C 1
ATOM 3012 O O . GLY B 1 85 ? -7.148 -10.102 3.525 1 93.94 85 GLY B O 1
ATOM 3013 N N . LYS B 1 86 ? -6.988 -8.18 4.777 1 96.19 86 LYS B N 1
ATOM 3014 C CA . LYS B 1 86 ? -6.523 -7.312 3.699 1 96.19 86 LYS B CA 1
ATOM 3015 C C . LYS B 1 86 ? -5.27 -6.547 4.109 1 96.19 86 LYS B C 1
ATOM 3017 O O . LYS B 1 86 ? -4.695 -5.812 3.307 1 96.19 86 LYS B O 1
ATOM 3022 N N . GLU B 1 87 ? -4.812 -6.707 5.395 1 92 87 GLU B N 1
ATOM 3023 C CA . GLU B 1 87 ? -3.824 -5.805 5.973 1 92 87 GLU B CA 1
ATOM 3024 C C . GLU B 1 87 ? -2.447 -6.461 6.031 1 92 87 GLU B C 1
ATOM 3026 O O . GLU B 1 87 ? -2.338 -7.676 6.207 1 92 87 GLU B O 1
ATOM 3031 N N . PRO B 1 88 ? -1.385 -5.629 5.953 1 88.75 88 PRO B N 1
ATOM 3032 C CA . PRO B 1 88 ? -0.035 -6.164 6.145 1 88.75 88 PRO B CA 1
ATOM 3033 C C . PRO B 1 88 ? 0.208 -6.652 7.57 1 88.75 88 PRO B C 1
ATOM 3035 O O . PRO B 1 88 ? -0.508 -6.258 8.492 1 88.75 88 PRO B O 1
ATOM 3038 N N . THR B 1 89 ? 1.136 -7.535 7.801 1 77.81 89 THR B N 1
ATOM 3039 C CA . THR B 1 89 ? 1.396 -8.148 9.094 1 77.81 89 THR B CA 1
ATOM 3040 C C . THR B 1 89 ? 2.318 -7.27 9.938 1 77.81 89 THR B C 1
ATOM 3042 O O . THR B 1 89 ? 2.324 -7.363 11.164 1 77.81 89 THR B O 1
ATOM 3045 N N . GLY B 1 90 ? 2.973 -6.309 9.508 1 66 90 GLY B N 1
ATOM 3046 C CA . GLY B 1 90 ? 3.947 -5.492 10.219 1 66 90 GLY B CA 1
ATOM 3047 C C . GLY B 1 90 ? 5.168 -6.277 10.664 1 66 90 GLY B C 1
ATOM 3048 O O . GLY B 1 90 ? 6.281 -5.75 10.664 1 66 90 GLY B O 1
ATOM 3049 N N . ASP B 1 91 ? 4.938 -7.465 11.367 1 60.69 91 ASP B N 1
ATOM 3050 C CA . ASP B 1 91 ? 6.059 -8.281 11.812 1 60.69 91 ASP B CA 1
ATOM 3051 C C . ASP B 1 91 ? 5.805 -9.766 11.531 1 60.69 91 ASP B C 1
ATOM 3053 O O . ASP B 1 91 ? 4.672 -10.234 11.656 1 60.69 91 ASP B O 1
ATOM 3057 N N . ALA B 1 92 ? 6.848 -10.367 11.031 1 53.25 92 ALA B N 1
ATOM 3058 C CA . ALA B 1 92 ? 6.805 -11.789 10.68 1 53.25 92 ALA B CA 1
ATOM 3059 C C . ALA B 1 92 ? 6.352 -12.633 11.859 1 53.25 92 ALA B C 1
ATOM 3061 O O . ALA B 1 92 ? 5.68 -13.656 11.688 1 53.25 92 ALA B O 1
ATOM 3062 N N . PHE B 1 93 ? 6.863 -12.258 13.086 1 46.59 93 PHE B N 1
ATOM 3063 C CA . PHE B 1 93 ? 6.555 -13.039 14.281 1 46.59 93 PHE B CA 1
ATOM 3064 C C . PHE B 1 93 ? 5.047 -13.133 14.492 1 46.59 93 PHE B C 1
ATOM 3066 O O . PHE B 1 93 ? 4.559 -14.07 15.117 1 46.59 93 PHE B O 1
ATOM 3073 N N . ASN B 1 94 ? 4.316 -12.32 13.828 1 51.69 94 ASN B N 1
ATOM 3074 C CA . ASN B 1 94 ? 2.945 -11.992 14.195 1 51.69 94 ASN B CA 1
ATOM 3075 C C . ASN B 1 94 ? 1.94 -12.875 13.461 1 51.69 94 ASN B C 1
ATOM 3077 O O . ASN B 1 94 ? 0.769 -12.938 13.836 1 51.69 94 ASN B O 1
ATOM 3081 N N . SER B 1 95 ? 2.314 -13.688 12.508 1 53.69 95 SER B N 1
ATOM 3082 C CA . SER B 1 95 ? 1.274 -14.312 11.695 1 53.69 95 SER B CA 1
ATOM 3083 C C . SER B 1 95 ? 0.48 -15.336 12.5 1 53.69 95 SER B C 1
ATOM 3085 O O . SER B 1 95 ? -0.751 -15.352 12.438 1 53.69 95 SER B O 1
ATOM 3087 N N . MET B 1 96 ? 1.17 -16.156 13.234 1 53.12 96 MET B N 1
ATOM 3088 C CA . MET B 1 96 ? 0.463 -17.141 14.039 1 53.12 96 MET B CA 1
ATOM 3089 C C . MET B 1 96 ? -0.266 -16.484 15.203 1 53.12 96 MET B C 1
ATOM 3091 O O . MET B 1 96 ? -1.381 -16.875 15.547 1 53.12 96 MET B O 1
ATOM 3095 N N . MET B 1 97 ? 0.441 -15.523 15.633 1 52.44 97 MET B N 1
ATOM 3096 C CA . MET B 1 97 ? -0.112 -14.844 16.797 1 52.44 97 MET B CA 1
ATOM 3097 C C . MET B 1 97 ? -1.436 -14.164 16.453 1 52.44 97 MET B C 1
ATOM 3099 O O . MET B 1 97 ? -2.396 -14.25 17.219 1 52.44 97 MET B O 1
ATOM 3103 N N . LYS B 1 98 ? -1.517 -13.547 15.398 1 59.62 98 LYS B N 1
ATOM 3104 C CA . LYS B 1 98 ? -2.75 -12.883 14.984 1 59.62 98 LYS B CA 1
ATOM 3105 C C . LYS B 1 98 ? -3.9 -13.883 14.867 1 59.62 98 LYS B C 1
ATOM 3107 O O . LYS B 1 98 ? -5.027 -13.586 15.273 1 59.62 98 LYS B O 1
ATOM 3112 N N . LEU B 1 99 ? -3.518 -15 14.328 1 56.78 99 LEU B N 1
ATOM 3113 C CA . LEU B 1 99 ? -4.559 -16.016 14.18 1 56.78 99 LEU B CA 1
ATOM 3114 C C . LEU B 1 99 ? -5.141 -16.391 15.531 1 56.78 99 LEU B C 1
ATOM 3116 O O . LEU B 1 99 ? -6.332 -16.703 15.641 1 56.78 99 LEU B O 1
ATOM 3120 N N . GLU B 1 100 ? -4.348 -16.281 16.391 1 47.16 100 GLU B N 1
ATOM 3121 C CA . GLU B 1 100 ? -4.754 -16.75 17.703 1 47.16 100 GLU B CA 1
ATOM 3122 C C . GLU B 1 100 ? -5.434 -15.648 18.5 1 47.16 100 GLU B C 1
ATOM 3124 O O . GLU B 1 100 ? -6.379 -15.906 19.25 1 47.16 100 GLU B O 1
ATOM 3129 N N . ILE B 1 101 ? -5.008 -14.43 18.25 1 49.97 101 ILE B N 1
ATOM 3130 C CA . ILE B 1 101 ? -5.367 -13.438 19.25 1 49.97 101 ILE B CA 1
ATOM 3131 C C . ILE B 1 101 ? -6.406 -12.477 18.688 1 49.97 101 ILE B C 1
ATOM 3133 O O . ILE B 1 101 ? -7.273 -11.984 19.406 1 49.97 101 ILE B O 1
ATOM 3137 N N . VAL B 1 102 ? -6.32 -12.344 17.531 1 59.25 102 VAL B N 1
ATOM 3138 C CA . VAL B 1 102 ? -7.18 -11.305 16.984 1 59.25 102 VAL B CA 1
ATOM 3139 C C . VAL B 1 102 ? -8.453 -11.93 16.406 1 59.25 102 VAL B C 1
ATOM 3141 O O . VAL B 1 102 ? -8.383 -12.852 15.594 1 59.25 102 VAL B O 1
ATOM 3144 N N . ARG B 1 103 ? -9.57 -11.523 16.984 1 61.03 103 ARG B N 1
ATOM 3145 C CA . ARG B 1 103 ? -10.859 -11.984 16.484 1 61.03 103 ARG B CA 1
ATOM 3146 C C . ARG B 1 103 ? -11.391 -11.055 15.398 1 61.03 103 ARG B C 1
ATOM 3148 O O . ARG B 1 103 ? -11.281 -9.828 15.516 1 61.03 103 ARG B O 1
ATOM 3155 N N . PRO B 1 104 ? -11.906 -11.703 14.297 1 65.06 104 PRO B N 1
ATOM 3156 C CA . PRO B 1 104 ? -11.969 -13.109 13.875 1 65.06 104 PRO B CA 1
ATOM 3157 C C . PRO B 1 104 ? -10.602 -13.672 13.5 1 65.06 104 PRO B C 1
ATOM 3159 O O . PRO B 1 104 ? -9.766 -12.953 12.938 1 65.06 104 PRO B O 1
ATOM 3162 N N . SER B 1 105 ? -10.508 -14.891 13.781 1 81.5 105 SER B N 1
ATOM 3163 C CA . SER B 1 105 ? -9.234 -15.578 13.562 1 81.5 105 SER B CA 1
ATOM 3164 C C . SER B 1 105 ? -9.023 -15.883 12.078 1 81.5 105 SER B C 1
ATOM 3166 O O . SER B 1 105 ? -9.469 -16.922 11.594 1 81.5 105 SER B O 1
ATOM 3168 N N . LYS B 1 106 ? -8.617 -14.969 11.352 1 88.19 106 LYS B N 1
ATOM 3169 C CA . LYS B 1 106 ? -8.258 -15.188 9.953 1 88.19 106 LYS B CA 1
ATOM 3170 C C . LYS B 1 106 ? -6.891 -14.594 9.633 1 88.19 106 LYS B C 1
ATOM 3172 O O . LYS B 1 106 ? -6.426 -13.688 10.328 1 88.19 106 LYS B O 1
ATOM 3177 N N . PRO B 1 107 ? -6.27 -15.203 8.648 1 90.81 107 PRO B N 1
ATOM 3178 C CA . PRO B 1 107 ? -4.953 -14.672 8.289 1 90.81 107 PRO B CA 1
ATOM 3179 C C . PRO B 1 107 ? -4.996 -13.203 7.883 1 90.81 107 PRO B C 1
ATOM 3181 O O . PRO B 1 107 ? -6.039 -12.711 7.438 1 90.81 107 PRO B O 1
ATOM 3184 N N . PHE B 1 108 ? -3.92 -12.469 7.91 1 89.38 108 PHE B N 1
ATOM 3185 C CA . PHE B 1 108 ? -3.822 -11.023 7.695 1 89.38 108 PHE B CA 1
ATOM 3186 C C . PHE B 1 108 ? -4.152 -10.672 6.254 1 89.38 108 PHE B C 1
ATOM 3188 O O . PHE B 1 108 ? -4.812 -9.664 5.992 1 89.38 108 PHE B O 1
ATOM 3195 N N . ASN B 1 109 ? -3.615 -11.469 5.359 1 93.88 109 ASN B N 1
ATOM 3196 C CA . ASN B 1 109 ? -3.791 -11.156 3.943 1 93.88 109 ASN B CA 1
ATOM 3197 C C . ASN B 1 109 ? -3.426 -12.352 3.061 1 93.88 109 ASN B C 1
ATOM 3199 O O . ASN B 1 109 ? -2.818 -13.312 3.531 1 93.88 109 ASN B O 1
ATOM 3203 N N . PRO B 1 110 ? -3.746 -12.383 1.809 1 97 110 PRO B N 1
ATOM 3204 C CA . PRO B 1 110 ? -3.557 -13.547 0.941 1 97 110 PRO B CA 1
ATOM 3205 C C . PRO B 1 110 ? -2.131 -13.656 0.406 1 97 110 PRO B C 1
ATOM 3207 O O . PRO B 1 110 ? -1.821 -14.586 -0.34 1 97 110 PRO B O 1
ATOM 3210 N N . MET B 1 111 ? -1.213 -12.742 0.794 1 96.5 111 MET B N 1
ATOM 3211 C CA . MET B 1 111 ? 0.143 -12.766 0.251 1 96.5 111 MET B CA 1
ATOM 3212 C C . MET B 1 111 ? 1.114 -13.406 1.234 1 96.5 111 MET B C 1
ATOM 3214 O O . MET B 1 111 ? 2.291 -13.594 0.921 1 96.5 111 MET B O 1
ATOM 3218 N N . ILE B 1 112 ? 0.596 -13.758 2.396 1 93.31 112 ILE B N 1
ATOM 3219 C CA . ILE B 1 112 ? 1.397 -14.547 3.33 1 93.31 112 ILE B CA 1
ATOM 3220 C C . ILE B 1 112 ? 0.971 -16.016 3.271 1 93.31 112 ILE B C 1
ATOM 3222 O O . ILE B 1 112 ? -0.097 -16.328 2.744 1 93.31 112 ILE B O 1
ATOM 3226 N N . ASN B 1 113 ? 1.775 -16.875 3.848 1 92.38 113 ASN B N 1
ATOM 3227 C CA . ASN B 1 113 ? 1.542 -18.312 3.709 1 92.38 113 ASN B CA 1
ATOM 3228 C C . ASN B 1 113 ? 0.165 -18.703 4.234 1 92.38 113 ASN B C 1
ATOM 3230 O O . ASN B 1 113 ? -0.612 -19.359 3.527 1 92.38 113 ASN B O 1
ATOM 3234 N N . ALA B 1 114 ? -0.138 -18.266 5.434 1 91.69 114 ALA B N 1
ATOM 3235 C CA . ALA B 1 114 ? -1.416 -18.641 6.035 1 91.69 114 ALA B CA 1
ATOM 3236 C C . ALA B 1 114 ? -2.584 -18.203 5.16 1 91.69 114 ALA B C 1
ATOM 3238 O O . ALA B 1 114 ? -3.516 -18.969 4.922 1 91.69 114 ALA B O 1
ATOM 3239 N N . GLY B 1 115 ? -2.541 -16.984 4.668 1 95.44 115 GLY B N 1
ATOM 3240 C CA . GLY B 1 115 ? -3.594 -16.453 3.809 1 95.44 115 GLY B CA 1
ATOM 3241 C C . GLY B 1 115 ? -3.68 -17.172 2.475 1 95.44 115 GLY B C 1
ATOM 3242 O O . GLY B 1 115 ? -4.777 -17.453 1.982 1 95.44 115 GLY B O 1
ATOM 3243 N N . ALA B 1 116 ? -2.529 -17.5 1.908 1 96.75 116 ALA B N 1
ATOM 3244 C CA . ALA B 1 116 ? -2.486 -18.172 0.615 1 96.75 116 ALA B CA 1
ATOM 3245 C C . ALA B 1 116 ? -3.029 -19.594 0.724 1 96.75 116 ALA B C 1
ATOM 3247 O O . ALA B 1 116 ? -3.707 -20.078 -0.185 1 96.75 116 ALA B O 1
ATOM 3248 N N . ILE B 1 117 ? -2.691 -20.234 1.811 1 96.12 117 ILE B N 1
ATOM 3249 C CA . ILE B 1 117 ? -3.213 -21.578 2.045 1 96.12 117 ILE B CA 1
ATOM 3250 C C . ILE B 1 117 ? -4.734 -21.516 2.17 1 96.12 117 ILE B C 1
ATOM 3252 O O . ILE B 1 117 ? -5.441 -22.328 1.572 1 96.12 117 ILE B O 1
ATOM 3256 N N . ALA B 1 118 ? -5.254 -20.562 2.93 1 96.38 118 ALA B N 1
ATOM 3257 C CA . ALA B 1 118 ? -6.695 -20.375 3.07 1 96.38 118 ALA B CA 1
ATOM 3258 C C . ALA B 1 118 ? -7.352 -20.141 1.715 1 96.38 118 ALA B C 1
ATOM 3260 O O . ALA B 1 118 ? -8.352 -20.766 1.381 1 96.38 118 ALA B O 1
ATOM 3261 N N . VAL B 1 119 ? -6.781 -19.281 0.892 1 98.31 119 VAL B N 1
ATOM 3262 C CA . VAL B 1 119 ? -7.32 -18.906 -0.41 1 98.31 119 VAL B CA 1
ATOM 3263 C C . VAL B 1 119 ? -7.289 -20.109 -1.349 1 98.31 119 VAL B C 1
ATOM 3265 O O . VAL B 1 119 ? -8.281 -20.406 -2.027 1 98.31 119 VAL B O 1
ATOM 3268 N N . THR B 1 120 ? -6.145 -20.781 -1.363 1 98.06 120 THR B N 1
ATOM 3269 C CA . THR B 1 120 ? -5.988 -21.953 -2.219 1 98.06 120 THR B CA 1
ATOM 3270 C C . THR B 1 120 ? -7.016 -23.016 -1.863 1 98.06 120 THR B C 1
ATOM 3272 O O . THR B 1 120 ? -7.523 -23.719 -2.744 1 98.06 120 THR B O 1
ATOM 3275 N N . SER B 1 121 ? -7.332 -23.156 -0.605 1 97.5 121 SER B N 1
ATOM 3276 C CA . SER B 1 121 ? -8.297 -24.156 -0.141 1 97.5 121 SER B CA 1
ATOM 3277 C C . SER B 1 121 ? -9.695 -23.859 -0.688 1 97.5 121 SER B C 1
ATOM 3279 O O . SER B 1 121 ? -10.57 -24.719 -0.648 1 97.5 121 SER B O 1
ATOM 3281 N N . LYS B 1 122 ? -9.922 -22.641 -1.237 1 97.81 122 LYS B N 1
ATOM 3282 C CA . LYS B 1 122 ? -11.25 -22.25 -1.708 1 97.81 122 LYS B CA 1
ATOM 3283 C C . LYS B 1 122 ? -11.383 -22.453 -3.213 1 97.81 122 LYS B C 1
ATOM 3285 O O . LYS B 1 122 ? -12.469 -22.312 -3.771 1 97.81 122 LYS B O 1
ATOM 3290 N N . ILE B 1 123 ? -10.312 -22.812 -3.906 1 98 123 ILE B N 1
ATOM 3291 C CA . ILE B 1 123 ? -10.383 -23.031 -5.348 1 98 123 ILE B CA 1
ATOM 3292 C C . ILE B 1 123 ? -11.336 -24.188 -5.645 1 98 123 ILE B C 1
ATOM 3294 O O . ILE B 1 123 ? -11.195 -25.266 -5.07 1 98 123 ILE B O 1
ATOM 3298 N N . LYS B 1 124 ? -12.281 -23.969 -6.5 1 97.69 124 LYS B N 1
ATOM 3299 C CA . LYS B 1 124 ? -13.312 -24.969 -6.793 1 97.69 124 LYS B CA 1
ATOM 3300 C C . LYS B 1 124 ? -12.75 -26.125 -7.602 1 97.69 124 LYS B C 1
ATOM 3302 O O . LYS B 1 124 ? -11.766 -25.953 -8.328 1 97.69 124 LYS B O 1
ATOM 3307 N N . GLY B 1 125 ? -13.367 -27.25 -7.508 1 96.5 125 GLY B N 1
ATOM 3308 C CA . GLY B 1 125 ? -13.062 -28.484 -8.195 1 96.5 125 GLY B CA 1
ATOM 3309 C C . GLY B 1 125 ? -13.633 -29.719 -7.508 1 96.5 125 GLY B C 1
ATOM 3310 O O . GLY B 1 125 ? -13.719 -29.75 -6.277 1 96.5 125 GLY B O 1
ATOM 3311 N N . LYS B 1 126 ? -13.953 -30.688 -8.242 1 94.88 126 LYS B N 1
ATOM 3312 C CA . LYS B 1 126 ? -14.641 -31.859 -7.727 1 94.88 126 LYS B CA 1
ATOM 3313 C C . LYS B 1 126 ? -13.656 -32.844 -7.074 1 94.88 126 LYS B C 1
ATOM 3315 O O . LYS B 1 126 ? -14.062 -33.75 -6.359 1 94.88 126 LYS B O 1
ATOM 3320 N N . SER B 1 127 ? -12.367 -32.688 -7.34 1 94.69 127 SER B N 1
ATOM 3321 C CA . SER B 1 127 ? -11.297 -33.531 -6.82 1 94.69 127 SER B CA 1
ATOM 3322 C C . SER B 1 127 ? -9.984 -32.781 -6.746 1 94.69 127 SER B C 1
ATOM 3324 O O . SER B 1 127 ? -9.836 -31.719 -7.355 1 94.69 127 SER B O 1
ATOM 3326 N N . PRO B 1 128 ? -9.086 -33.219 -5.926 1 92.81 128 PRO B N 1
ATOM 3327 C CA . PRO B 1 128 ? -7.758 -32.594 -5.898 1 92.81 128 PRO B CA 1
ATOM 3328 C C . PRO B 1 128 ? -7.129 -32.5 -7.285 1 92.81 128 PRO B C 1
ATOM 3330 O O . PRO B 1 128 ? -6.48 -31.484 -7.602 1 92.81 128 PRO B O 1
ATOM 3333 N N . GLU B 1 129 ? -7.32 -33.531 -8.102 1 95.44 129 GLU B N 1
ATOM 3334 C CA . GLU B 1 129 ? -6.762 -33.562 -9.445 1 95.44 129 GLU B CA 1
ATOM 3335 C C . GLU B 1 129 ? -7.363 -32.469 -10.312 1 95.44 129 GLU B C 1
ATOM 3337 O O . GLU B 1 129 ? -6.645 -31.797 -11.062 1 95.44 129 GLU B O 1
ATOM 3342 N N . GLU B 1 130 ? -8.648 -32.312 -10.203 1 97.75 130 GLU B N 1
ATOM 3343 C CA . GLU B 1 130 ? -9.305 -31.266 -10.977 1 97.75 130 GLU B CA 1
ATOM 3344 C C . GLU B 1 130 ? -8.844 -29.875 -10.531 1 97.75 130 GLU B C 1
ATOM 3346 O O . GLU B 1 130 ? -8.688 -28.984 -11.352 1 97.75 130 GLU B O 1
ATOM 3351 N N . ARG B 1 131 ? -8.695 -29.703 -9.25 1 97.56 131 ARG B N 1
ATOM 3352 C CA . ARG B 1 131 ? -8.281 -28.422 -8.711 1 97.56 131 ARG B CA 1
ATOM 3353 C C . ARG B 1 131 ? -6.879 -28.047 -9.195 1 97.56 131 ARG B C 1
ATOM 3355 O O . ARG B 1 131 ? -6.637 -26.922 -9.617 1 97.56 131 ARG B O 1
ATOM 3362 N N . ILE B 1 132 ? -5.941 -28.969 -9.141 1 96.88 132 ILE B N 1
ATOM 3363 C CA . ILE B 1 132 ? -4.586 -28.719 -9.617 1 96.88 132 ILE B CA 1
ATOM 3364 C C . ILE B 1 132 ? -4.617 -28.422 -11.117 1 96.88 132 ILE B C 1
ATOM 3366 O O . ILE B 1 132 ? -3.879 -27.562 -11.609 1 96.88 132 ILE B O 1
ATOM 3370 N N . GLN B 1 133 ? -5.41 -29.203 -11.844 1 98.12 133 GLN B N 1
ATOM 3371 C CA . GLN B 1 133 ? -5.527 -28.984 -13.281 1 98.12 133 GLN B CA 1
ATOM 3372 C C . GLN B 1 133 ? -6.043 -27.578 -13.578 1 98.12 133 GLN B C 1
ATOM 3374 O O . GLN B 1 133 ? -5.551 -26.906 -14.5 1 98.12 133 GLN B O 1
ATOM 3379 N N . ARG B 1 134 ? -7.023 -27.125 -12.859 1 98.5 134 ARG B N 1
ATOM 3380 C CA . ARG B 1 134 ? -7.555 -25.766 -13.031 1 98.5 134 ARG B CA 1
ATOM 3381 C C . ARG B 1 134 ? -6.473 -24.719 -12.805 1 98.5 134 ARG B C 1
ATOM 3383 O O . ARG B 1 134 ? -6.375 -23.75 -13.555 1 98.5 134 ARG B O 1
ATOM 3390 N N . ILE B 1 135 ? -5.699 -24.922 -11.75 1 98.56 135 ILE B N 1
ATOM 3391 C CA . ILE B 1 135 ? -4.621 -24 -11.43 1 98.56 135 ILE B CA 1
ATOM 3392 C C . ILE B 1 135 ? -3.604 -23.984 -12.57 1 98.56 135 ILE B C 1
ATOM 3394 O O . ILE B 1 135 ? -3.25 -22.922 -13.078 1 98.56 135 ILE B O 1
ATOM 3398 N N . MET B 1 136 ? -3.189 -25.156 -13.008 1 98.62 136 MET B N 1
ATOM 3399 C CA . MET B 1 136 ? -2.203 -25.25 -14.078 1 98.62 136 MET B CA 1
ATOM 3400 C C . MET B 1 136 ? -2.734 -24.641 -15.367 1 98.62 136 MET B C 1
ATOM 3402 O O . MET B 1 136 ? -2.008 -23.938 -16.078 1 98.62 136 MET B O 1
ATOM 3406 N N . ASP B 1 137 ? -3.977 -24.953 -15.648 1 98.62 137 ASP B N 1
ATOM 3407 C CA . ASP B 1 137 ? -4.586 -24.422 -16.859 1 98.62 137 ASP B CA 1
ATOM 3408 C C . ASP B 1 137 ? -4.617 -22.891 -16.828 1 98.62 137 ASP B C 1
ATOM 3410 O O . ASP B 1 137 ? -4.375 -22.234 -17.859 1 98.62 137 ASP B O 1
ATOM 3414 N N . PHE B 1 138 ? -4.945 -22.344 -15.758 1 98.62 138 PHE B N 1
ATOM 3415 C CA . PHE B 1 138 ? -5 -20.891 -15.648 1 98.62 138 PHE B CA 1
ATOM 3416 C C . PHE B 1 138 ? -3.609 -20.281 -15.789 1 98.62 138 PHE B C 1
ATOM 3418 O O . PHE B 1 138 ? -3.434 -19.266 -16.469 1 98.62 138 PHE B O 1
ATOM 3425 N N . PHE B 1 139 ? -2.611 -20.891 -15.117 1 98.56 139 PHE B N 1
ATOM 3426 C CA . PHE B 1 139 ? -1.232 -20.438 -15.266 1 98.56 139 PHE B CA 1
ATOM 3427 C C . PHE B 1 139 ? -0.813 -20.453 -16.734 1 98.56 139 PHE B C 1
ATOM 3429 O O . PHE B 1 139 ? -0.232 -19.484 -17.234 1 98.56 139 PHE B O 1
ATOM 3436 N N . LYS B 1 140 ? -1.083 -21.562 -17.406 1 98.56 140 LYS B N 1
ATOM 3437 C CA . LYS B 1 140 ? -0.727 -21.688 -18.828 1 98.56 140 LYS B CA 1
ATOM 3438 C C . LYS B 1 140 ? -1.441 -20.641 -19.672 1 98.56 140 LYS B C 1
ATOM 3440 O O . LYS B 1 140 ? -0.851 -20.078 -20.594 1 98.56 140 LYS B O 1
ATOM 3445 N N . LEU B 1 141 ? -2.646 -20.406 -19.344 1 98.25 141 LEU B N 1
ATOM 3446 C CA . LEU B 1 141 ? -3.443 -19.422 -20.062 1 98.25 141 LEU B CA 1
ATOM 3447 C C . LEU B 1 141 ? -2.838 -18.031 -19.938 1 98.25 141 LEU B C 1
ATOM 3449 O O . LEU B 1 141 ? -2.607 -17.359 -20.938 1 98.25 141 LEU B O 1
ATOM 3453 N N . VAL B 1 142 ? -2.525 -17.562 -18.719 1 97.88 142 VAL B N 1
ATOM 3454 C CA . VAL B 1 142 ? -2.152 -16.172 -18.469 1 97.88 142 VAL B CA 1
ATOM 3455 C C . VAL B 1 142 ? -0.701 -15.953 -18.891 1 97.88 142 VAL B C 1
ATOM 3457 O O . VAL B 1 142 ? -0.322 -14.844 -19.266 1 97.88 142 VAL B O 1
ATOM 3460 N N . THR B 1 143 ? 0.103 -16.984 -18.875 1 98.06 143 THR B N 1
ATOM 3461 C CA . THR B 1 143 ? 1.498 -16.859 -19.281 1 98.06 143 THR B CA 1
ATOM 3462 C C . THR B 1 143 ? 1.643 -17.031 -20.781 1 98.06 143 THR B C 1
ATOM 3464 O O . THR B 1 143 ? 2.65 -16.641 -21.375 1 98.06 143 THR B O 1
ATOM 3467 N N . GLY B 1 144 ? 0.661 -17.766 -21.359 1 97.12 144 GLY B N 1
ATOM 3468 C CA . GLY B 1 144 ? 0.783 -18.172 -22.75 1 97.12 144 GLY B CA 1
ATOM 3469 C C . GLY B 1 144 ? 1.789 -19.281 -22.969 1 97.12 144 GLY B C 1
ATOM 3470 O O . GLY B 1 144 ? 2.271 -19.469 -24.094 1 97.12 144 GLY B O 1
ATOM 3471 N N . ASN B 1 145 ? 2.221 -19.969 -21.953 1 98 145 ASN B N 1
ATOM 3472 C CA . ASN B 1 145 ? 3.203 -21.047 -22.016 1 98 145 ASN B CA 1
ATOM 3473 C C . ASN B 1 145 ? 2.564 -22.406 -21.734 1 98 145 ASN B C 1
ATOM 3475 O O . ASN B 1 145 ? 2.412 -22.797 -20.578 1 98 145 ASN B O 1
ATOM 3479 N N . PRO B 1 146 ? 2.242 -23.203 -22.734 1 97.69 146 PRO B N 1
ATOM 3480 C CA . PRO B 1 146 ? 1.566 -24.484 -22.531 1 97.69 146 PRO B CA 1
ATOM 3481 C C . PRO B 1 146 ? 2.467 -25.547 -21.891 1 97.69 146 PRO B C 1
ATOM 3483 O O . PRO B 1 146 ? 1.987 -26.594 -21.469 1 97.69 146 PRO B O 1
ATOM 3486 N N . ASP B 1 147 ? 3.74 -25.234 -21.734 1 97.94 147 ASP B N 1
ATOM 3487 C CA . ASP B 1 147 ? 4.691 -26.25 -21.281 1 97.94 147 ASP B CA 1
ATOM 3488 C C . ASP B 1 147 ? 4.996 -26.109 -19.797 1 97.94 147 ASP B C 1
ATOM 3490 O O . ASP B 1 147 ? 5.883 -26.781 -19.281 1 97.94 147 ASP B O 1
ATOM 3494 N N . LEU B 1 148 ? 4.305 -25.219 -19.109 1 98.5 148 LEU B N 1
ATOM 3495 C CA . LEU B 1 148 ? 4.531 -25.062 -17.672 1 98.5 148 LEU B CA 1
ATOM 3496 C C . LEU B 1 148 ? 4.332 -26.406 -16.953 1 98.5 148 LEU B C 1
ATOM 3498 O O . LEU B 1 148 ? 3.424 -27.156 -17.297 1 98.5 148 LEU B O 1
ATOM 3502 N N . LYS B 1 149 ? 5.176 -26.688 -15.992 1 98.31 149 LYS B N 1
ATOM 3503 C CA . LYS B 1 149 ? 5.082 -27.922 -15.211 1 98.31 149 LYS B CA 1
ATOM 3504 C C . LYS B 1 149 ? 5.504 -27.688 -13.766 1 98.31 149 LYS B C 1
ATOM 3506 O O . LYS B 1 149 ? 6.184 -26.703 -13.461 1 98.31 149 LYS B O 1
ATOM 3511 N N . VAL B 1 150 ? 5.059 -28.531 -12.93 1 98.25 150 VAL B N 1
ATOM 3512 C CA . VAL B 1 150 ? 5.484 -28.547 -11.531 1 98.25 150 VAL B CA 1
ATOM 3513 C C . VAL B 1 150 ? 6.859 -29.188 -11.422 1 98.25 150 VAL B C 1
ATOM 3515 O O . VAL B 1 150 ? 7.105 -30.25 -12.016 1 98.25 150 VAL B O 1
ATOM 3518 N N . ASN B 1 151 ? 7.781 -28.5 -10.844 1 97.88 151 ASN B N 1
ATOM 3519 C CA . ASN B 1 151 ? 9.047 -29.141 -10.469 1 97.88 151 ASN B CA 1
ATOM 3520 C C . ASN B 1 151 ? 8.859 -30.156 -9.352 1 97.88 151 ASN B C 1
ATOM 3522 O O . ASN B 1 151 ? 8.727 -29.781 -8.18 1 97.88 151 ASN B O 1
ATOM 3526 N N . GLU B 1 152 ? 8.93 -31.406 -9.68 1 97 152 GLU B N 1
ATOM 3527 C CA . GLU B 1 152 ? 8.602 -32.469 -8.742 1 97 152 GLU B CA 1
ATOM 3528 C C . GLU B 1 152 ? 9.578 -32.5 -7.57 1 97 152 GLU B C 1
ATOM 3530 O O . GLU B 1 152 ? 9.195 -32.812 -6.438 1 97 152 GLU B O 1
ATOM 3535 N N . SER B 1 153 ? 10.82 -32.281 -7.82 1 96 153 SER B N 1
ATOM 3536 C CA . SER B 1 153 ? 11.828 -32.281 -6.762 1 96 153 SER B CA 1
ATOM 3537 C C . SER B 1 153 ? 11.547 -31.203 -5.73 1 96 153 SER B C 1
ATOM 3539 O O . SER B 1 153 ? 11.586 -31.453 -4.527 1 96 153 SER B O 1
ATOM 3541 N N . ILE B 1 154 ? 11.234 -30.031 -6.223 1 95.75 154 ILE B N 1
ATOM 3542 C CA . ILE B 1 154 ? 10.953 -28.906 -5.324 1 95.75 154 ILE B CA 1
ATOM 3543 C C . ILE B 1 154 ? 9.633 -29.156 -4.598 1 95.75 154 ILE B C 1
ATOM 3545 O O . ILE B 1 154 ? 9.516 -28.891 -3.398 1 95.75 154 ILE B O 1
ATOM 3549 N N . TYR B 1 155 ? 8.656 -29.688 -5.301 1 96.81 155 TYR B N 1
ATOM 3550 C CA . TYR B 1 155 ? 7.375 -30.031 -4.691 1 96.81 155 TYR B CA 1
ATOM 3551 C C . TYR B 1 155 ? 7.559 -30.984 -3.52 1 96.81 155 TYR B C 1
ATOM 3553 O O . TYR B 1 155 ? 7.039 -30.734 -2.426 1 96.81 155 TYR B O 1
ATOM 3561 N N . MET B 1 156 ? 8.289 -31.938 -3.74 1 95.38 156 MET B N 1
ATOM 3562 C CA . MET B 1 156 ? 8.523 -32.938 -2.693 1 95.38 156 MET B CA 1
ATOM 3563 C C . MET B 1 156 ? 9.281 -32.312 -1.521 1 95.38 156 MET B C 1
ATOM 3565 O O . MET B 1 156 ? 9.016 -32.656 -0.363 1 95.38 156 MET B O 1
ATOM 3569 N N . SER B 1 157 ? 10.195 -31.453 -1.805 1 92.62 157 SER B N 1
ATOM 3570 C CA . SER B 1 157 ? 10.953 -30.766 -0.766 1 92.62 157 SER B CA 1
ATOM 3571 C C . SER B 1 157 ? 10.055 -29.859 0.065 1 92.62 157 SER B C 1
ATOM 3573 O O . SER B 1 157 ? 10.133 -29.844 1.296 1 92.62 157 SER B O 1
ATOM 3575 N N . GLU B 1 158 ? 9.18 -29.062 -0.637 1 92.44 158 GLU B N 1
ATOM 3576 C CA . GLU B 1 158 ? 8.203 -28.219 0.047 1 92.44 158 GLU B CA 1
ATOM 3577 C C . GLU B 1 158 ? 7.297 -29.047 0.952 1 92.44 158 GLU B C 1
ATOM 3579 O O . GLU B 1 158 ? 7.043 -28.672 2.098 1 92.44 158 GLU B O 1
ATOM 3584 N N . LYS B 1 159 ? 6.855 -30.109 0.444 1 93.06 159 LYS B N 1
ATOM 3585 C CA . LYS B 1 159 ? 5.934 -30.984 1.16 1 93.06 159 LYS B CA 1
ATOM 3586 C C . LYS B 1 159 ? 6.59 -31.578 2.402 1 93.06 159 LYS B C 1
ATOM 3588 O O . LYS B 1 159 ? 5.98 -31.625 3.471 1 93.06 159 LYS B O 1
ATOM 3593 N N . SER B 1 160 ? 7.809 -31.953 2.297 1 91.5 160 SER B N 1
ATOM 3594 C CA . SER B 1 160 ? 8.492 -32.656 3.385 1 91.5 160 SER B CA 1
ATOM 3595 C C . SER B 1 160 ? 8.922 -31.656 4.473 1 91.5 160 SER B C 1
ATOM 3597 O O . SER B 1 160 ? 9.07 -32.031 5.637 1 91.5 160 SER B O 1
ATOM 3599 N N . THR B 1 161 ? 9.047 -30.375 4.148 1 87.25 161 THR B N 1
ATOM 3600 C CA . THR B 1 161 ? 9.523 -29.391 5.105 1 87.25 161 THR B CA 1
ATOM 3601 C C . THR B 1 161 ? 8.398 -28.422 5.492 1 87.25 161 THR B C 1
ATOM 3603 O O . THR B 1 161 ? 8.656 -27.375 6.09 1 87.25 161 THR B O 1
ATOM 3606 N N . GLY B 1 162 ? 7.223 -28.766 5.176 1 90.5 162 GLY B N 1
ATOM 3607 C CA . GLY B 1 162 ? 6.113 -27.844 5.312 1 90.5 162 GLY B CA 1
ATOM 3608 C C . GLY B 1 162 ? 5.43 -27.922 6.664 1 90.5 162 GLY B C 1
ATOM 3609 O O . GLY B 1 162 ? 4.207 -27.766 6.754 1 90.5 162 GLY B O 1
ATOM 3610 N N . ASP B 1 163 ? 6.195 -28.156 7.805 1 87.06 163 ASP B N 1
ATOM 3611 C CA . ASP B 1 163 ? 5.586 -28.359 9.117 1 87.06 163 ASP B CA 1
ATOM 3612 C C . ASP B 1 163 ? 4.906 -27.078 9.609 1 87.06 163 ASP B C 1
ATOM 3614 O O . ASP B 1 163 ? 3.84 -27.141 10.227 1 87.06 163 ASP B O 1
ATOM 3618 N N . ARG B 1 164 ? 5.527 -25.922 9.445 1 85 164 ARG B N 1
ATOM 3619 C CA . ARG B 1 164 ? 4.902 -24.672 9.844 1 85 164 ARG B CA 1
ATOM 3620 C C . ARG B 1 164 ? 3.596 -24.438 9.086 1 85 164 ARG B C 1
ATOM 3622 O O . ARG B 1 164 ? 2.598 -24.016 9.672 1 85 164 ARG B O 1
ATOM 3629 N N . ASN B 1 165 ? 3.646 -24.703 7.785 1 90.38 165 ASN B N 1
ATOM 3630 C CA . ASN B 1 165 ? 2.443 -24.594 6.973 1 90.38 165 ASN B CA 1
ATOM 3631 C C . ASN B 1 165 ? 1.351 -25.547 7.453 1 90.38 165 ASN B C 1
ATOM 3633 O O . ASN B 1 165 ? 0.174 -25.172 7.484 1 90.38 165 ASN B O 1
ATOM 3637 N N . ARG B 1 166 ? 1.753 -26.75 7.828 1 90.56 166 ARG B N 1
ATOM 3638 C CA . ARG B 1 166 ? 0.804 -27.719 8.367 1 90.56 166 ARG B CA 1
ATOM 3639 C C . ARG B 1 166 ? 0.174 -27.203 9.656 1 90.56 166 ARG B C 1
ATOM 3641 O O . ARG B 1 166 ? -1.043 -27.281 9.836 1 90.56 166 ARG B O 1
ATOM 3648 N N . ALA B 1 167 ? 1.018 -26.703 10.555 1 87.12 167 ALA B N 1
ATOM 3649 C CA . ALA B 1 167 ? 0.515 -26.156 11.812 1 87.12 167 ALA B CA 1
ATOM 3650 C C . ALA B 1 167 ? -0.533 -25.078 11.562 1 87.12 167 ALA B C 1
ATOM 3652 O O . ALA B 1 167 ? -1.604 -25.094 12.172 1 87.12 167 ALA B O 1
ATOM 3653 N N . MET B 1 168 ? -0.277 -24.172 10.68 1 87.75 168 MET B N 1
ATOM 3654 C CA . MET B 1 168 ? -1.197 -23.078 10.359 1 87.75 168 MET B CA 1
ATOM 3655 C C . MET B 1 168 ? -2.482 -23.625 9.742 1 87.75 168 MET B C 1
ATOM 3657 O O . MET B 1 168 ? -3.576 -23.156 10.062 1 87.75 168 MET B O 1
ATOM 3661 N N . ALA B 1 169 ? -2.312 -24.594 8.844 1 91.75 169 ALA B N 1
ATOM 3662 C CA . ALA B 1 169 ? -3.469 -25.141 8.148 1 91.75 169 ALA B CA 1
ATOM 3663 C C . ALA B 1 169 ? -4.406 -25.859 9.117 1 91.75 169 ALA B C 1
ATOM 3665 O O . ALA B 1 169 ? -5.629 -25.719 9.023 1 91.75 169 ALA B O 1
ATOM 3666 N N . TYR B 1 170 ? -3.879 -26.641 10.039 1 89 170 TYR B N 1
ATOM 3667 C CA . TYR B 1 170 ? -4.711 -27.328 11.016 1 89 170 TYR B CA 1
ATOM 3668 C C . TYR B 1 170 ? -5.395 -26.344 11.945 1 89 170 TYR B C 1
ATOM 3670 O O . TYR B 1 170 ? -6.551 -26.531 12.328 1 89 170 TYR B O 1
ATOM 3678 N N . PHE B 1 171 ? -4.652 -25.344 12.359 1 85.5 171 PHE B N 1
ATOM 3679 C CA . PHE B 1 171 ? -5.266 -24.297 13.172 1 85.5 171 PHE B CA 1
ATOM 3680 C C . PHE B 1 171 ? -6.438 -23.672 12.43 1 85.5 171 PHE B C 1
ATOM 3682 O O . PHE B 1 171 ? -7.512 -23.469 13.008 1 85.5 171 PHE B O 1
ATOM 3689 N N . MET B 1 172 ? -6.262 -23.281 11.18 1 91.38 172 MET B N 1
ATOM 3690 C CA . MET B 1 172 ? -7.285 -22.609 10.375 1 91.38 172 MET B CA 1
ATOM 3691 C C . MET B 1 172 ? -8.484 -23.531 10.164 1 91.38 172 MET B C 1
ATOM 3693 O O . MET B 1 172 ? -9.617 -23.062 10.039 1 91.38 172 MET B O 1
ATOM 3697 N N . LYS B 1 173 ? -8.219 -24.844 10.086 1 90.56 173 LYS B N 1
ATOM 3698 C CA . LYS B 1 173 ? -9.32 -25.797 10.055 1 90.56 173 LYS B CA 1
ATOM 3699 C C . LYS B 1 173 ? -10.133 -25.75 11.344 1 90.56 173 LYS B C 1
ATOM 3701 O O . LYS B 1 173 ? -11.367 -25.75 11.32 1 90.56 173 LYS B O 1
ATOM 3706 N N . ASP B 1 174 ? -9.43 -25.719 12.453 1 85.81 174 ASP B N 1
ATOM 3707 C CA . ASP B 1 174 ? -10.062 -25.672 13.766 1 85.81 174 ASP B CA 1
ATOM 3708 C C . ASP B 1 174 ? -10.992 -24.469 13.898 1 85.81 174 ASP B C 1
ATOM 3710 O O . ASP B 1 174 ? -12.078 -24.578 14.469 1 85.81 174 ASP B O 1
ATOM 3714 N N . VAL B 1 175 ? -10.523 -23.391 13.367 1 86.69 175 VAL B N 1
ATOM 3715 C CA . VAL B 1 175 ? -11.305 -22.156 13.57 1 86.69 175 VAL B CA 1
ATOM 3716 C C . VAL B 1 175 ? -12.281 -21.984 12.414 1 86.69 175 VAL B C 1
ATOM 3718 O O . VAL B 1 175 ? -12.953 -20.953 12.312 1 86.69 175 VAL B O 1
ATOM 3721 N N . GLY B 1 176 ? -12.273 -22.797 11.398 1 90.19 176 GLY B N 1
ATOM 3722 C CA . GLY B 1 176 ? -13.328 -22.844 10.398 1 90.19 176 GLY B CA 1
ATOM 3723 C C . GLY B 1 176 ? -12.961 -22.078 9.133 1 90.19 176 GLY B C 1
ATOM 3724 O O . GLY B 1 176 ? -13.789 -21.953 8.227 1 90.19 176 GLY B O 1
ATOM 3725 N N . VAL B 1 177 ? -11.758 -21.594 9.008 1 92.25 177 VAL B N 1
ATOM 3726 C CA . VAL B 1 177 ? -11.297 -20.859 7.832 1 92.25 177 VAL B CA 1
ATOM 3727 C C . VAL B 1 177 ? -11.078 -21.828 6.672 1 92.25 177 VAL B C 1
ATOM 3729 O O . VAL B 1 177 ? -11.406 -21.5 5.523 1 92.25 177 VAL B O 1
ATOM 3732 N N . ILE B 1 178 ? -10.523 -22.984 6.945 1 92.94 178 ILE B N 1
ATOM 3733 C CA . ILE B 1 178 ? -10.305 -24.031 5.953 1 92.94 178 ILE B CA 1
ATOM 3734 C C . ILE B 1 178 ? -11.281 -25.188 6.191 1 92.94 178 ILE B C 1
ATOM 3736 O O . ILE B 1 178 ? -11.523 -25.578 7.336 1 92.94 178 ILE B O 1
ATOM 3740 N N . THR B 1 179 ? -11.82 -25.578 5.086 1 90.62 179 THR B N 1
ATOM 3741 C CA . THR B 1 179 ? -12.703 -26.734 5.145 1 90.62 179 THR B CA 1
ATOM 3742 C C . THR B 1 179 ? -12.117 -27.891 4.34 1 90.62 179 THR B C 1
ATOM 3744 O O . THR B 1 179 ? -11.242 -27.703 3.5 1 90.62 179 THR B O 1
ATOM 3747 N N . GLY B 1 180 ? -12.508 -29.094 4.605 1 90.5 180 GLY B N 1
ATOM 3748 C CA . GLY B 1 180 ? -12.039 -30.25 3.861 1 90.5 180 GLY B CA 1
ATOM 3749 C C . GLY B 1 180 ? -10.734 -30.812 4.402 1 90.5 180 GLY B C 1
ATOM 3750 O O . GLY B 1 180 ? -10.383 -30.578 5.559 1 90.5 180 GLY B O 1
ATOM 3751 N N . ASP B 1 181 ? -10.023 -31.594 3.605 1 94.31 181 ASP B N 1
ATOM 3752 C CA . ASP B 1 181 ? -8.805 -32.281 4.016 1 94.31 181 ASP B CA 1
ATOM 3753 C C . ASP B 1 181 ? -7.605 -31.328 3.998 1 94.31 181 ASP B C 1
ATOM 3755 O O . ASP B 1 181 ? -7.277 -30.75 2.959 1 94.31 181 ASP B O 1
ATOM 3759 N N . VAL B 1 182 ? -6.941 -31.188 5.102 1 94.75 182 VAL B N 1
ATOM 3760 C CA . VAL B 1 182 ? -5.84 -30.25 5.281 1 94.75 182 VAL B CA 1
ATOM 3761 C C . VAL B 1 182 ? -4.676 -30.641 4.371 1 94.75 182 VAL B C 1
ATOM 3763 O O . VAL B 1 182 ? -4.098 -29.781 3.695 1 94.75 182 VAL B O 1
ATOM 3766 N N . GLU B 1 183 ? -4.359 -31.906 4.348 1 94.81 183 GLU B N 1
ATOM 3767 C CA . GLU B 1 183 ? -3.207 -32.375 3.574 1 94.81 183 GLU B CA 1
ATOM 3768 C C . GLU B 1 183 ? -3.441 -32.188 2.078 1 94.81 183 GLU B C 1
ATOM 3770 O O . GLU B 1 183 ? -2.514 -31.844 1.336 1 94.81 183 GLU B O 1
ATOM 3775 N N . GLU B 1 184 ? -4.656 -32.438 1.649 1 95.5 184 GLU B N 1
ATOM 3776 C CA . GLU B 1 184 ? -5.004 -32.188 0.251 1 95.5 184 GLU B CA 1
ATOM 3777 C C . GLU B 1 184 ? -4.824 -30.719 -0.129 1 95.5 184 GLU B C 1
ATOM 3779 O O . GLU B 1 184 ? -4.27 -30.422 -1.186 1 95.5 184 GLU B O 1
ATOM 3784 N N . ASN B 1 185 ? -5.32 -29.844 0.679 1 96.19 185 ASN B N 1
ATOM 3785 C CA . ASN B 1 185 ? -5.188 -28.422 0.439 1 96.19 185 ASN B CA 1
ATOM 3786 C C . ASN B 1 185 ? -3.727 -27.984 0.441 1 96.19 185 ASN B C 1
ATOM 3788 O O . ASN B 1 185 ? -3.32 -27.156 -0.381 1 96.19 185 ASN B O 1
ATOM 3792 N N . LEU B 1 186 ? -2.967 -28.5 1.374 1 96.75 186 LEU B N 1
ATOM 3793 C CA . LEU B 1 186 ? -1.548 -28.172 1.446 1 96.75 186 LEU B CA 1
ATOM 3794 C C . LEU B 1 186 ? -0.811 -28.672 0.208 1 96.75 186 LEU B C 1
ATOM 3796 O O . LEU B 1 186 ? 0.087 -28 -0.301 1 96.75 186 LEU B O 1
ATOM 3800 N N . ASP B 1 187 ? -1.181 -29.844 -0.219 1 96.88 187 ASP B N 1
ATOM 3801 C CA . ASP B 1 187 ? -0.572 -30.406 -1.425 1 96.88 187 ASP B CA 1
ATOM 3802 C C . ASP B 1 187 ? -0.79 -29.484 -2.621 1 96.88 187 ASP B C 1
ATOM 3804 O O . ASP B 1 187 ? 0.129 -29.25 -3.412 1 96.88 187 ASP B O 1
ATOM 3808 N N . LEU B 1 188 ? -1.989 -29.047 -2.764 1 97.25 188 LEU B N 1
ATOM 3809 C CA . LEU B 1 188 ? -2.324 -28.109 -3.82 1 97.25 188 LEU B CA 1
ATOM 3810 C C . LEU B 1 188 ? -1.458 -26.859 -3.727 1 97.25 188 LEU B C 1
ATOM 3812 O O . LEU B 1 188 ? -0.918 -26.391 -4.734 1 97.25 188 LEU B O 1
ATOM 3816 N N . TYR B 1 189 ? -1.306 -26.328 -2.51 1 97.75 189 TYR B N 1
ATOM 3817 C CA . TYR B 1 189 ? -0.509 -25.125 -2.256 1 97.75 189 TYR B CA 1
ATOM 3818 C C . TYR B 1 189 ? 0.957 -25.359 -2.6 1 97.75 189 TYR B C 1
ATOM 3820 O O . TYR B 1 189 ? 1.588 -24.531 -3.262 1 97.75 189 TYR B O 1
ATOM 3828 N N . PHE B 1 190 ? 1.499 -26.5 -2.189 1 97.75 190 PHE B N 1
ATOM 3829 C CA . PHE B 1 190 ? 2.896 -26.812 -2.461 1 97.75 190 PHE B CA 1
ATOM 3830 C C . PHE B 1 190 ? 3.137 -26.953 -3.959 1 97.75 190 PHE B C 1
ATOM 3832 O O . PHE B 1 190 ? 4.184 -26.547 -4.469 1 97.75 190 PHE B O 1
ATOM 3839 N N . LYS B 1 191 ? 2.215 -27.516 -4.648 1 98 191 LYS B N 1
ATOM 3840 C CA . LYS B 1 191 ? 2.346 -27.719 -6.09 1 98 191 LYS B CA 1
ATOM 3841 C C . LYS B 1 191 ? 2.328 -26.375 -6.824 1 98 191 LYS B C 1
ATOM 3843 O O . LYS B 1 191 ? 3.15 -26.141 -7.711 1 98 191 LYS B O 1
ATOM 3848 N N . GLN B 1 192 ? 1.37 -25.5 -6.453 1 97.94 192 GLN B N 1
ATOM 3849 C CA . GLN B 1 192 ? 1.324 -24.219 -7.141 1 97.94 192 GLN B CA 1
ATOM 3850 C C . GLN B 1 192 ? 2.625 -23.438 -6.945 1 97.94 192 GLN B C 1
ATOM 3852 O O . GLN B 1 192 ? 3.074 -22.734 -7.852 1 97.94 192 GLN B O 1
ATOM 3857 N N . CYS B 1 193 ? 3.227 -23.547 -5.766 1 97.81 193 CYS B N 1
ATOM 3858 C CA . CYS B 1 193 ? 4.473 -22.844 -5.473 1 97.81 193 CYS B CA 1
ATOM 3859 C C . CYS B 1 193 ? 5.625 -23.422 -6.289 1 97.81 193 CYS B C 1
ATOM 3861 O O . CYS B 1 193 ? 6.613 -22.734 -6.551 1 97.81 193 CYS B O 1
ATOM 3863 N N . SER B 1 194 ? 5.492 -24.656 -6.734 1 98.25 194 SER B N 1
ATOM 3864 C CA . SER B 1 194 ? 6.594 -25.406 -7.336 1 98.25 194 SER B CA 1
ATOM 3865 C C . SER B 1 194 ? 6.523 -25.359 -8.859 1 98.25 194 SER B C 1
ATOM 3867 O O . SER B 1 194 ? 7.281 -26.047 -9.539 1 98.25 194 SER B O 1
ATOM 3869 N N . ILE B 1 195 ? 5.652 -24.578 -9.414 1 98.62 195 ILE B N 1
ATOM 3870 C CA . ILE B 1 195 ? 5.566 -24.422 -10.867 1 98.62 195 ILE B CA 1
ATOM 3871 C C . ILE B 1 195 ? 6.832 -23.75 -11.391 1 98.62 195 ILE B C 1
ATOM 3873 O O . ILE B 1 195 ? 7.262 -22.719 -10.859 1 98.62 195 ILE B O 1
ATOM 3877 N N . GLU B 1 196 ? 7.461 -24.297 -12.414 1 98.62 196 GLU B N 1
ATOM 3878 C CA . GLU B 1 196 ? 8.68 -23.766 -13.008 1 98.62 196 GLU B CA 1
ATOM 3879 C C . GLU B 1 196 ? 8.359 -22.703 -14.055 1 98.62 196 GLU B C 1
ATOM 3881 O O . GLU B 1 196 ? 7.547 -22.922 -14.953 1 98.62 196 GLU B O 1
ATOM 3886 N N . VAL B 1 197 ? 8.992 -21.547 -13.914 1 98.81 197 VAL B N 1
ATOM 3887 C CA . VAL B 1 197 ? 8.719 -20.422 -14.789 1 98.81 197 VAL B CA 1
ATOM 3888 C C . VAL B 1 197 ? 10.031 -19.766 -15.211 1 98.81 197 VAL B C 1
ATOM 3890 O O . VAL B 1 197 ? 11.109 -20.188 -14.773 1 98.81 197 VAL B O 1
ATOM 3893 N N . THR B 1 198 ? 9.977 -18.859 -16.125 1 98.81 198 THR B N 1
ATOM 3894 C CA . THR B 1 198 ? 11.039 -17.922 -16.5 1 98.81 198 THR B CA 1
ATOM 3895 C C . THR B 1 198 ? 10.602 -16.484 -16.281 1 98.81 198 THR B C 1
ATOM 3897 O O . THR B 1 198 ? 9.453 -16.219 -15.906 1 98.81 198 THR B O 1
ATOM 3900 N N . CYS B 1 199 ? 11.531 -15.586 -16.516 1 98.81 199 CYS B N 1
ATOM 3901 C CA . CYS B 1 199 ? 11.188 -14.164 -16.438 1 98.81 199 CYS B CA 1
ATOM 3902 C C . CYS B 1 199 ? 10.031 -13.836 -17.375 1 98.81 199 CYS B C 1
ATOM 3904 O O . CYS B 1 199 ? 9.156 -13.039 -17.031 1 98.81 199 CYS B O 1
ATOM 3906 N N . LYS B 1 200 ? 10.094 -14.453 -18.5 1 98.75 200 LYS B N 1
ATOM 3907 C CA . LYS B 1 200 ? 9.031 -14.195 -19.469 1 98.75 200 LYS B CA 1
ATOM 3908 C C . LYS B 1 200 ? 7.668 -14.609 -18.922 1 98.75 200 LYS B C 1
ATOM 3910 O O . LYS B 1 200 ? 6.688 -13.875 -19.047 1 98.75 200 LYS B O 1
ATOM 3915 N N . ASP B 1 201 ? 7.609 -15.773 -18.359 1 98.81 201 ASP B N 1
ATOM 3916 C CA . ASP B 1 201 ? 6.348 -16.281 -17.828 1 98.81 201 ASP B CA 1
ATOM 3917 C C . ASP B 1 201 ? 5.77 -15.312 -16.797 1 98.81 201 ASP B C 1
ATOM 3919 O O . ASP B 1 201 ? 4.586 -14.977 -16.844 1 98.81 201 ASP B O 1
ATOM 3923 N N . ILE B 1 202 ? 6.582 -14.805 -15.805 1 98.62 202 ILE B N 1
ATOM 3924 C CA . ILE B 1 202 ? 6.035 -13.953 -14.75 1 98.62 202 ILE B CA 1
ATOM 3925 C C . ILE B 1 202 ? 5.766 -12.555 -15.297 1 98.62 202 ILE B C 1
ATOM 3927 O O . ILE B 1 202 ? 4.832 -11.883 -14.859 1 98.62 202 ILE B O 1
ATOM 3931 N N . ALA B 1 203 ? 6.57 -12.125 -16.328 1 98.88 203 ALA B N 1
ATOM 3932 C CA . ALA B 1 203 ? 6.258 -10.867 -17 1 98.88 203 ALA B CA 1
ATOM 3933 C C . ALA B 1 203 ? 4.883 -10.922 -17.672 1 98.88 203 ALA B C 1
ATOM 3935 O O . ALA B 1 203 ? 4.141 -9.938 -17.656 1 98.88 203 ALA B O 1
ATOM 3936 N N . ARG B 1 204 ? 4.566 -12.047 -18.203 1 98.75 204 ARG B N 1
ATOM 3937 C CA . ARG B 1 204 ? 3.285 -12.234 -18.875 1 98.75 204 ARG B CA 1
ATOM 3938 C C . ARG B 1 204 ? 2.133 -12.219 -17.875 1 98.75 204 ARG B C 1
ATOM 3940 O O . ARG B 1 204 ? 1.055 -11.695 -18.172 1 98.75 204 ARG B O 1
ATOM 3947 N N . ILE B 1 205 ? 2.346 -12.82 -16.75 1 98.81 205 ILE B N 1
ATOM 3948 C CA . ILE B 1 205 ? 1.347 -12.703 -15.688 1 98.81 205 ILE B CA 1
ATOM 3949 C C . ILE B 1 205 ? 1.142 -11.234 -15.336 1 98.81 205 ILE B C 1
ATOM 3951 O O . ILE B 1 205 ? 0.005 -10.766 -15.242 1 98.81 205 ILE B O 1
ATOM 3955 N N . GLY B 1 206 ? 2.266 -10.492 -15.141 1 98.88 206 GLY B N 1
ATOM 3956 C CA . GLY B 1 206 ? 2.174 -9.062 -14.883 1 98.88 206 GLY B CA 1
ATOM 3957 C C . GLY B 1 206 ? 1.426 -8.312 -15.961 1 98.88 206 GLY B C 1
ATOM 3958 O O . GLY B 1 206 ? 0.63 -7.414 -15.664 1 98.88 206 GLY B O 1
ATOM 3959 N N . LEU B 1 207 ? 1.7 -8.688 -17.219 1 98.75 207 LEU B N 1
ATOM 3960 C CA . LEU B 1 207 ? 1.037 -8.039 -18.344 1 98.75 207 LEU B CA 1
ATOM 3961 C C . LEU B 1 207 ? -0.467 -8.297 -18.312 1 98.75 207 LEU B C 1
ATOM 3963 O O . LEU B 1 207 ? -1.259 -7.398 -18.594 1 98.75 207 LEU B O 1
ATOM 3967 N N . PHE B 1 208 ? -0.828 -9.523 -18 1 98.69 208 PHE B N 1
ATOM 3968 C CA . PHE B 1 208 ? -2.229 -9.906 -17.859 1 98.69 208 PHE B CA 1
ATOM 3969 C C . PHE B 1 208 ? -2.928 -9.023 -16.828 1 98.69 208 PHE B C 1
ATOM 3971 O O . PHE B 1 208 ? -4.035 -8.539 -17.078 1 98.69 208 PHE B O 1
ATOM 3978 N N . LEU B 1 209 ? -2.273 -8.727 -15.703 1 98.75 209 LEU B N 1
ATOM 3979 C CA . LEU B 1 209 ? -2.811 -7.848 -14.672 1 98.75 209 LEU B CA 1
ATOM 3980 C C . LEU B 1 209 ? -2.801 -6.395 -15.141 1 98.75 209 LEU B C 1
ATOM 3982 O O . LEU B 1 209 ? -3.703 -5.625 -14.805 1 98.75 209 LEU B O 1
ATOM 3986 N N . SER B 1 210 ? -1.776 -6.027 -15.898 1 98.5 210 SER B N 1
ATOM 3987 C CA . SER B 1 210 ? -1.663 -4.672 -16.422 1 98.5 210 SER B CA 1
ATOM 3988 C C . SER B 1 210 ? -2.85 -4.328 -17.328 1 98.5 210 SER B C 1
ATOM 3990 O O . SER B 1 210 ? -3.273 -3.17 -17.391 1 98.5 210 SER B O 1
ATOM 3992 N N . SER B 1 211 ? -3.412 -5.32 -17.969 1 98.12 211 SER B N 1
ATOM 3993 C CA . SER B 1 211 ? -4.539 -5.137 -18.875 1 98.12 211 SER B CA 1
ATOM 3994 C C . SER B 1 211 ? -5.867 -5.367 -18.156 1 98.12 211 SER B C 1
ATOM 3996 O O . SER B 1 211 ? -6.91 -5.508 -18.812 1 98.12 211 SER B O 1
ATOM 3998 N N . ASP B 1 212 ? -5.836 -5.527 -16.891 1 97.75 212 ASP B N 1
ATOM 3999 C CA . ASP B 1 212 ? -7.012 -5.766 -16.062 1 97.75 212 ASP B CA 1
ATOM 4000 C C . ASP B 1 212 ? -7.703 -7.074 -16.453 1 97.75 212 ASP B C 1
ATOM 4002 O O . ASP B 1 212 ? -8.93 -7.148 -16.469 1 97.75 212 ASP B O 1
ATOM 4006 N N . GLY B 1 213 ? -6.922 -8.07 -16.844 1 98.25 213 GLY B N 1
ATOM 4007 C CA . GLY B 1 213 ? -7.441 -9.414 -17.047 1 98.25 213 GLY B CA 1
ATOM 4008 C C . GLY B 1 213 ? -7.809 -9.711 -18.484 1 98.25 213 GLY B C 1
ATOM 4009 O O . GLY B 1 213 ? -8.508 -10.688 -18.766 1 98.25 213 GLY B O 1
ATOM 4010 N N . VAL B 1 214 ? -7.383 -8.82 -19.391 1 97.88 214 VAL B N 1
ATOM 4011 C CA . VAL B 1 214 ? -7.578 -9.078 -20.812 1 97.88 214 VAL B CA 1
ATOM 4012 C C . VAL B 1 214 ? -6.371 -9.82 -21.375 1 97.88 214 VAL B C 1
ATOM 4014 O O . VAL B 1 214 ? -5.227 -9.438 -21.125 1 97.88 214 VAL B O 1
ATOM 4017 N N . LEU B 1 215 ? -6.633 -10.906 -22.047 1 96.38 215 LEU B N 1
ATOM 4018 C CA . LEU B 1 215 ? -5.555 -11.594 -22.75 1 96.38 215 LEU B CA 1
ATOM 4019 C C . LEU B 1 215 ? -5.18 -10.844 -24.031 1 96.38 215 LEU B C 1
ATOM 4021 O O . LEU B 1 215 ? -6.016 -10.672 -24.922 1 96.38 215 LEU B O 1
ATOM 4025 N N . LEU B 1 216 ? -4.008 -10.422 -24.109 1 91.31 216 LEU B N 1
ATOM 4026 C CA . LEU B 1 216 ? -3.566 -9.578 -25.203 1 91.31 216 LEU B CA 1
ATOM 4027 C C . LEU B 1 216 ? -3.701 -10.305 -26.547 1 91.31 216 LEU B C 1
ATOM 4029 O O . LEU B 1 216 ? -4.047 -9.688 -27.547 1 91.31 216 LEU B O 1
ATOM 4033 N N . GLU B 1 217 ? -3.4 -11.578 -26.594 1 91.69 217 GLU B N 1
ATOM 4034 C CA . GLU B 1 217 ? -3.393 -12.367 -27.812 1 91.69 217 GLU B CA 1
ATOM 4035 C C . GLU B 1 217 ? -4.789 -12.461 -28.422 1 91.69 217 GLU B C 1
ATOM 4037 O O . GLU B 1 217 ? -4.941 -12.461 -29.656 1 91.69 217 GLU B O 1
ATOM 4042 N N . THR B 1 218 ? -5.801 -12.461 -27.594 1 94.38 218 THR B N 1
ATOM 4043 C CA . THR B 1 218 ? -7.152 -12.711 -28.094 1 94.38 218 THR B CA 1
ATOM 4044 C C . THR B 1 218 ? -8.039 -11.492 -27.891 1 94.38 218 THR B C 1
ATOM 4046 O O . THR B 1 218 ? -9.109 -11.383 -28.484 1 94.38 218 THR B O 1
ATOM 4049 N N . GLY B 1 219 ? -7.613 -10.617 -26.953 1 95.5 219 GLY B N 1
ATOM 4050 C CA . GLY B 1 219 ? -8.43 -9.469 -26.594 1 95.5 219 GLY B CA 1
ATOM 4051 C C . GLY B 1 219 ? -9.594 -9.836 -25.688 1 95.5 219 GLY B C 1
ATOM 4052 O O . GLY B 1 219 ? -10.422 -8.977 -25.359 1 95.5 219 GLY B O 1
ATOM 4053 N N . LYS B 1 220 ? -9.609 -11.047 -25.219 1 97.5 220 LYS B N 1
ATOM 4054 C CA . LYS B 1 220 ? -10.734 -11.516 -24.422 1 97.5 220 LYS B CA 1
ATOM 4055 C C . LYS B 1 220 ? -10.555 -11.133 -22.953 1 97.5 220 LYS B C 1
ATOM 4057 O O . LYS B 1 220 ? -9.453 -11.227 -22.406 1 97.5 220 LYS B O 1
ATOM 4062 N N . GLN B 1 221 ? -11.664 -10.68 -22.344 1 98.25 221 GLN B N 1
ATOM 4063 C CA . GLN B 1 221 ? -11.719 -10.438 -20.906 1 98.25 221 GLN B CA 1
ATOM 4064 C C . GLN B 1 221 ? -11.844 -11.75 -20.125 1 98.25 221 GLN B C 1
ATOM 4066 O O . GLN B 1 221 ? -12.898 -12.383 -20.141 1 98.25 221 GLN B O 1
ATOM 4071 N N . ILE B 1 222 ? -10.844 -12.164 -19.438 1 98.31 222 ILE B N 1
ATOM 4072 C CA . ILE B 1 222 ? -10.766 -13.484 -18.812 1 98.31 222 ILE B CA 1
ATOM 4073 C C . ILE B 1 222 ? -11.258 -13.406 -17.375 1 98.31 222 ILE B C 1
ATOM 4075 O O . ILE B 1 222 ? -11.844 -14.359 -16.859 1 98.31 222 ILE B O 1
ATOM 4079 N N . ILE B 1 223 ? -10.969 -12.281 -16.703 1 98.62 223 ILE B N 1
ATOM 4080 C CA . ILE B 1 223 ? -11.375 -12.125 -15.305 1 98.62 223 ILE B CA 1
ATOM 4081 C C . ILE B 1 223 ? -12.078 -10.781 -15.109 1 98.62 223 ILE B C 1
ATOM 4083 O O . ILE B 1 223 ? -11.953 -9.891 -15.953 1 98.62 223 ILE B O 1
ATOM 4087 N N . ASN B 1 224 ? -12.891 -10.688 -14.008 1 98.31 224 ASN B N 1
ATOM 4088 C CA . ASN B 1 224 ? -13.438 -9.406 -13.594 1 98.31 224 ASN B CA 1
ATOM 4089 C C . ASN B 1 224 ? -12.344 -8.375 -13.344 1 98.31 224 ASN B C 1
ATOM 4091 O O . ASN B 1 224 ? -11.43 -8.625 -12.547 1 98.31 224 ASN B O 1
ATOM 4095 N N . PRO B 1 225 ? -12.391 -7.254 -14.055 1 97.75 225 PRO B N 1
ATOM 4096 C CA . PRO B 1 225 ? -11.352 -6.238 -13.859 1 97.75 225 PRO B CA 1
ATOM 4097 C C . PRO B 1 225 ? -11.172 -5.852 -12.398 1 97.75 225 PRO B C 1
ATOM 4099 O O . PRO B 1 225 ? -10.07 -5.512 -11.969 1 97.75 225 PRO B O 1
ATOM 4102 N N . LYS B 1 226 ? -12.242 -5.926 -11.617 1 97.38 226 LYS B N 1
ATOM 4103 C CA . LYS B 1 226 ? -12.164 -5.602 -10.195 1 97.38 226 LYS B CA 1
ATOM 4104 C C . LYS B 1 226 ? -11.219 -6.547 -9.469 1 97.38 226 LYS B C 1
ATOM 4106 O O . LYS B 1 226 ? -10.555 -6.152 -8.5 1 97.38 226 LYS B O 1
ATOM 4111 N N . HIS B 1 227 ? -11.172 -7.793 -9.898 1 98.69 227 HIS B N 1
ATOM 4112 C CA . HIS B 1 227 ? -10.289 -8.766 -9.266 1 98.69 227 HIS B CA 1
ATOM 4113 C C . HIS B 1 227 ? -8.828 -8.461 -9.555 1 98.69 227 HIS B C 1
ATOM 4115 O O . HIS B 1 227 ? -7.957 -8.68 -8.711 1 98.69 227 HIS B O 1
ATOM 4121 N N . SER B 1 228 ? -8.555 -7.949 -10.805 1 98.44 228 SER B N 1
ATOM 4122 C CA . SER B 1 228 ? -7.211 -7.488 -11.125 1 98.44 228 SER B CA 1
ATOM 4123 C C . SER B 1 228 ? -6.809 -6.305 -10.25 1 98.44 228 SER B C 1
ATOM 4125 O O . SER B 1 228 ? -5.676 -6.234 -9.773 1 98.44 228 SER B O 1
ATOM 4127 N N . LYS B 1 229 ? -7.715 -5.406 -10.047 1 98.12 229 LYS B N 1
ATOM 4128 C CA . LYS B 1 229 ? -7.457 -4.238 -9.211 1 98.12 229 LYS B CA 1
ATOM 4129 C C . LYS B 1 229 ? -7.16 -4.645 -7.77 1 98.12 229 LYS B C 1
ATOM 4131 O O . LYS B 1 229 ? -6.242 -4.109 -7.145 1 98.12 229 LYS B O 1
ATOM 4136 N N . ILE B 1 230 ? -7.957 -5.602 -7.262 1 98.69 230 ILE B N 1
ATOM 4137 C CA . ILE B 1 230 ? -7.746 -6.125 -5.918 1 98.69 230 ILE B CA 1
ATOM 4138 C C . ILE B 1 230 ? -6.344 -6.723 -5.812 1 98.69 230 ILE B C 1
ATOM 4140 O O . ILE B 1 230 ? -5.609 -6.434 -4.863 1 98.69 230 ILE B O 1
ATOM 4144 N N . ALA B 1 231 ? -5.957 -7.516 -6.773 1 98.81 231 ALA B N 1
ATOM 4145 C CA . ALA B 1 231 ? -4.648 -8.164 -6.773 1 98.81 231 ALA B CA 1
ATOM 4146 C C . ALA B 1 231 ? -3.527 -7.129 -6.773 1 98.81 231 ALA B C 1
ATOM 4148 O O . ALA B 1 231 ? -2.574 -7.238 -6 1 98.81 231 ALA B O 1
ATOM 4149 N N . LYS B 1 232 ? -3.643 -6.098 -7.598 1 98.81 232 LYS B N 1
ATOM 4150 C CA . LYS B 1 232 ? -2.607 -5.07 -7.695 1 98.81 232 LYS B CA 1
ATOM 4151 C C . LYS B 1 232 ? -2.504 -4.27 -6.398 1 98.81 232 LYS B C 1
ATOM 4153 O O . LYS B 1 232 ? -1.405 -3.914 -5.969 1 98.81 232 LYS B O 1
ATOM 4158 N N . ALA B 1 233 ? -3.648 -3.973 -5.789 1 98.69 233 ALA B N 1
ATOM 4159 C CA . ALA B 1 233 ? -3.635 -3.285 -4.5 1 98.69 233 ALA B CA 1
ATOM 4160 C C . ALA B 1 233 ? -2.885 -4.102 -3.451 1 98.69 233 ALA B C 1
ATOM 4162 O O . ALA B 1 233 ? -2.045 -3.566 -2.723 1 98.69 233 ALA B O 1
ATOM 4163 N N . LEU B 1 234 ? -3.143 -5.406 -3.43 1 98.69 234 LEU B N 1
ATOM 4164 C CA . LEU B 1 234 ? -2.5 -6.289 -2.461 1 98.69 234 LEU B CA 1
ATOM 4165 C C . LEU B 1 234 ? -1.018 -6.453 -2.777 1 98.69 234 LEU B C 1
ATOM 4167 O O . LEU B 1 234 ? -0.192 -6.547 -1.865 1 98.69 234 LEU B O 1
ATOM 4171 N N . MET B 1 235 ? -0.694 -6.516 -4.082 1 98.75 235 MET B N 1
ATOM 4172 C CA . MET B 1 235 ? 0.708 -6.574 -4.484 1 98.75 235 MET B CA 1
ATOM 4173 C C . MET B 1 235 ? 1.462 -5.336 -4.004 1 98.75 235 MET B C 1
ATOM 4175 O O . MET B 1 235 ? 2.643 -5.418 -3.664 1 98.75 235 MET B O 1
ATOM 4179 N N . THR B 1 236 ? 0.839 -4.211 -3.939 1 98.5 236 THR B N 1
ATOM 4180 C CA . THR B 1 236 ? 1.443 -2.947 -3.531 1 98.5 236 THR B CA 1
ATOM 4181 C C . THR B 1 236 ? 1.632 -2.9 -2.018 1 98.5 236 THR B C 1
ATOM 4183 O O . THR B 1 236 ? 2.668 -2.445 -1.53 1 98.5 236 THR B O 1
ATOM 4186 N N . THR B 1 237 ? 0.681 -3.393 -1.281 1 97 237 THR B N 1
ATOM 4187 C CA . THR B 1 237 ? 0.674 -3.205 0.165 1 97 237 THR B CA 1
ATOM 4188 C C . THR B 1 237 ? 1.3 -4.406 0.87 1 97 237 THR B C 1
ATOM 4190 O O . THR B 1 237 ? 1.771 -4.289 2.002 1 97 237 THR B O 1
ATOM 4193 N N . CYS B 1 238 ? 1.313 -5.566 0.164 1 96.25 238 CYS B N 1
ATOM 4194 C CA . CYS B 1 238 ? 1.681 -6.797 0.859 1 96.25 238 CYS B CA 1
ATOM 4195 C C . CYS B 1 238 ? 2.574 -7.672 -0.012 1 96.25 238 CYS B C 1
ATOM 4197 O O . CYS B 1 238 ? 2.852 -8.82 0.333 1 96.25 238 CYS B O 1
ATOM 4199 N N . GLY B 1 239 ? 3.098 -7.238 -1.094 1 97.38 239 GLY B N 1
ATOM 4200 C CA . GLY B 1 239 ? 3.643 -8.133 -2.102 1 97.38 239 GLY B CA 1
ATOM 4201 C C . GLY B 1 239 ? 5.129 -8.391 -1.933 1 97.38 239 GLY B C 1
ATOM 4202 O O . GLY B 1 239 ? 5.684 -9.297 -2.555 1 97.38 239 GLY B O 1
ATOM 4203 N N . MET B 1 240 ? 5.793 -7.57 -1.117 1 96.81 240 MET B N 1
ATOM 4204 C CA . MET B 1 240 ? 7.25 -7.645 -1.035 1 96.81 240 MET B CA 1
ATOM 4205 C C . MET B 1 240 ? 7.699 -7.977 0.384 1 96.81 240 MET B C 1
ATOM 4207 O O . MET B 1 240 ? 8.586 -7.32 0.93 1 96.81 240 MET B O 1
ATOM 4211 N N . TYR B 1 241 ? 7.066 -8.945 0.958 1 90.06 241 TYR B N 1
ATOM 4212 C CA . TYR B 1 241 ? 7.359 -9.359 2.324 1 90.06 241 TYR B CA 1
ATOM 4213 C C . TYR B 1 241 ? 7.457 -8.156 3.252 1 90.06 241 TYR B C 1
ATOM 4215 O O . TYR B 1 241 ? 6.547 -7.32 3.299 1 90.06 241 TYR B O 1
ATOM 4223 N N . ASN B 1 242 ? 8.336 -8.016 4.117 1 86.25 242 ASN B N 1
ATOM 4224 C CA . ASN B 1 242 ? 8.461 -6.895 5.043 1 86.25 242 ASN B CA 1
ATOM 4225 C C . ASN B 1 242 ? 9.156 -5.703 4.395 1 86.25 242 ASN B C 1
ATOM 4227 O O . ASN B 1 242 ? 9.906 -4.98 5.051 1 86.25 242 ASN B O 1
ATOM 4231 N N . ALA B 1 243 ? 8.922 -5.559 3.057 1 93 243 ALA B N 1
ATOM 4232 C CA . ALA B 1 243 ? 9.562 -4.453 2.344 1 93 243 ALA B CA 1
ATOM 4233 C C . ALA B 1 243 ? 8.586 -3.793 1.372 1 93 243 ALA B C 1
ATOM 4235 O O . ALA B 1 243 ? 9.008 -3.092 0.447 1 93 243 ALA B O 1
ATOM 4236 N N . SER B 1 244 ? 7.293 -4.023 1.547 1 95.25 244 SER B N 1
ATOM 4237 C CA . SER B 1 244 ? 6.328 -3.479 0.599 1 95.25 244 SER B CA 1
ATOM 4238 C C . SER B 1 244 ? 6.301 -1.954 0.653 1 95.25 244 SER B C 1
ATOM 4240 O O . SER B 1 244 ? 6.195 -1.293 -0.382 1 95.25 244 SER B O 1
ATOM 4242 N N . GLY B 1 245 ? 6.336 -1.378 1.872 1 95.38 245 GLY B N 1
ATOM 4243 C CA . GLY B 1 245 ? 6.398 0.07 1.99 1 95.38 245 GLY B CA 1
ATOM 4244 C C . GLY B 1 245 ? 7.605 0.674 1.302 1 95.38 245 GLY B C 1
ATOM 4245 O O . GLY B 1 245 ? 7.48 1.645 0.552 1 95.38 245 GLY B O 1
ATOM 4246 N N . GLU B 1 246 ? 8.766 0.095 1.596 1 96.38 246 GLU B N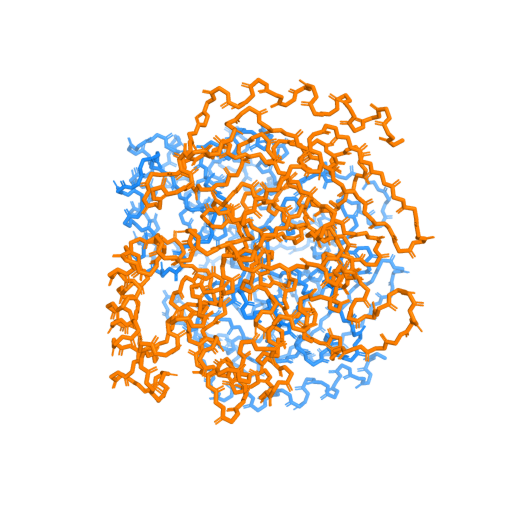 1
ATOM 4247 C CA . GLU B 1 246 ? 10.008 0.546 0.974 1 96.38 246 GLU B CA 1
ATOM 4248 C C . GLU B 1 246 ? 9.938 0.427 -0.546 1 96.38 246 GLU B C 1
ATOM 4250 O O . GLU B 1 246 ? 10.375 1.331 -1.266 1 96.38 246 GLU B O 1
ATOM 4255 N N . PHE B 1 247 ? 9.445 -0.677 -1.05 1 98.19 247 PHE B N 1
ATOM 4256 C CA . PHE B 1 247 ? 9.328 -0.901 -2.486 1 98.19 247 PHE B CA 1
ATOM 4257 C C . PHE B 1 247 ? 8.367 0.104 -3.111 1 98.19 247 PHE B C 1
ATOM 4259 O O . PHE B 1 247 ? 8.617 0.609 -4.207 1 98.19 247 PHE B O 1
ATOM 4266 N N . ALA B 1 248 ? 7.223 0.385 -2.416 1 98 248 ALA B N 1
ATOM 4267 C CA . ALA B 1 248 ? 6.254 1.365 -2.896 1 98 248 ALA B CA 1
ATOM 4268 C C . ALA B 1 248 ? 6.891 2.744 -3.039 1 98 248 ALA B C 1
ATOM 4270 O O . ALA B 1 248 ? 6.582 3.484 -3.977 1 98 248 ALA B O 1
ATOM 4271 N N . ILE B 1 249 ? 7.773 3.102 -2.168 1 97.94 249 ILE B N 1
ATOM 4272 C CA . ILE B 1 249 ? 8.422 4.406 -2.166 1 97.94 249 ILE B CA 1
ATOM 4273 C C . ILE B 1 249 ? 9.516 4.438 -3.234 1 97.94 249 ILE B C 1
ATOM 4275 O O . ILE B 1 249 ? 9.578 5.371 -4.039 1 97.94 249 ILE B O 1
ATOM 4279 N N . ASN B 1 250 ? 10.344 3.414 -3.309 1 97.56 250 ASN B N 1
ATOM 4280 C CA . ASN B 1 250 ? 11.555 3.434 -4.121 1 97.56 250 ASN B CA 1
ATOM 4281 C C . ASN B 1 250 ? 11.266 3.086 -5.578 1 97.56 250 ASN B C 1
ATOM 4283 O O . ASN B 1 250 ? 11.945 3.568 -6.484 1 97.56 250 ASN B O 1
ATOM 4287 N N . VAL B 1 251 ? 10.32 2.127 -5.809 1 98.25 251 VAL B N 1
ATOM 4288 C CA . VAL B 1 251 ? 10.016 1.671 -7.164 1 98.25 251 VAL B CA 1
ATOM 4289 C C . VAL B 1 251 ? 8.68 2.246 -7.617 1 98.25 251 VAL B C 1
ATOM 4291 O O . VAL B 1 251 ? 8.586 2.836 -8.695 1 98.25 251 VAL B O 1
ATOM 4294 N N . GLY B 1 252 ? 7.613 2.088 -6.781 1 98.31 252 GLY B N 1
ATOM 4295 C CA . GLY B 1 252 ? 6.379 2.824 -7.008 1 98.31 252 GLY B CA 1
ATOM 4296 C C . GLY B 1 252 ? 5.398 2.086 -7.898 1 98.31 252 GLY B C 1
ATOM 4297 O O . GLY B 1 252 ? 4.531 2.701 -8.523 1 98.31 252 GLY B O 1
ATOM 4298 N N . ILE B 1 253 ? 5.547 0.722 -8.055 1 98.62 253 ILE B N 1
ATOM 4299 C CA . ILE B 1 253 ? 4.59 -0.063 -8.828 1 98.62 253 ILE B CA 1
ATOM 4300 C C . ILE B 1 253 ? 4.242 -1.342 -8.07 1 98.62 253 ILE B C 1
ATOM 4302 O O . ILE B 1 253 ? 5.027 -1.819 -7.25 1 98.62 253 ILE B O 1
ATOM 4306 N N . PRO B 1 254 ? 3.008 -1.964 -8.312 1 98.88 254 PRO B N 1
ATOM 4307 C CA . PRO B 1 254 ? 2.662 -3.246 -7.691 1 98.88 254 PRO B CA 1
ATOM 4308 C C . PRO B 1 254 ? 3.648 -4.355 -8.047 1 98.88 254 PRO B C 1
ATOM 4310 O O . PRO B 1 254 ? 4.074 -4.465 -9.195 1 98.88 254 PRO B O 1
ATOM 4313 N N . ALA B 1 255 ? 4.012 -5.152 -7.047 1 98.88 255 ALA B N 1
ATOM 4314 C CA . ALA B 1 255 ? 4.922 -6.266 -7.297 1 98.88 255 ALA B CA 1
ATOM 4315 C C . ALA B 1 255 ? 4.707 -7.387 -6.285 1 98.88 255 ALA B C 1
ATOM 4317 O O . ALA B 1 255 ? 4.133 -7.168 -5.219 1 98.88 255 ALA B O 1
ATOM 4318 N N . LYS B 1 256 ? 5.004 -8.531 -6.633 1 98.88 256 LYS B N 1
ATOM 4319 C CA . LYS B 1 256 ? 5.059 -9.711 -5.773 1 98.88 256 LYS B CA 1
ATOM 4320 C C . LYS B 1 256 ? 6.371 -10.469 -5.969 1 98.88 256 LYS B C 1
ATOM 4322 O O . LYS B 1 256 ? 6.754 -10.781 -7.098 1 98.88 256 LYS B O 1
ATOM 4327 N N . SER B 1 257 ? 7.09 -10.734 -4.859 1 98.62 257 SER B N 1
ATOM 4328 C CA . SER B 1 257 ? 8.344 -11.477 -4.91 1 98.62 257 SER B CA 1
ATOM 4329 C C . SER B 1 257 ? 8.164 -12.906 -4.406 1 98.62 257 SER B C 1
ATOM 4331 O O . SER B 1 257 ? 7.148 -13.227 -3.783 1 98.62 257 SER B O 1
ATOM 4333 N N . GLY B 1 258 ? 9.031 -13.812 -4.793 1 97.62 258 GLY B N 1
ATOM 4334 C CA . GLY B 1 258 ? 9.133 -15.172 -4.297 1 97.62 258 GLY B CA 1
ATOM 4335 C C . GLY B 1 258 ? 10.547 -15.562 -3.904 1 97.62 258 GLY B C 1
ATOM 4336 O O . GLY B 1 258 ? 11.516 -15.07 -4.484 1 97.62 258 GLY B O 1
ATOM 4337 N N . VAL B 1 259 ? 10.625 -16.469 -3.004 1 97.06 259 VAL B N 1
ATOM 4338 C CA . VAL B 1 259 ? 11.914 -16.844 -2.432 1 97.06 259 VAL B CA 1
ATOM 4339 C C . VAL B 1 259 ? 12.727 -17.625 -3.461 1 97.06 259 VAL B C 1
ATOM 4341 O O . VAL B 1 259 ? 13.906 -17.906 -3.242 1 97.06 259 VAL B O 1
ATOM 4344 N N . GLY B 1 260 ? 12.102 -17.969 -4.59 1 97.19 260 GLY B N 1
ATOM 4345 C CA . GLY B 1 260 ? 12.852 -18.547 -5.699 1 97.19 260 GLY B CA 1
ATOM 4346 C C . GLY B 1 260 ? 13.695 -17.531 -6.438 1 97.19 260 GLY B C 1
ATOM 4347 O O . GLY B 1 260 ? 14.469 -17.875 -7.332 1 97.19 260 GLY B O 1
ATOM 4348 N N . GLY B 1 261 ? 13.539 -16.266 -6.09 1 98.38 261 GLY B N 1
ATOM 4349 C CA . GLY B 1 261 ? 14.359 -15.203 -6.652 1 98.38 261 GLY B CA 1
ATOM 4350 C C . GLY B 1 261 ? 13.617 -14.367 -7.68 1 98.38 261 GLY B C 1
ATOM 4351 O O . GLY B 1 261 ? 14.172 -13.406 -8.219 1 98.38 261 GLY B O 1
ATOM 4352 N N . GLY B 1 262 ? 12.414 -14.711 -7.961 1 98.81 262 GLY B N 1
ATOM 4353 C CA . GLY B 1 262 ? 11.625 -13.969 -8.93 1 98.81 262 GLY B CA 1
ATOM 4354 C C . GLY B 1 262 ? 10.945 -12.75 -8.336 1 98.81 262 GLY B C 1
ATOM 4355 O O . GLY B 1 262 ? 10.578 -12.75 -7.16 1 98.81 262 GLY B O 1
ATOM 4356 N N . ILE B 1 263 ? 10.797 -11.688 -9.125 1 98.94 263 ILE B N 1
ATOM 4357 C CA . ILE B 1 263 ? 9.922 -10.555 -8.828 1 98.94 263 ILE B CA 1
ATOM 4358 C C . ILE B 1 263 ? 9.023 -10.266 -10.031 1 98.94 263 ILE B C 1
ATOM 4360 O O . ILE B 1 263 ? 9.516 -10.031 -11.141 1 98.94 263 ILE B O 1
ATOM 4364 N N . MET B 1 264 ? 7.742 -10.398 -9.828 1 98.94 264 MET B N 1
ATOM 4365 C CA . MET B 1 264 ? 6.738 -10.008 -10.812 1 98.94 264 MET B CA 1
ATOM 4366 C C . MET B 1 264 ? 6.23 -8.602 -10.547 1 98.94 264 MET B C 1
ATOM 4368 O O . MET B 1 264 ? 5.77 -8.297 -9.445 1 98.94 264 MET B O 1
ATOM 4372 N N . ALA B 1 265 ? 6.32 -7.699 -11.508 1 98.94 265 ALA B N 1
ATOM 4373 C CA . ALA B 1 265 ? 5.875 -6.32 -11.352 1 98.94 265 ALA B CA 1
ATOM 4374 C C . ALA B 1 265 ? 4.875 -5.938 -12.438 1 98.94 265 ALA B C 1
ATOM 4376 O O . ALA B 1 265 ? 4.891 -6.508 -13.531 1 98.94 265 ALA B O 1
ATOM 4377 N N . VAL B 1 266 ? 4.016 -5.02 -12.094 1 98.88 266 VAL B N 1
ATOM 4378 C CA . VAL B 1 266 ? 2.936 -4.594 -12.977 1 98.88 266 VAL B CA 1
ATOM 4379 C C . VAL B 1 266 ? 2.943 -3.074 -13.109 1 98.88 266 VAL B C 1
ATOM 4381 O O . VAL B 1 266 ? 2.943 -2.357 -12.109 1 98.88 266 VAL B O 1
ATOM 4384 N N . VAL B 1 267 ? 3.068 -2.568 -14.281 1 98.69 267 VAL B N 1
ATOM 4385 C CA . VAL B 1 267 ? 2.758 -1.175 -14.586 1 98.69 267 VAL B CA 1
ATOM 4386 C C . VAL B 1 267 ? 1.38 -1.082 -15.234 1 98.69 267 VAL B C 1
ATOM 4388 O O . VAL B 1 267 ? 1.233 -1.347 -16.438 1 98.69 267 VAL B O 1
ATOM 4391 N N . PRO B 1 268 ? 0.345 -0.725 -14.445 1 98.12 268 PRO B N 1
ATOM 4392 C CA . PRO B 1 268 ? -1.027 -0.76 -14.961 1 98.12 268 PRO B CA 1
ATOM 4393 C C . PRO B 1 268 ? -1.186 -0.006 -16.281 1 98.12 268 PRO B C 1
ATOM 4395 O O . PRO B 1 268 ? -0.729 1.134 -16.406 1 98.12 268 PRO B O 1
ATOM 4398 N N . GLY B 1 269 ? -1.81 -0.678 -17.25 1 97.38 269 GLY B N 1
ATOM 4399 C CA . GLY B 1 269 ? -2.109 -0.077 -18.547 1 97.38 269 GLY B CA 1
ATOM 4400 C C . GLY B 1 269 ? -0.896 0.041 -19.438 1 97.38 269 GLY B C 1
ATOM 4401 O O . GLY B 1 269 ? -0.956 0.684 -20.5 1 97.38 269 GLY B O 1
ATOM 4402 N N . LYS B 1 270 ? 0.246 -0.584 -19.016 1 98 270 LYS B N 1
ATOM 4403 C CA . LYS B 1 270 ? 1.442 -0.351 -19.812 1 98 270 LYS B CA 1
ATOM 4404 C C . LYS B 1 270 ? 2.223 -1.646 -20.031 1 98 270 LYS B C 1
ATOM 4406 O O . LYS B 1 270 ? 2.479 -2.043 -21.172 1 98 270 LYS B O 1
ATOM 4411 N N . MET B 1 271 ? 2.629 -2.344 -18.953 1 98.56 271 MET B N 1
ATOM 4412 C CA . MET B 1 271 ? 3.539 -3.463 -19.172 1 98.56 271 MET B CA 1
ATOM 4413 C C . MET B 1 271 ? 3.578 -4.379 -17.953 1 98.56 271 MET B C 1
ATOM 4415 O O . MET B 1 271 ? 3.119 -4 -16.875 1 98.56 271 MET B O 1
ATOM 4419 N N . GLY B 1 272 ? 4.008 -5.582 -18.141 1 98.81 272 GLY B N 1
ATOM 4420 C CA . GLY B 1 272 ? 4.449 -6.523 -17.125 1 98.81 272 GLY B CA 1
ATOM 4421 C C . GLY B 1 272 ? 5.953 -6.746 -17.141 1 98.81 272 GLY B C 1
ATOM 4422 O O . GLY B 1 272 ? 6.578 -6.746 -18.188 1 98.81 272 GLY B O 1
ATOM 4423 N N . ILE B 1 273 ? 6.531 -6.91 -15.922 1 98.94 273 ILE B N 1
ATOM 4424 C CA . ILE B 1 273 ? 7.973 -7.07 -15.773 1 98.94 273 ILE B CA 1
ATOM 4425 C C . ILE B 1 273 ? 8.273 -8.312 -14.953 1 98.94 273 ILE B C 1
ATOM 4427 O O . ILE B 1 273 ? 7.66 -8.539 -13.906 1 98.94 273 ILE B O 1
ATOM 4431 N N . GLY B 1 274 ? 9.117 -9.195 -15.406 1 98.94 274 GLY B N 1
ATOM 4432 C CA . GLY B 1 274 ? 9.656 -10.32 -14.664 1 98.94 274 GLY B CA 1
ATOM 4433 C C . GLY B 1 274 ? 11.156 -10.242 -14.461 1 98.94 274 GLY B C 1
ATOM 4434 O O . GLY B 1 274 ? 11.906 -10.062 -15.422 1 98.94 274 GLY B O 1
ATOM 4435 N N . VAL B 1 275 ? 11.609 -10.305 -13.203 1 98.94 275 VAL B N 1
ATOM 4436 C CA . VAL B 1 275 ? 13.031 -10.289 -12.859 1 98.94 275 VAL B CA 1
ATOM 4437 C C . VAL B 1 275 ? 13.391 -11.562 -12.109 1 98.94 275 VAL B C 1
ATOM 4439 O O . VAL B 1 275 ? 12.578 -12.094 -11.344 1 98.94 275 VAL B O 1
ATOM 4442 N N . ILE B 1 276 ? 14.602 -12.094 -12.391 1 98.94 276 ILE B N 1
ATOM 4443 C CA . ILE B 1 276 ? 15.102 -13.227 -11.625 1 98.94 276 ILE B CA 1
ATOM 4444 C C . ILE B 1 276 ? 16.469 -12.891 -11.039 1 98.94 276 ILE B C 1
ATOM 4446 O O . ILE B 1 276 ? 17.312 -12.312 -11.711 1 98.94 276 ILE B O 1
ATOM 4450 N N . GLY B 1 277 ? 16.641 -13.062 -9.836 1 98.88 277 GLY B N 1
ATOM 4451 C CA . GLY B 1 277 ? 17.875 -13.023 -9.055 1 98.88 277 GLY B CA 1
ATOM 4452 C C . GLY B 1 277 ? 17.812 -13.852 -7.789 1 98.88 277 GLY B C 1
ATOM 4453 O O . GLY B 1 277 ? 17.312 -13.383 -6.758 1 98.88 277 GLY B O 1
ATOM 4454 N N . PRO B 1 278 ? 18.375 -15.062 -7.805 1 98.56 278 PRO B N 1
ATOM 4455 C CA . PRO B 1 278 ? 18.188 -16.016 -6.707 1 98.56 278 PRO B CA 1
ATOM 4456 C C . PRO B 1 278 ? 18.844 -15.562 -5.41 1 98.56 278 PRO B C 1
ATOM 4458 O O . PRO B 1 278 ? 18.531 -16.062 -4.336 1 98.56 278 PRO B O 1
ATOM 4461 N N . SER B 1 279 ? 19.828 -14.625 -5.484 1 98.56 279 SER B N 1
ATOM 4462 C CA . SER B 1 279 ? 20.453 -14.078 -4.277 1 98.56 279 SER B CA 1
ATOM 4463 C C . SER B 1 279 ? 19.484 -13.18 -3.52 1 98.56 279 SER B C 1
ATOM 4465 O O . SER B 1 279 ? 19.047 -12.156 -4.039 1 98.56 279 SER B O 1
ATOM 4467 N N . LEU B 1 280 ? 19.156 -13.586 -2.289 1 98.31 280 LEU B N 1
ATOM 4468 C CA . LEU B 1 280 ? 18.078 -12.93 -1.553 1 98.31 280 LEU B CA 1
ATOM 4469 C C . LEU B 1 280 ? 18.641 -12.062 -0.43 1 98.31 280 LEU B C 1
ATOM 4471 O O . LEU B 1 280 ? 19.688 -12.391 0.149 1 98.31 280 LEU B O 1
ATOM 4475 N N . ASP B 1 281 ? 17.953 -10.984 -0.102 1 97.12 281 ASP B N 1
ATOM 4476 C CA . ASP B 1 281 ? 18.25 -10.195 1.089 1 97.12 281 ASP B CA 1
ATOM 4477 C C . ASP B 1 281 ? 17.641 -10.836 2.338 1 97.12 281 ASP B C 1
ATOM 4479 O O . ASP B 1 281 ? 17.125 -11.953 2.279 1 97.12 281 ASP B O 1
ATOM 4483 N N . GLU B 1 282 ? 17.766 -10.148 3.465 1 92.31 282 GLU B N 1
ATOM 4484 C CA . GLU B 1 282 ? 17.359 -10.703 4.75 1 92.31 282 GLU B CA 1
ATOM 4485 C C . GLU B 1 282 ? 15.836 -10.867 4.812 1 92.31 282 GLU B C 1
ATOM 4487 O O . GLU B 1 282 ? 15.32 -11.648 5.613 1 92.31 282 GLU B O 1
ATOM 4492 N N . LYS B 1 283 ? 15.133 -10.156 3.947 1 92.31 283 LYS B N 1
ATOM 4493 C CA . LYS B 1 283 ? 13.672 -10.203 3.969 1 92.31 283 LYS B CA 1
ATOM 4494 C C . LYS B 1 283 ? 13.141 -11.234 2.979 1 92.31 283 LYS B C 1
ATOM 4496 O O . LYS B 1 283 ? 11.938 -11.477 2.914 1 92.31 283 LYS B O 1
ATOM 4501 N N . GLY B 1 284 ? 13.992 -11.773 2.111 1 95.25 284 GLY B N 1
ATOM 4502 C CA . GLY B 1 284 ? 13.594 -12.836 1.206 1 95.25 284 GLY B CA 1
ATOM 4503 C C . GLY B 1 284 ? 13.398 -12.367 -0.221 1 95.25 284 GLY B C 1
ATOM 4504 O O . GLY B 1 284 ? 12.906 -13.117 -1.066 1 95.25 284 GLY B O 1
ATOM 4505 N N . ASN B 1 285 ? 13.75 -11.094 -0.47 1 98 285 ASN B N 1
ATOM 4506 C CA . ASN B 1 285 ? 13.609 -10.562 -1.821 1 98 285 ASN B CA 1
ATOM 4507 C C . ASN B 1 285 ? 14.93 -10.641 -2.588 1 98 285 ASN B C 1
ATOM 4509 O O . ASN B 1 285 ? 16 -10.539 -1.992 1 98 285 ASN B O 1
ATOM 4513 N N . SER B 1 286 ? 14.859 -10.859 -3.895 1 98.69 286 SER B N 1
ATOM 4514 C CA . SER B 1 286 ? 16.047 -10.773 -4.738 1 98.69 286 SER B CA 1
ATOM 4515 C C . SER B 1 286 ? 16.766 -9.453 -4.547 1 98.69 286 SER B C 1
ATOM 4517 O O . SER B 1 286 ? 16.25 -8.391 -4.906 1 98.69 286 SER B O 1
ATOM 4519 N N . ILE B 1 287 ? 17.969 -9.484 -4.023 1 98.56 287 ILE B N 1
ATOM 4520 C CA . ILE B 1 287 ? 18.688 -8.258 -3.656 1 98.56 287 ILE B CA 1
ATOM 4521 C C . ILE B 1 287 ? 19.062 -7.488 -4.918 1 98.56 287 ILE B C 1
ATOM 4523 O O . ILE B 1 287 ? 18.859 -6.277 -4.996 1 98.56 287 ILE B O 1
ATOM 4527 N N . ALA B 1 288 ? 19.594 -8.156 -5.922 1 98.88 288 ALA B N 1
ATOM 4528 C CA . ALA B 1 288 ? 19.922 -7.484 -7.176 1 98.88 288 ALA B CA 1
ATOM 4529 C C . ALA B 1 288 ? 18.672 -7.145 -7.969 1 98.88 288 ALA B C 1
ATOM 4531 O O . ALA B 1 288 ? 18.609 -6.109 -8.633 1 98.88 288 ALA B O 1
ATOM 4532 N N . GLY B 1 289 ? 17.672 -8.039 -7.941 1 98.88 289 GLY B N 1
ATOM 4533 C CA . GLY B 1 289 ? 16.422 -7.809 -8.641 1 98.88 289 GLY B CA 1
ATOM 4534 C C . GLY B 1 289 ? 15.727 -6.527 -8.219 1 98.88 289 GLY B C 1
ATOM 4535 O O . GLY B 1 289 ? 15.219 -5.781 -9.055 1 98.88 289 GLY B O 1
ATOM 4536 N N . VAL B 1 290 ? 15.68 -6.262 -6.898 1 98.81 290 VAL B N 1
ATOM 4537 C CA . VAL B 1 290 ? 15.086 -5.031 -6.387 1 98.81 290 VAL B CA 1
ATOM 4538 C C . VAL B 1 290 ? 15.844 -3.826 -6.934 1 98.81 290 VAL B C 1
ATOM 4540 O O . VAL B 1 290 ? 15.234 -2.842 -7.355 1 98.81 290 VAL B O 1
ATOM 4543 N N . GLY B 1 291 ? 17.188 -3.887 -6.914 1 98.75 291 GLY B N 1
ATOM 4544 C CA . GLY B 1 291 ? 17.984 -2.818 -7.48 1 98.75 291 GLY B CA 1
ATOM 4545 C C . GLY B 1 291 ? 17.688 -2.553 -8.945 1 98.75 291 GLY B C 1
ATOM 4546 O O . GLY B 1 291 ? 17.609 -1.397 -9.367 1 98.75 291 GLY B O 1
ATOM 4547 N N . VAL B 1 292 ? 17.516 -3.609 -9.711 1 98.88 292 VAL B N 1
ATOM 4548 C CA . VAL B 1 292 ? 17.203 -3.514 -11.133 1 98.88 292 VAL B CA 1
ATOM 4549 C C . VAL B 1 292 ? 15.883 -2.76 -11.32 1 98.88 292 VAL B C 1
ATOM 4551 O O . VAL B 1 292 ? 15.797 -1.841 -12.141 1 98.88 292 VAL B O 1
ATOM 4554 N N . LEU B 1 293 ? 14.883 -3.102 -10.555 1 98.88 293 LEU B N 1
ATOM 4555 C CA . LEU B 1 293 ? 13.562 -2.484 -10.688 1 98.88 293 LEU B CA 1
ATOM 4556 C C . LEU B 1 293 ? 13.602 -1.031 -10.227 1 98.88 293 LEU B C 1
ATOM 4558 O O . LEU B 1 293 ? 12.906 -0.182 -10.789 1 98.88 293 LEU B O 1
ATOM 4562 N N . GLU B 1 294 ? 14.375 -0.715 -9.18 1 98.69 294 GLU B N 1
ATOM 4563 C CA . GLU B 1 294 ? 14.531 0.667 -8.727 1 98.69 294 GLU B CA 1
ATOM 4564 C C . GLU B 1 294 ? 15.125 1.54 -9.836 1 98.69 294 GLU B C 1
ATOM 4566 O O . GLU B 1 294 ? 14.609 2.625 -10.117 1 98.69 294 GLU B O 1
ATOM 4571 N N . GLN B 1 295 ? 16.172 1.076 -10.422 1 98.56 295 GLN B N 1
ATOM 4572 C CA . GLN B 1 295 ? 16.844 1.833 -11.477 1 98.56 295 GLN B CA 1
ATOM 4573 C C . GLN B 1 295 ? 15.953 1.954 -12.711 1 98.56 295 GLN B C 1
ATOM 4575 O O . GLN B 1 295 ? 15.891 3.012 -13.344 1 98.56 295 GLN B O 1
ATOM 4580 N N . LEU B 1 296 ? 15.312 0.884 -13.078 1 98.56 296 LEU B N 1
ATOM 4581 C CA . LEU B 1 296 ? 14.406 0.901 -14.227 1 98.56 296 LEU B CA 1
ATOM 4582 C C . LEU B 1 296 ? 13.273 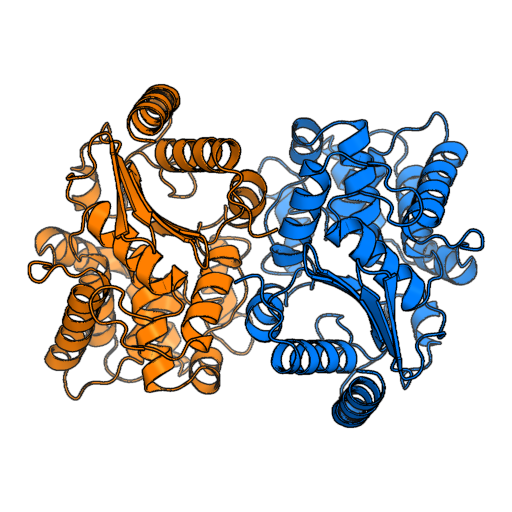1.897 -14 1 98.56 296 LEU B C 1
ATOM 4584 O O . LEU B 1 296 ? 12.906 2.641 -14.914 1 98.56 296 LEU B O 1
ATOM 4588 N N . SER B 1 297 ? 12.664 1.835 -12.812 1 98.25 297 SER B N 1
ATOM 4589 C CA . SER B 1 297 ? 11.57 2.738 -12.477 1 98.25 297 SER B CA 1
ATOM 4590 C C . SER B 1 297 ? 12 4.195 -12.594 1 98.25 297 SER B C 1
ATOM 4592 O O . SER B 1 297 ? 11.242 5.031 -13.102 1 98.25 297 SER B O 1
ATOM 4594 N N . LYS B 1 298 ? 13.18 4.504 -12.086 1 96.75 298 LYS B N 1
ATOM 4595 C CA . LYS B 1 298 ? 13.703 5.859 -12.195 1 96.75 298 LYS B CA 1
ATOM 4596 C C . LYS B 1 298 ? 13.891 6.262 -13.656 1 96.75 298 LYS B C 1
ATOM 4598 O O . LYS B 1 298 ? 13.508 7.359 -14.055 1 96.75 298 LYS B O 1
ATOM 4603 N N . MET B 1 299 ? 14.43 5.363 -14.438 1 96.75 299 MET B N 1
ATOM 4604 C CA . MET B 1 299 ? 14.734 5.641 -15.836 1 96.75 299 MET B CA 1
ATOM 4605 C C . MET B 1 299 ? 13.453 5.859 -16.641 1 96.75 299 MET B C 1
ATOM 4607 O O . MET B 1 299 ? 13.383 6.781 -17.453 1 96.75 299 MET B O 1
ATOM 4611 N N . LEU B 1 300 ? 12.422 5 -16.328 1 96.62 300 LEU B N 1
ATOM 4612 C CA . LEU B 1 300 ? 11.211 5.031 -17.141 1 96.62 300 LEU B CA 1
ATOM 4613 C C . LEU B 1 300 ? 10.109 5.824 -16.438 1 96.62 300 LEU B C 1
ATOM 4615 O O . LEU B 1 300 ? 9 5.945 -16.953 1 96.62 300 LEU B O 1
ATOM 4619 N N . GLU B 1 301 ? 10.336 6.277 -15.156 1 94.94 301 GLU B N 1
ATOM 4620 C CA . GLU B 1 301 ? 9.359 7.016 -14.359 1 94.94 301 GLU B CA 1
ATOM 4621 C C . GLU B 1 301 ? 8.078 6.211 -14.172 1 94.94 301 GLU B C 1
ATOM 4623 O O . GLU B 1 301 ? 6.984 6.703 -14.453 1 94.94 301 GLU B O 1
ATOM 4628 N N . LEU B 1 302 ? 8.273 4.918 -13.688 1 94.19 302 LEU B N 1
ATOM 4629 C CA . LEU B 1 302 ? 7.172 3.969 -13.578 1 94.19 302 LEU B CA 1
ATOM 4630 C C . LEU B 1 302 ? 6.414 4.168 -12.266 1 94.19 302 LEU B C 1
ATOM 4632 O O . LEU B 1 302 ? 6.984 4.023 -11.188 1 94.19 302 LEU B O 1
ATOM 4636 N N . SER B 1 303 ? 5.773 5.141 -11.82 1 95.5 303 SER B N 1
ATOM 4637 C CA . SER B 1 303 ? 5.117 5.262 -10.523 1 95.5 303 SER B CA 1
ATOM 4638 C C . SER B 1 303 ? 3.609 5.441 -10.688 1 95.5 303 SER B C 1
ATOM 4640 O O . SER B 1 303 ? 3.154 6.188 -11.555 1 95.5 303 SER B O 1
ATOM 4642 N N . ILE B 1 304 ? 2.906 4.625 -9.859 1 96.69 304 ILE B N 1
ATOM 4643 C CA . ILE B 1 304 ? 1.458 4.805 -9.852 1 96.69 304 ILE B CA 1
ATOM 4644 C C . ILE B 1 304 ? 1.089 5.984 -8.953 1 96.69 304 ILE B C 1
ATOM 4646 O O . ILE B 1 304 ? -0.082 6.359 -8.867 1 96.69 304 ILE B O 1
ATOM 4650 N N . PHE B 1 305 ? 2.092 6.57 -8.375 1 97 305 PHE B N 1
ATOM 4651 C CA . PHE B 1 305 ? 1.861 7.656 -7.43 1 97 305 PHE B CA 1
ATOM 4652 C C . PHE B 1 305 ? 2.176 9 -8.07 1 97 305 PHE B C 1
ATOM 4654 O O . PHE B 1 305 ? 1.457 9.984 -7.848 1 97 305 PHE B O 1
#

Sequence (610 aa):
MQIELEKILNQNREKIAFGNLPTYIPELTRANKDALGIYISQLDGSEFKAGDYDYKFTIQSISKVITLIMALEDWGAEYIFECVGKEPTGDAFNSMMKLEIVRPSKPFNPMINAGAIAVTSKIKGKSPEERIQRIMDFFKLVTGNPDLKVNESIYMSEKSTGDRNRAMAYFMKDVGVITGDVEENLDLYFKQCSIEVTCKDIARIGLFLSSDGVLLETGKQIINPKHSKIAKALMTTCGMYNASGEFAINVGIPAKSGVGGGIMAVVPGKMGIGVIGPSLDEKGNSIAGVGVLEQLSKMLELSIFMQIELEKILNQNREKIAFGNLPTYIPELTRANKDALGIYISQLDGSEFKAGDYDYKFTIQSISKVITLIMALEDWGAEYIFECVGKEPTGDAFNSMMKLEIVRPSKPFNPMINAGAIAVTSKIKGKSPEERIQRIMDFFKLVTGNPDLKVNESIYMSEKSTGDRNRAMAYFMKDVGVITGDVEENLDLYFKQCSIEVTCKDIARIGLFLSSDGVLLETGKQIINPKHSKIAKALMTTCGMYNASGEFAINVGIPAKSGVGGGIMAVVPGKMGIGVIGPSLDEKGNSIAGVGVLEQLSKMLELSIF

Solvent-accessible surface area (backbone atoms only — not comparable to full-atom values): 29405 Å² total; per-residue (Å²): 106,51,68,56,45,43,52,43,48,61,73,23,52,72,45,34,76,76,28,43,58,49,71,87,43,66,65,55,54,71,56,63,51,82,47,46,17,30,19,37,33,34,76,88,68,53,71,43,60,30,76,45,25,78,51,76,38,39,40,24,56,41,40,35,58,56,44,44,44,50,24,33,73,71,61,31,63,74,56,52,56,72,44,18,43,56,37,49,59,53,42,82,86,39,59,67,50,40,38,71,67,40,84,74,57,36,32,46,20,47,72,42,70,63,12,29,48,38,38,49,52,58,48,71,60,96,42,72,68,49,29,49,48,51,52,51,49,50,52,24,60,51,37,70,40,87,78,62,46,63,37,62,70,48,23,52,41,44,61,74,61,34,58,68,59,47,54,47,45,54,51,33,36,73,71,60,51,35,71,82,60,60,66,61,39,49,50,50,45,33,41,54,25,17,28,41,36,32,15,53,38,39,3,28,42,17,29,26,46,15,53,33,27,26,40,79,93,77,64,45,74,75,45,63,46,66,49,32,32,38,46,37,32,44,21,34,48,35,16,41,59,93,37,11,35,47,42,31,49,63,29,20,52,27,28,27,37,8,66,48,7,37,37,32,26,29,41,61,78,46,23,4,30,7,26,34,10,31,9,15,37,99,72,43,40,18,41,24,35,52,47,35,46,30,53,48,18,64,75,70,64,46,56,61,78,107,52,69,57,44,44,51,42,49,63,72,24,51,71,44,34,77,76,28,43,60,49,70,86,44,64,65,57,54,71,55,62,52,81,46,46,17,31,19,38,33,34,76,88,68,53,71,43,59,30,76,45,24,78,50,76,39,38,41,25,55,42,39,34,57,56,43,45,43,50,23,35,72,72,61,32,62,74,57,52,55,72,42,19,43,55,36,50,57,53,42,84,84,39,58,66,51,38,38,71,67,39,85,76,57,35,32,46,20,47,71,42,68,64,12,29,50,41,38,50,50,58,50,70,59,96,40,74,68,49,30,49,48,52,52,52,50,50,51,23,62,50,38,69,39,85,77,61,46,65,37,62,70,46,24,51,42,44,60,75,61,34,59,68,60,48,53,48,46,53,52,34,37,73,70,61,54,36,71,82,61,59,68,60,39,48,48,50,46,33,41,53,26,16,27,44,37,32,15,51,38,39,4,28,41,17,28,26,45,14,51,33,27,27,40,80,92,77,64,45,74,75,48,62,46,66,50,32,34,38,49,38,32,45,21,35,48,35,16,40,59,94,38,12,35,49,42,29,48,63,32,20,51,27,28,28,38,9,66,48,7,36,37,30,27,29,41,60,76,46,24,4,30,6,25,33,10,30,10,15,39,99,71,41,41,18,42,24,36,51,48,36,47,30,52,48,19,65,74,68,63,49,52,62,78

Secondary structure (DSSP, 8-state):
-HHHHHHHHHHHGGGGGG-B--SSSGGGGGS-TT--EEEEEETTS-EEEEESTT--EE-GGGHHHHHHHHHHHHH-HHHHHHHS--S--S-TTHHHHHHHHSSS---S-TTSHHHHHHHHTT---SSHHHHHHHHHHHHHHHHT-TT--B-HHHHHHHHHT-HHHHHHHHHHHHTTSS-S-HHHHHHHHHHHHTBEE-HHHHHHHHHHHHTTTB-TTT--B-S-HHHHHHHHHHHHHHTTGGGHHHHHHHT-S-EEE-TTSEEEEEETTTEEEEEE---B-TTSSBHHHHHHHHHHHHHHT----/-HHHHHHHHHHHGGGGGG-B--SSSGGGGGS-TT--EEEEEETTS-EEEEESTT--EE-GGGHHHHHHHHHHHHH-HHHHHHHS--S--SSTTHHHHHHHHSSS---S-TTSHHHHHHHHTT---SSHHHHHHHHHHHHHHHHT-TT--B-HHHHHHHHHT-HHHHHHHHHHHHTTSS-S-HHHHHHHHHHHHTBEE-HHHHHHHHHHHHTTSB-TTT--B-S-HHHHHHHHHHHHHHTTGGGHHHHHHHT-S-EEE-TTSEEEEEETTTEEEEEE---B-TTSSBHHHHHHHHHHHHHHT----

Nearest PDB structures (foldseek):
  2pby-assembly1_C  TM=9.804E-01  e=1.881E-31  Geobacillus kaustophilus HTA426
  2pby-assembly1_D  TM=9.811E-01  e=5.413E-31  Geobacillus kaustophilus HTA426
  2pby-assembly1_B  TM=9.624E-01  e=4.053E-30  Geobacillus kaustophilus HTA426
  8gwr-assembly1_B  TM=9.196E-01  e=4.267E-26  Homo sapiens
  7rgg-assembly1_B  TM=9.417E-01  e=3.908E-25  Homo sapiens

Foldseek 3Di:
DQVVLQVLLVVLQVLLVVFAFDPLQPVLNPADQSFKKKWKAKLVGDIYIDTNQVDKWFQALVLLLVLLQQLCQVPNPVVLCVLAPQAAQLDPVCQVVCLVPPPPNHGHHSSDLLNSLLSLLRRDDPDLVRSLVVSLVSLCQQLVPNPKAFDPVSLVSCLVSVVVSLVSQVSSVVSPSHDDDSSSSVSSSSRSRRIMDGFSSLQSNQACLLALNQDSVVRDRHGHSVSSVSSFSSQQRHAQASCSVVLCVQQAFRWHFRLSQWIWTHQRNIIIMIIGRNGADPRRYRRSRSSSSSVVCVVVVRHPD/DQVVLQVLLVVLQVLLVVFAFDPLQPVLNPDDQSFKKKWKAWLVGDIYIDTVQVDKWFQALVLLLVLLQQLCQVPNDVVLCVLAAQAAQLDPVCQVVCLVPPPPNHGHHSSDLLNSLLSLLRRDDPDLVRSLVVSLVSLCQQLVPNPKAFDVVSLVSCLVSVVVSLVSQVSSVVSPSHDDDSSSSVSSSSRSRRIMDGFSSLQSNQACLLALNQDSVVRDRHGHSVSSVSSFSSQQRHAQASCSVVLCVQQAFRWHFRLSQWIWTHQRNIIIMIIGRNGADPRRYRRSRSSSSSVVCVVVVRHPD

Organism: Alkaliphilus oremlandii (strain OhILAs) (NCBI:txid350688)

InterPro domains:
  IPR012338 Beta-lactamase/transpeptidase-like [G3DSA:3.40.710.10] (1-305)
  IPR012338 Beta-lactamase/transpeptidase-like [SSF56601] (2-305)
  IPR015868 Glutaminase [MF_00313] (1-305)
  IPR015868 Glutaminase [PF04960] (19-305)
  IPR015868 Glutaminase [PTHR12544] (5-304)
  IPR015868 Glutaminase [TIGR03814] (5-305)

Radius of gyration: 23.91 Å; Cα contacts (8 Å, |Δi|>4): 1379; chains: 2; bounding box: 55×66×57 Å